Protein AF-A0A7C1HHM2-F1 (afdb_monomer_lite)

pLDDT: mean 85.11, std 15.05, range [37.03, 98.38]

Secondary structure (DSSP, 8-state):
-HHHHHHHHHHHHHHHHHTT--S-PPPEEEEEE-STT-EEEETTEEEEE--TTSEEEEEE-SEEEEEEEE-TTEE-EEEEEEE-STT-EEE---EEPPPPHHHHHHHHHHHHHHHHHHHHHHHHHHHTEETTEEEEEEEEE-SSEEEEEEE-TT-SS-EEEEEE-GGGTT-HHHHHHHHHHHHHHHHHHHHSTTSSBPPEEEEEE-SSSS--EEEEEE---EEEHHHHHHHHSSPPHHHHHHHHHHHHHHHHHHHHTT-------GGGEEEETTT--EEE---GGGT---SSS--TTSPPSS-GGG--HHHHHTPPP-HHHHHHHHHHHHHHHHHSS-S---SSHHHHHHHHHHSPPPPPS-TT-HHHHHHHHHHS-SSGGGSPPHHHHHHHHHTT-

Structure (mmCIF, N/CA/C/O backbone):
data_AF-A0A7C1HHM2-F1
#
_entry.id   AF-A0A7C1HHM2-F1
#
loop_
_atom_site.group_PDB
_atom_site.id
_atom_site.type_symbol
_atom_site.label_atom_id
_atom_site.label_alt_id
_atom_site.label_comp_id
_atom_site.label_asym_id
_atom_site.label_entity_id
_atom_site.label_seq_id
_atom_site.pdbx_PDB_ins_code
_atom_site.Cartn_x
_atom_site.Cartn_y
_atom_site.Cartn_z
_atom_site.occupancy
_atom_site.B_iso_or_equiv
_atom_site.auth_seq_id
_atom_site.auth_comp_id
_atom_site.auth_asym_id
_atom_site.auth_atom_id
_atom_site.pdbx_PDB_model_num
ATOM 1 N N . MET A 1 1 ? 53.211 -7.076 -100.968 1.00 48.31 1 MET A N 1
ATOM 2 C CA . MET A 1 1 ? 53.982 -8.281 -100.575 1.00 48.31 1 MET A CA 1
ATOM 3 C C . MET A 1 1 ? 55.497 -8.197 -100.820 1.00 48.31 1 MET A C 1
ATOM 5 O O . MET A 1 1 ? 56.204 -8.989 -100.220 1.00 48.31 1 MET A O 1
ATOM 9 N N . ARG A 1 2 ? 56.043 -7.242 -101.601 1.00 40.47 2 ARG A N 1
ATOM 10 C CA . ARG A 1 2 ? 57.511 -7.070 -101.739 1.00 40.47 2 ARG A CA 1
ATOM 11 C C . ARG A 1 2 ? 58.194 -6.275 -100.604 1.00 40.47 2 ARG A C 1
ATOM 13 O O . ARG A 1 2 ? 59.351 -6.545 -100.319 1.00 40.47 2 ARG A O 1
ATOM 20 N N . ASN A 1 3 ? 57.483 -5.396 -99.884 1.00 42.31 3 ASN A N 1
ATOM 21 C CA . ASN A 1 3 ? 58.088 -4.592 -98.800 1.00 42.31 3 ASN A CA 1
ATOM 22 C C . ASN A 1 3 ? 58.232 -5.334 -97.456 1.00 42.31 3 ASN A C 1
ATOM 24 O O . ASN A 1 3 ? 59.127 -5.020 -96.680 1.00 42.31 3 ASN A O 1
ATOM 28 N N . SER A 1 4 ? 57.408 -6.350 -97.188 1.00 47.81 4 SER A N 1
ATOM 29 C CA . SER A 1 4 ? 57.460 -7.125 -95.934 1.00 47.81 4 SER A CA 1
ATOM 30 C C . SER A 1 4 ? 58.600 -8.154 -95.921 1.00 47.81 4 SER A C 1
ATOM 32 O O . SER A 1 4 ? 59.140 -8.467 -94.866 1.00 47.81 4 SER A O 1
ATOM 34 N N . VAL A 1 5 ? 59.000 -8.640 -97.102 1.00 47.25 5 VAL A N 1
ATOM 35 C CA . VAL A 1 5 ? 60.110 -9.593 -97.267 1.00 47.25 5 VAL A CA 1
ATOM 36 C C . VAL A 1 5 ? 61.463 -8.875 -97.169 1.00 47.25 5 VAL A C 1
ATOM 38 O O . VAL A 1 5 ? 62.370 -9.383 -96.519 1.00 47.25 5 VAL A O 1
ATOM 41 N N . CYS A 1 6 ? 61.586 -7.649 -97.700 1.00 41.84 6 CYS A N 1
ATOM 42 C CA . CYS A 1 6 ? 62.792 -6.830 -97.520 1.00 41.84 6 CYS A CA 1
ATOM 43 C C . CYS A 1 6 ? 63.020 -6.411 -96.059 1.00 41.84 6 CYS A C 1
ATOM 45 O O . CYS A 1 6 ? 64.162 -6.430 -95.613 1.00 41.84 6 CYS A O 1
ATOM 47 N N . MET A 1 7 ? 61.964 -6.100 -95.293 1.00 46.59 7 MET A N 1
ATOM 48 C CA . MET A 1 7 ? 62.103 -5.770 -93.865 1.00 46.59 7 MET A CA 1
ATOM 49 C C . MET A 1 7 ? 62.577 -6.976 -93.044 1.00 46.59 7 MET A C 1
ATOM 51 O O . MET A 1 7 ? 63.505 -6.831 -92.258 1.00 46.59 7 MET A O 1
ATOM 55 N N . GLY A 1 8 ? 62.024 -8.173 -93.286 1.00 45.94 8 GLY A N 1
ATOM 56 C CA . GLY A 1 8 ? 62.446 -9.401 -92.599 1.00 45.94 8 GLY A CA 1
ATOM 57 C C . GLY A 1 8 ? 63.877 -9.842 -92.934 1.00 45.94 8 GLY A C 1
ATOM 58 O O . GLY A 1 8 ? 64.606 -10.283 -92.048 1.00 45.94 8 GLY A O 1
ATOM 59 N N . ILE A 1 9 ? 64.319 -9.662 -94.186 1.00 49.50 9 ILE A N 1
ATOM 60 C CA . ILE A 1 9 ? 65.694 -9.977 -94.614 1.00 49.50 9 ILE A CA 1
ATOM 61 C C . ILE A 1 9 ? 66.696 -8.951 -94.059 1.00 49.50 9 ILE A C 1
ATOM 63 O O . ILE A 1 9 ? 67.781 -9.335 -93.630 1.00 49.50 9 ILE A O 1
ATOM 67 N N . MET A 1 10 ? 66.331 -7.666 -93.974 1.00 46.50 10 MET A N 1
ATOM 68 C CA . MET A 1 10 ? 67.178 -6.632 -93.360 1.00 46.50 10 MET A CA 1
ATOM 69 C C . MET A 1 10 ? 67.300 -6.818 -91.835 1.00 46.50 10 MET A C 1
ATOM 71 O O . MET A 1 10 ? 68.361 -6.578 -91.265 1.00 46.50 10 MET A O 1
ATOM 75 N N . GLN A 1 11 ? 66.251 -7.333 -91.183 1.00 48.59 11 GLN A N 1
ATOM 76 C CA . GLN A 1 11 ? 66.249 -7.685 -89.757 1.00 48.59 11 GLN A CA 1
ATOM 77 C C . GLN A 1 11 ? 67.081 -8.949 -89.467 1.00 48.59 11 GLN A C 1
ATOM 79 O O . GLN A 1 11 ? 67.821 -8.986 -88.486 1.00 48.59 11 GLN A O 1
ATOM 84 N N . ALA A 1 12 ? 67.038 -9.953 -90.352 1.00 47.03 12 ALA A N 1
ATOM 85 C CA . ALA A 1 12 ? 67.881 -11.151 -90.270 1.00 47.03 12 ALA A CA 1
ATOM 86 C C . ALA A 1 12 ? 69.371 -10.862 -90.562 1.00 47.03 12 ALA A C 1
ATOM 88 O O . ALA A 1 12 ? 70.253 -11.465 -89.943 1.00 47.03 12 ALA A O 1
ATOM 89 N N . LEU A 1 13 ? 69.662 -9.906 -91.455 1.00 46.94 13 LEU A N 1
ATOM 90 C CA . LEU A 1 13 ? 71.024 -9.434 -91.742 1.00 46.94 13 LEU A CA 1
ATOM 91 C C . LEU A 1 13 ? 71.601 -8.577 -90.602 1.00 46.94 13 LEU A C 1
ATOM 93 O O . LEU A 1 13 ? 72.779 -8.717 -90.279 1.00 46.94 13 LEU A O 1
ATOM 97 N N . LEU A 1 14 ? 70.782 -7.774 -89.908 1.00 46.81 14 LEU A N 1
ATOM 98 C CA . LEU A 1 14 ? 71.211 -7.137 -88.655 1.00 46.81 14 LEU A CA 1
ATOM 99 C C . LEU A 1 14 ? 71.476 -8.177 -87.552 1.00 46.81 14 LEU A C 1
ATOM 101 O O . LEU A 1 14 ? 72.470 -8.068 -86.840 1.00 46.81 14 LEU A O 1
ATOM 105 N N . CYS A 1 15 ? 70.648 -9.223 -87.442 1.00 43.34 15 CYS A N 1
ATOM 106 C CA . CYS A 1 15 ? 70.863 -10.309 -86.476 1.00 43.34 15 CYS A CA 1
ATOM 107 C C . CYS A 1 15 ? 72.176 -11.077 -86.699 1.00 43.34 15 CYS A C 1
ATOM 109 O O . CYS A 1 15 ? 72.790 -11.515 -85.729 1.00 43.34 15 CYS A O 1
ATOM 111 N N . SER A 1 16 ? 72.628 -11.225 -87.947 1.00 43.34 16 SER A N 1
ATOM 112 C CA . SER A 1 16 ? 73.895 -11.901 -88.267 1.00 43.34 16 SER A CA 1
ATOM 113 C C . SER A 1 16 ? 75.118 -10.984 -88.132 1.00 43.34 16 SER A C 1
ATOM 115 O O . SER A 1 16 ? 76.191 -11.470 -87.786 1.00 43.34 16 SER A O 1
ATOM 117 N N . ALA A 1 17 ? 74.964 -9.665 -88.290 1.00 43.94 17 ALA A N 1
ATOM 118 C CA . ALA A 1 17 ? 76.035 -8.696 -88.032 1.00 43.94 17 ALA A CA 1
ATOM 119 C C . ALA A 1 17 ? 76.284 -8.436 -86.529 1.00 43.94 17 ALA A C 1
ATOM 121 O O . ALA A 1 17 ? 77.405 -8.123 -86.133 1.00 43.94 17 ALA A O 1
ATOM 122 N N . ILE A 1 18 ? 75.265 -8.601 -85.676 1.00 49.03 18 ILE A N 1
ATOM 123 C CA . ILE A 1 18 ? 75.364 -8.370 -84.221 1.00 49.03 18 ILE A CA 1
ATOM 124 C C . ILE A 1 18 ? 76.031 -9.550 -83.483 1.00 49.03 18 ILE A C 1
ATOM 126 O O . ILE A 1 18 ? 76.619 -9.358 -82.423 1.00 49.03 18 ILE A O 1
ATOM 130 N N . LEU A 1 19 ? 76.023 -10.759 -84.057 1.00 45.00 19 LEU A N 1
ATOM 131 C CA . LEU A 1 19 ? 76.630 -11.956 -83.451 1.00 45.00 19 LEU A CA 1
ATOM 132 C C . LEU A 1 19 ? 78.164 -12.056 -83.614 1.00 45.00 19 LEU A C 1
ATOM 134 O O . LEU A 1 19 ? 78.766 -12.954 -83.031 1.00 45.00 19 LEU A O 1
ATOM 138 N N . VAL A 1 20 ? 78.805 -11.158 -84.377 1.00 48.69 20 VAL A N 1
ATOM 139 C CA . VAL A 1 20 ? 80.238 -11.262 -84.744 1.00 48.69 20 VAL A CA 1
ATOM 140 C C . VAL A 1 20 ? 81.163 -10.329 -83.938 1.00 48.69 20 VAL A C 1
ATOM 142 O O . VAL A 1 20 ? 82.375 -10.523 -83.954 1.00 48.69 20 VAL A O 1
ATOM 145 N N . PHE A 1 21 ? 80.644 -9.377 -83.153 1.00 43.44 21 PHE A N 1
ATOM 146 C CA . PHE A 1 21 ? 81.481 -8.483 -82.335 1.00 43.44 21 PHE A CA 1
ATOM 147 C C . PHE A 1 21 ? 81.347 -8.762 -80.836 1.00 43.44 21 PHE A C 1
ATOM 149 O O . PHE A 1 21 ? 80.367 -8.390 -80.192 1.00 43.44 21 PHE A O 1
ATOM 156 N N . GLY A 1 22 ? 82.377 -9.399 -80.280 1.00 41.22 22 GLY A N 1
ATOM 157 C CA . GLY A 1 22 ? 82.593 -9.485 -78.842 1.00 41.22 22 GLY A CA 1
ATOM 158 C C . GLY A 1 22 ? 83.015 -8.139 -78.239 1.00 41.22 22 GLY A C 1
ATOM 159 O O . GLY A 1 22 ? 83.850 -7.439 -78.801 1.00 41.22 22 GLY A O 1
ATOM 160 N N . ALA A 1 23 ? 82.439 -7.854 -77.066 1.00 49.84 23 ALA A N 1
ATOM 161 C CA . ALA A 1 23 ? 82.921 -6.956 -76.009 1.00 49.84 23 ALA A CA 1
ATOM 162 C C . ALA A 1 23 ? 83.091 -5.452 -76.330 1.00 49.84 23 ALA A C 1
ATOM 164 O O . ALA A 1 23 ? 84.193 -4.931 -76.248 1.00 49.84 23 ALA A O 1
ATOM 165 N N . ASP A 1 24 ? 81.989 -4.768 -76.665 1.00 55.41 24 ASP A N 1
ATOM 166 C CA . ASP A 1 24 ? 81.539 -3.485 -76.061 1.00 55.41 24 ASP A CA 1
ATOM 167 C C . ASP A 1 24 ? 80.396 -2.895 -76.907 1.00 55.41 24 ASP A C 1
ATOM 169 O O . ASP A 1 24 ? 80.540 -1.935 -77.664 1.00 55.41 24 ASP A O 1
ATOM 173 N N . GLN A 1 25 ? 79.215 -3.514 -76.817 1.00 59.69 25 GLN A N 1
ATOM 174 C CA . GLN A 1 25 ? 78.002 -2.952 -77.414 1.00 59.69 25 GLN A CA 1
ATOM 175 C C . GLN A 1 25 ? 77.508 -1.799 -76.522 1.00 59.69 25 GLN A C 1
ATOM 177 O O . GLN A 1 25 ? 77.302 -2.022 -75.323 1.00 59.69 25 GLN A O 1
ATOM 182 N N . PRO A 1 26 ? 77.291 -0.582 -77.058 1.00 71.44 26 PRO A N 1
ATOM 183 C CA . PRO A 1 26 ? 76.821 0.540 -76.258 1.00 71.44 26 PRO A CA 1
ATOM 184 C C . PRO A 1 26 ? 75.452 0.207 -75.659 1.00 71.44 26 PRO A C 1
ATOM 186 O O . PRO A 1 26 ? 74.514 -0.144 -76.378 1.00 71.44 26 PRO A O 1
ATOM 189 N N . GLN A 1 27 ? 75.332 0.301 -74.332 1.00 80.94 27 GLN A N 1
ATOM 190 C CA . GLN A 1 27 ? 74.049 0.070 -73.678 1.00 80.94 27 GLN A CA 1
ATOM 191 C C . GLN A 1 27 ? 73.045 1.155 -74.085 1.00 80.94 27 GLN A C 1
ATOM 193 O O . GLN A 1 27 ? 73.326 2.352 -73.981 1.00 80.94 27 GLN A O 1
ATOM 198 N N . VAL A 1 28 ? 71.856 0.729 -74.500 1.00 85.50 28 VAL A N 1
ATOM 199 C CA . VAL A 1 28 ? 70.754 1.592 -74.934 1.00 85.50 28 VAL A CA 1
ATOM 200 C C . VAL A 1 28 ? 69.721 1.757 -73.814 1.00 85.50 28 VAL A C 1
ATOM 202 O O . VAL A 1 28 ? 69.523 0.829 -73.022 1.00 85.50 28 VAL A O 1
ATOM 205 N N . PRO A 1 29 ? 69.085 2.936 -73.685 1.00 87.69 29 PRO A N 1
ATOM 206 C CA . PRO A 1 29 ? 68.097 3.183 -72.645 1.00 87.69 29 PRO A CA 1
ATOM 207 C C . PRO A 1 29 ? 66.814 2.376 -72.886 1.00 87.69 29 PRO A C 1
ATOM 209 O O . PRO A 1 29 ? 66.293 2.324 -73.997 1.00 87.69 29 PRO A O 1
ATOM 212 N N . LEU A 1 30 ? 66.275 1.803 -71.815 1.00 89.00 30 LEU A N 1
ATOM 213 C CA . LEU A 1 30 ? 64.972 1.152 -71.761 1.00 89.00 30 LEU A CA 1
ATOM 214 C C . LEU A 1 30 ? 64.132 1.840 -70.683 1.00 89.00 30 LEU A C 1
ATOM 216 O O . LEU A 1 30 ? 64.487 1.818 -69.501 1.00 89.00 30 LEU A O 1
ATOM 220 N N . LEU A 1 31 ? 63.013 2.440 -71.097 1.00 91.38 31 LEU A N 1
ATOM 221 C CA . LEU A 1 31 ? 62.049 3.058 -70.188 1.00 91.38 31 LEU A CA 1
ATOM 222 C C . LEU A 1 31 ? 60.900 2.091 -69.893 1.00 91.38 31 LEU A C 1
ATOM 224 O O . LEU A 1 31 ? 60.175 1.667 -70.795 1.00 91.38 31 LEU A O 1
ATOM 228 N N . ILE A 1 32 ? 60.708 1.775 -68.619 1.00 93.44 32 ILE A N 1
ATOM 229 C CA . ILE A 1 32 ? 59.648 0.895 -68.131 1.00 93.44 32 ILE A CA 1
ATOM 230 C C . ILE A 1 32 ? 58.606 1.752 -67.422 1.00 93.44 32 ILE A C 1
ATOM 232 O O . ILE A 1 32 ? 58.928 2.503 -66.509 1.00 93.44 32 ILE A O 1
ATOM 236 N N . GLU A 1 33 ? 57.356 1.637 -67.851 1.00 94.69 33 GLU A N 1
ATOM 237 C CA . GLU A 1 33 ? 56.207 2.310 -67.251 1.00 94.69 33 GLU A CA 1
ATOM 238 C C . GLU A 1 33 ? 55.291 1.280 -66.588 1.00 94.69 33 GLU A C 1
ATOM 240 O O . GLU A 1 33 ? 54.802 0.348 -67.238 1.00 94.69 33 GLU A O 1
ATOM 245 N N . SER A 1 34 ? 55.034 1.459 -65.297 1.00 93.75 34 SER A N 1
ATOM 246 C CA . SER A 1 34 ? 54.125 0.626 -64.517 1.00 93.75 34 SER A CA 1
ATOM 247 C C . SER A 1 34 ? 53.509 1.408 -63.349 1.00 93.75 34 SER A C 1
ATOM 249 O O . SER A 1 34 ? 53.514 2.634 -63.333 1.00 93.75 34 SER A O 1
ATOM 251 N N . SER A 1 35 ? 52.909 0.708 -62.384 1.00 90.94 35 SER A N 1
ATOM 252 C CA . SER A 1 35 ? 52.391 1.331 -61.160 1.00 90.94 35 SER A CA 1
ATOM 253 C C . SER A 1 35 ? 53.535 1.914 -60.320 1.00 90.94 35 SER A C 1
ATOM 255 O O . SER A 1 35 ? 54.554 1.240 -60.224 1.00 90.94 35 SER A O 1
ATOM 257 N N . PRO A 1 36 ? 53.362 3.069 -59.644 1.00 91.25 36 PRO A N 1
ATOM 258 C CA . PRO A 1 36 ? 54.379 3.638 -58.753 1.00 91.25 36 PRO A CA 1
ATOM 259 C C . PRO A 1 36 ? 54.875 2.646 -57.695 1.00 91.25 36 PRO A C 1
ATOM 261 O O . PRO A 1 36 ? 54.093 1.802 -57.238 1.00 91.25 36 PRO A O 1
ATOM 264 N N . ASP A 1 37 ? 56.142 2.758 -57.290 1.00 92.31 37 ASP A N 1
ATOM 265 C CA . ASP A 1 37 ? 56.805 1.883 -56.306 1.00 92.31 37 ASP A CA 1
ATOM 266 C C . ASP A 1 37 ? 56.760 0.370 -56.617 1.00 92.31 37 ASP A C 1
ATOM 268 O O . ASP A 1 37 ? 56.821 -0.462 -55.706 1.00 92.31 37 ASP A O 1
ATOM 272 N N . ALA A 1 38 ? 56.630 -0.022 -57.887 1.00 92.81 38 ALA A N 1
ATOM 273 C CA . ALA A 1 38 ? 56.679 -1.420 -58.297 1.00 92.81 38 ALA A CA 1
ATOM 274 C C . ALA A 1 38 ? 58.125 -1.900 -58.504 1.00 92.81 38 ALA A C 1
ATOM 276 O O . ALA A 1 38 ? 58.934 -1.206 -59.119 1.00 92.81 38 ALA A O 1
ATOM 277 N N . ASP A 1 39 ? 58.433 -3.108 -58.030 1.00 95.38 39 ASP A N 1
ATOM 278 C CA . ASP A 1 39 ? 59.715 -3.781 -58.239 1.00 95.38 39 ASP A CA 1
ATOM 279 C C . ASP A 1 39 ? 59.860 -4.198 -59.705 1.00 95.38 39 ASP A C 1
ATOM 281 O O . ASP A 1 39 ? 59.015 -4.916 -60.246 1.00 95.38 39 ASP A O 1
ATOM 285 N N . VAL A 1 40 ? 60.954 -3.780 -60.338 1.00 93.62 40 VAL A N 1
ATOM 286 C CA . VAL A 1 40 ? 61.311 -4.111 -61.718 1.00 93.62 40 VAL A CA 1
ATOM 287 C C . VAL A 1 40 ? 62.435 -5.141 -61.718 1.00 93.62 40 VAL A C 1
ATOM 289 O O . VAL A 1 40 ? 63.518 -4.916 -61.177 1.00 93.62 40 VAL A O 1
ATOM 292 N N . ILE A 1 41 ? 62.181 -6.277 -62.355 1.00 94.19 41 ILE A N 1
ATOM 293 C CA . ILE A 1 41 ? 63.076 -7.426 -62.454 1.00 94.19 41 ILE A CA 1
ATOM 294 C C . ILE A 1 41 ? 63.420 -7.625 -63.932 1.00 94.19 41 ILE A C 1
ATOM 296 O O . ILE A 1 41 ? 62.539 -7.920 -64.741 1.00 94.19 41 ILE A O 1
ATOM 300 N N . LEU A 1 42 ? 64.696 -7.479 -64.283 1.00 90.06 42 LEU A N 1
ATOM 301 C CA . LEU A 1 42 ? 65.212 -7.714 -65.633 1.00 90.06 42 LEU A CA 1
ATOM 302 C C . LEU A 1 42 ? 66.006 -9.011 -65.649 1.00 90.06 42 LEU A C 1
ATOM 304 O O . LEU A 1 42 ? 66.875 -9.210 -64.803 1.00 90.06 42 LEU A O 1
ATOM 308 N N . GLU A 1 43 ? 65.682 -9.906 -66.581 1.00 87.62 43 GLU A N 1
ATOM 309 C CA . GLU A 1 43 ? 66.336 -11.219 -66.717 1.00 87.62 43 GLU A CA 1
ATOM 310 C C . GLU A 1 43 ? 66.473 -11.982 -65.385 1.00 87.62 43 GLU A C 1
ATOM 312 O O . GLU A 1 43 ? 67.488 -12.605 -65.076 1.00 87.62 43 GLU A O 1
ATOM 317 N N . GLY A 1 44 ? 65.429 -11.906 -64.556 1.00 84.94 44 GLY A N 1
ATOM 318 C CA . GLY A 1 44 ? 65.374 -12.584 -63.261 1.00 84.94 44 GLY A CA 1
ATOM 319 C C . GLY A 1 44 ? 66.138 -11.897 -62.122 1.00 84.94 44 GLY A C 1
ATOM 320 O O . GLY A 1 44 ? 66.150 -12.434 -61.016 1.00 84.94 44 GLY A O 1
ATOM 321 N N . ARG A 1 45 ? 66.733 -10.714 -62.334 1.00 88.94 45 ARG A N 1
ATOM 322 C CA . ARG A 1 45 ? 67.417 -9.929 -61.290 1.00 88.94 45 ARG A CA 1
ATOM 323 C C . ARG A 1 45 ? 66.672 -8.637 -60.966 1.00 88.94 45 ARG A C 1
ATOM 325 O O . ARG A 1 45 ? 66.307 -7.878 -61.864 1.00 88.94 45 ARG A O 1
ATOM 332 N N . LEU A 1 46 ? 66.475 -8.370 -59.672 1.00 90.06 46 LEU A N 1
ATOM 333 C CA . LEU A 1 46 ? 65.904 -7.106 -59.207 1.00 90.06 46 LEU A CA 1
ATOM 334 C C . LEU A 1 46 ? 66.804 -5.955 -59.663 1.00 90.06 46 LEU A C 1
ATOM 336 O O . LEU A 1 46 ? 67.967 -5.878 -59.276 1.00 90.06 46 LEU A O 1
ATOM 340 N N . SER A 1 47 ? 66.256 -5.097 -60.515 1.00 90.56 47 SER A N 1
ATOM 341 C CA . SER A 1 47 ? 66.976 -3.990 -61.145 1.00 90.56 47 SER A CA 1
ATOM 342 C C . SER A 1 47 ? 66.678 -2.652 -60.473 1.00 90.56 47 SER A C 1
ATOM 344 O O . SER A 1 47 ? 67.517 -1.759 -60.498 1.00 90.56 47 SER A O 1
ATOM 346 N N . GLY A 1 48 ? 65.505 -2.513 -59.850 1.00 92.31 48 GLY A N 1
ATOM 347 C CA . GLY A 1 48 ? 65.117 -1.313 -59.113 1.00 92.31 48 GLY A CA 1
ATOM 348 C C . GLY A 1 48 ? 63.609 -1.222 -58.914 1.00 92.31 48 GLY A C 1
ATOM 349 O O . GLY A 1 48 ? 62.902 -2.218 -59.065 1.00 92.31 48 GLY A O 1
ATOM 350 N N . LYS A 1 49 ? 63.122 -0.025 -58.581 1.00 95.00 49 LYS A N 1
ATOM 351 C CA . LYS A 1 49 ? 61.695 0.285 -58.447 1.00 95.00 49 LYS A CA 1
ATOM 352 C C . LYS A 1 49 ? 61.308 1.437 -59.358 1.00 95.00 49 LYS A C 1
ATOM 354 O O . LYS A 1 49 ? 62.119 2.332 -59.582 1.00 95.00 49 LYS A O 1
ATOM 359 N N . THR A 1 50 ? 60.074 1.433 -59.847 1.00 94.25 50 THR A N 1
ATOM 360 C CA . THR A 1 50 ? 59.497 2.614 -60.501 1.00 94.25 50 THR A CA 1
ATOM 361 C C . THR A 1 50 ? 59.366 3.771 -59.515 1.00 94.25 50 THR A C 1
ATOM 363 O O . THR A 1 50 ? 59.004 3.546 -58.360 1.00 94.25 50 THR A O 1
ATOM 366 N N . ASP A 1 51 ? 59.595 4.992 -59.983 1.00 93.50 51 ASP A N 1
ATOM 367 C CA . ASP A 1 51 ? 59.417 6.221 -59.212 1.00 93.50 51 ASP A CA 1
ATOM 368 C C . ASP A 1 51 ? 57.940 6.518 -58.873 1.00 93.50 51 ASP A C 1
ATOM 370 O O . ASP A 1 51 ? 57.021 5.753 -59.193 1.00 93.50 51 ASP A O 1
ATOM 374 N N . SER A 1 52 ? 57.700 7.659 -58.221 1.00 90.75 52 SER A N 1
ATOM 375 C CA . SER A 1 52 ? 56.361 8.125 -57.842 1.00 90.75 52 SER A CA 1
ATOM 376 C C . SER A 1 52 ? 55.443 8.411 -59.037 1.00 90.75 52 SER A C 1
ATOM 378 O O . SER A 1 52 ? 54.223 8.418 -58.877 1.00 90.75 52 SER A O 1
ATOM 380 N N . ALA A 1 53 ? 56.007 8.615 -60.229 1.00 89.62 53 ALA A N 1
ATOM 381 C CA . ALA A 1 53 ? 55.276 8.798 -61.476 1.00 89.62 53 ALA A CA 1
ATOM 382 C C . ALA A 1 53 ? 55.065 7.475 -62.244 1.00 89.62 53 ALA A C 1
ATOM 384 O O . ALA A 1 53 ? 54.368 7.469 -63.259 1.00 89.62 53 ALA A O 1
ATOM 385 N N . GLY A 1 54 ? 55.599 6.351 -61.748 1.00 92.06 54 GLY A N 1
ATOM 386 C CA . GLY A 1 54 ? 55.442 5.025 -62.346 1.00 92.06 54 GLY A CA 1
ATOM 387 C C . GLY A 1 54 ? 56.499 4.675 -63.394 1.00 92.06 54 GLY A C 1
ATOM 388 O O . GLY A 1 54 ? 56.295 3.743 -64.173 1.00 92.06 54 GLY A O 1
ATOM 389 N N . PHE A 1 55 ? 57.629 5.382 -63.429 1.00 94.19 55 PHE A N 1
ATOM 390 C CA . PHE A 1 55 ? 58.683 5.180 -64.423 1.00 94.19 55 PHE A CA 1
ATOM 391 C C . PHE A 1 55 ? 59.950 4.571 -63.826 1.00 94.19 55 PHE A C 1
ATOM 393 O O . PHE A 1 55 ? 60.361 4.888 -62.715 1.00 94.19 55 PHE A O 1
ATOM 400 N N . PHE A 1 56 ? 60.605 3.700 -64.589 1.00 94.50 56 PHE A N 1
ATOM 401 C CA . PHE A 1 56 ? 61.932 3.177 -64.287 1.00 94.50 56 PHE A CA 1
ATOM 402 C C . PHE A 1 56 ? 62.793 3.199 -65.550 1.00 94.50 56 PHE A C 1
ATOM 404 O O . PHE A 1 56 ? 62.445 2.577 -66.555 1.00 94.50 56 PHE A O 1
ATOM 411 N N . LEU A 1 57 ? 63.910 3.927 -65.508 1.00 91.56 57 LEU A N 1
ATOM 412 C CA . LEU A 1 57 ? 64.856 4.037 -66.616 1.00 91.56 57 LEU A CA 1
ATOM 413 C C . LEU A 1 57 ? 66.109 3.214 -66.312 1.00 91.56 57 LEU A C 1
ATOM 415 O O . LEU A 1 57 ? 66.757 3.415 -65.289 1.00 91.56 57 LEU A O 1
ATOM 419 N N . THR A 1 58 ? 66.477 2.323 -67.227 1.00 90.81 58 THR A N 1
ATOM 420 C CA . THR A 1 58 ? 67.708 1.523 -67.146 1.00 90.81 58 THR A CA 1
ATOM 421 C C . THR A 1 58 ? 68.400 1.464 -68.506 1.00 90.81 58 THR A C 1
ATOM 423 O O . THR A 1 58 ? 67.843 1.924 -69.502 1.00 90.81 58 THR A O 1
ATOM 426 N N . ARG A 1 59 ? 69.619 0.928 -68.570 1.00 88.06 59 ARG A N 1
ATOM 427 C CA . ARG A 1 59 ? 70.347 0.709 -69.823 1.00 88.06 59 ARG A CA 1
ATOM 428 C C . ARG A 1 59 ? 70.638 -0.776 -70.007 1.00 88.06 59 ARG A C 1
ATOM 430 O O . ARG A 1 59 ? 71.079 -1.441 -69.074 1.00 88.06 59 ARG A O 1
ATOM 437 N N . VAL A 1 60 ? 70.373 -1.294 -71.202 1.00 87.00 60 VAL A N 1
ATOM 438 C CA . VAL A 1 60 ? 70.528 -2.716 -71.542 1.00 87.00 60 VAL A CA 1
ATOM 439 C C . VAL A 1 60 ? 71.237 -2.874 -72.886 1.00 87.00 60 VAL A C 1
ATOM 441 O O . VAL A 1 60 ? 71.268 -1.945 -73.691 1.00 87.00 60 VAL A O 1
ATOM 444 N N . SER A 1 61 ? 71.842 -4.034 -73.142 1.00 85.38 61 SER A N 1
ATOM 445 C CA . SER A 1 61 ? 72.409 -4.335 -74.462 1.00 85.38 61 SER A CA 1
ATOM 446 C C . SER A 1 61 ? 71.300 -4.440 -75.517 1.00 85.38 61 SER A C 1
ATOM 448 O O . SER A 1 61 ? 70.199 -4.880 -75.181 1.00 85.38 61 SER A O 1
ATOM 450 N N . PRO A 1 62 ? 71.550 -4.104 -76.792 1.00 84.38 62 PRO A N 1
ATOM 451 C CA . PRO A 1 62 ? 70.586 -4.379 -77.851 1.00 84.38 62 PRO A CA 1
ATOM 452 C C . PRO A 1 62 ? 70.209 -5.869 -77.890 1.00 84.38 62 PRO A C 1
ATOM 454 O O . PRO A 1 62 ? 71.076 -6.735 -77.758 1.00 84.38 62 PRO A O 1
ATOM 457 N N . GLY A 1 63 ? 68.921 -6.181 -78.031 1.00 84.19 63 GLY A N 1
ATOM 458 C CA . GLY A 1 63 ? 68.411 -7.554 -78.022 1.00 84.19 63 GLY A CA 1
ATOM 459 C C . GLY A 1 63 ? 67.097 -7.729 -77.259 1.00 84.19 63 GLY A C 1
ATOM 460 O O . GLY A 1 63 ? 66.437 -6.764 -76.880 1.00 84.19 63 GLY A O 1
ATOM 461 N N . SER A 1 64 ? 66.694 -8.986 -77.060 1.00 87.19 64 SER A N 1
ATOM 462 C CA . SER A 1 64 ? 65.474 -9.336 -76.324 1.00 87.19 64 SER A CA 1
ATOM 463 C C . SER A 1 64 ? 65.734 -9.370 -74.820 1.00 87.19 64 SER A C 1
ATOM 465 O O . SER A 1 64 ? 66.612 -10.104 -74.380 1.00 87.19 64 SER A O 1
ATOM 467 N N . HIS A 1 65 ? 64.918 -8.647 -74.051 1.00 89.19 65 HIS A N 1
ATOM 468 C CA . HIS A 1 65 ? 64.949 -8.612 -72.587 1.00 89.19 65 HIS A CA 1
ATOM 469 C C . HIS A 1 65 ? 63.583 -8.944 -71.994 1.00 89.19 65 HIS A C 1
ATOM 471 O O . HIS A 1 65 ? 62.558 -8.412 -72.424 1.00 89.19 65 HIS A O 1
ATOM 477 N N . ARG A 1 66 ? 63.554 -9.785 -70.966 1.00 91.50 66 ARG A N 1
ATOM 478 C CA . ARG A 1 66 ? 62.382 -10.074 -70.142 1.00 91.50 66 ARG A CA 1
ATOM 479 C C . ARG A 1 66 ? 62.304 -9.091 -68.992 1.00 91.50 66 ARG A C 1
ATOM 481 O O . ARG A 1 66 ? 63.169 -9.060 -68.116 1.00 91.50 66 ARG A O 1
ATOM 488 N N . VAL A 1 67 ? 61.219 -8.329 -68.991 1.00 93.69 67 VAL A N 1
ATOM 489 C CA . VAL A 1 67 ? 60.879 -7.364 -67.954 1.00 93.69 67 VAL A CA 1
ATOM 490 C C . VAL A 1 67 ? 59.715 -7.913 -67.147 1.00 93.69 67 VAL A C 1
ATOM 492 O O . VAL A 1 67 ? 58.602 -8.033 -67.659 1.00 93.69 67 VAL A O 1
ATOM 495 N N . ARG A 1 68 ? 59.955 -8.221 -65.876 1.00 94.56 68 ARG A N 1
ATOM 496 C CA . ARG A 1 68 ? 58.920 -8.606 -64.918 1.00 94.56 68 ARG A CA 1
ATOM 497 C C . ARG A 1 68 ? 58.725 -7.494 -63.901 1.00 94.56 68 ARG A C 1
ATOM 499 O O . ARG A 1 68 ? 59.690 -7.007 -63.327 1.00 94.56 68 ARG A O 1
ATOM 506 N N . VAL A 1 69 ? 57.477 -7.113 -63.662 1.00 94.69 69 VAL A N 1
ATOM 507 C CA . VAL A 1 69 ? 57.114 -6.103 -62.668 1.00 94.69 69 VAL A CA 1
ATOM 508 C C . VAL A 1 69 ? 56.238 -6.733 -61.592 1.00 94.69 69 VAL A C 1
ATOM 510 O O . VAL A 1 69 ? 55.314 -7.497 -61.889 1.00 94.69 69 VAL A O 1
ATOM 513 N N . GLN A 1 70 ? 56.538 -6.430 -60.332 1.00 92.81 70 GLN A N 1
ATOM 514 C CA . GLN A 1 70 ? 55.832 -6.959 -59.171 1.00 92.81 70 GLN A CA 1
ATOM 515 C C . GLN A 1 70 ? 55.553 -5.853 -58.147 1.00 92.81 70 GLN A C 1
ATOM 517 O O . GLN A 1 70 ? 56.397 -5.014 -57.870 1.00 92.81 70 GLN A O 1
ATOM 522 N N . LYS A 1 71 ? 54.357 -5.870 -57.553 1.00 91.12 71 LYS A N 1
ATOM 523 C CA . LYS A 1 71 ? 53.965 -4.967 -56.463 1.00 91.12 71 LYS A CA 1
ATOM 524 C C . LYS A 1 71 ? 53.096 -5.715 -55.453 1.00 91.12 71 LYS A C 1
ATOM 526 O O . LYS A 1 71 ? 52.302 -6.578 -55.834 1.00 91.12 71 LYS A O 1
ATOM 531 N N . SER A 1 72 ? 53.244 -5.406 -54.163 1.00 84.88 72 SER A N 1
ATOM 532 C CA . SER A 1 72 ? 52.402 -5.990 -53.108 1.00 84.88 72 SER A CA 1
ATOM 533 C C . SER A 1 72 ? 50.924 -5.666 -53.348 1.00 84.88 72 SER A C 1
ATOM 535 O O . SER A 1 72 ? 50.595 -4.534 -53.686 1.00 84.88 72 SER A O 1
ATOM 537 N N . GLY A 1 73 ? 50.040 -6.658 -53.203 1.00 80.19 73 GLY A N 1
ATOM 538 C CA . GLY A 1 73 ? 48.609 -6.519 -53.510 1.00 80.19 73 GLY A CA 1
ATOM 539 C C . GLY A 1 73 ? 48.231 -6.715 -54.985 1.00 80.19 73 GLY A C 1
ATOM 540 O O . GLY A 1 73 ? 47.045 -6.755 -55.286 1.00 80.19 73 GLY A O 1
ATOM 541 N N . PHE A 1 74 ? 49.193 -6.923 -55.893 1.00 88.31 74 PHE A N 1
ATOM 542 C CA . PHE A 1 74 ? 48.947 -7.131 -57.327 1.00 88.31 74 PHE A CA 1
ATOM 543 C C . PHE A 1 74 ? 49.490 -8.488 -57.817 1.00 88.31 74 PHE A C 1
ATOM 545 O O . PHE A 1 74 ? 50.355 -9.110 -57.184 1.00 88.31 74 PHE A O 1
ATOM 552 N N . TYR A 1 75 ? 48.971 -8.987 -58.940 1.00 86.38 75 TYR A N 1
ATOM 553 C CA . TYR A 1 75 ? 49.587 -10.079 -59.700 1.00 86.38 75 TYR A CA 1
ATOM 554 C C . TYR A 1 75 ? 50.833 -9.562 -60.429 1.00 86.38 75 TYR A C 1
ATOM 556 O O . TYR A 1 75 ? 50.805 -8.474 -60.998 1.00 86.38 75 TYR A O 1
ATOM 564 N N . ALA A 1 76 ? 51.928 -10.330 -60.405 1.00 89.31 76 ALA A N 1
ATOM 565 C CA . ALA A 1 76 ? 53.126 -9.984 -61.168 1.00 89.31 76 ALA A CA 1
ATOM 566 C C . ALA A 1 76 ? 52.847 -10.121 -62.671 1.00 89.31 76 ALA A C 1
ATOM 568 O O . ALA A 1 76 ? 52.165 -11.060 -63.084 1.00 89.31 76 ALA A O 1
ATOM 569 N N . ALA A 1 77 ? 53.397 -9.215 -63.473 1.00 90.56 77 ALA A N 1
ATOM 570 C CA . ALA A 1 77 ? 53.257 -9.226 -64.924 1.00 90.56 77 ALA A CA 1
ATOM 571 C C . ALA A 1 77 ? 54.639 -9.245 -65.577 1.00 90.56 77 ALA A C 1
ATOM 573 O O . ALA A 1 77 ? 55.557 -8.573 -65.112 1.00 90.56 77 ALA A O 1
ATOM 574 N N . GLU A 1 78 ? 54.793 -10.018 -66.648 1.00 91.38 78 GLU A N 1
ATOM 575 C CA . GLU A 1 78 ? 56.054 -10.166 -67.373 1.00 91.38 78 GLU A CA 1
ATOM 576 C C . GLU A 1 78 ? 55.843 -9.910 -68.862 1.00 91.38 78 GLU A C 1
ATOM 578 O O . GLU A 1 78 ? 54.828 -10.307 -69.438 1.00 91.38 78 GLU A O 1
ATOM 583 N N . ARG A 1 79 ? 56.802 -9.228 -69.489 1.00 91.19 79 ARG A N 1
ATOM 584 C CA . ARG A 1 79 ? 56.783 -8.921 -70.914 1.00 91.19 79 ARG A CA 1
ATOM 585 C C . ARG A 1 79 ? 58.191 -8.992 -71.490 1.00 91.19 79 ARG A C 1
ATOM 587 O O . ARG A 1 79 ? 59.123 -8.420 -70.933 1.00 91.19 79 ARG A O 1
ATOM 594 N N . SER A 1 80 ? 58.330 -9.668 -72.627 1.00 88.75 80 SER A N 1
ATOM 595 C CA . SER A 1 80 ? 59.562 -9.627 -73.421 1.00 88.75 80 SER A CA 1
ATOM 596 C C . SER A 1 80 ? 59.556 -8.389 -74.315 1.00 88.75 80 SER A C 1
ATOM 598 O O . SER A 1 80 ? 58.543 -8.083 -74.948 1.00 88.75 80 SER A O 1
ATOM 600 N N . VAL A 1 81 ? 60.672 -7.668 -74.347 1.00 87.75 81 VAL A N 1
ATOM 601 C CA . VAL A 1 81 ? 60.853 -6.414 -75.080 1.00 87.75 81 VAL A CA 1
ATOM 602 C C . VAL A 1 81 ? 62.123 -6.524 -75.903 1.00 87.75 81 VAL A C 1
ATOM 604 O O . VAL A 1 81 ? 63.173 -6.871 -75.373 1.00 87.75 81 VAL A O 1
ATOM 607 N N . PHE A 1 82 ? 62.034 -6.224 -77.194 1.00 85.19 82 PHE A N 1
ATOM 608 C CA . PHE A 1 82 ? 63.199 -6.164 -78.067 1.00 85.19 82 PHE A CA 1
ATOM 609 C C . PHE A 1 82 ? 63.706 -4.721 -78.123 1.00 85.19 82 PHE A C 1
ATOM 611 O O . PHE A 1 82 ? 62.971 -3.832 -78.548 1.00 85.19 82 PHE A O 1
ATOM 618 N N . VAL A 1 83 ? 64.932 -4.488 -77.658 1.00 84.50 83 VAL A N 1
ATOM 619 C CA . VAL A 1 83 ? 65.542 -3.160 -77.527 1.00 84.50 83 VAL A CA 1
ATOM 620 C C . VAL A 1 83 ? 66.588 -2.988 -78.624 1.00 84.50 83 VAL A C 1
ATOM 622 O O . VAL A 1 83 ? 67.526 -3.778 -78.705 1.00 84.50 83 VAL A O 1
ATOM 625 N N . TYR A 1 84 ? 66.424 -1.987 -79.487 1.00 78.75 84 TYR A N 1
ATOM 626 C CA . TYR A 1 84 ? 67.317 -1.757 -80.635 1.00 78.75 84 TYR A CA 1
ATOM 627 C C . TYR A 1 84 ? 67.561 -0.273 -80.953 1.00 78.75 84 TYR A C 1
ATOM 629 O O . TYR A 1 84 ? 68.387 0.030 -81.811 1.00 78.75 84 TYR A O 1
ATOM 637 N N . ASP A 1 85 ? 66.873 0.652 -80.274 1.00 74.69 85 ASP A N 1
ATOM 638 C CA . ASP A 1 85 ? 66.999 2.095 -80.484 1.00 74.69 85 ASP A CA 1
ATOM 639 C C . ASP A 1 85 ? 66.965 2.891 -79.166 1.00 74.69 85 ASP A C 1
ATOM 641 O O . ASP A 1 85 ? 66.750 2.345 -78.083 1.00 74.69 85 ASP A O 1
ATOM 645 N N . LEU A 1 86 ? 67.184 4.207 -79.263 1.00 70.19 86 LEU A N 1
ATOM 646 C CA . LEU A 1 86 ? 67.213 5.140 -78.128 1.00 70.19 86 LEU A CA 1
ATOM 647 C C . LEU A 1 86 ? 65.819 5.483 -77.559 1.00 70.19 86 LEU A C 1
ATOM 649 O O . LEU A 1 86 ? 65.726 6.306 -76.650 1.00 70.19 86 LEU A O 1
ATOM 653 N N . SER A 1 87 ? 64.739 4.900 -78.087 1.00 72.88 87 SER A N 1
ATOM 654 C CA . SER A 1 87 ? 63.351 5.276 -77.779 1.00 72.88 87 SER A CA 1
ATOM 655 C C . SER A 1 87 ? 62.492 4.132 -77.237 1.00 72.88 87 SER A C 1
ATOM 657 O O . SER A 1 87 ? 61.279 4.287 -77.072 1.00 72.88 87 SER A O 1
ATOM 659 N N . THR A 1 88 ? 63.094 2.981 -76.932 1.00 82.56 88 THR A N 1
ATOM 660 C CA . THR A 1 88 ? 62.335 1.795 -76.534 1.00 82.56 88 THR A CA 1
ATOM 661 C C . THR A 1 88 ? 61.659 1.997 -75.172 1.00 82.56 88 THR A C 1
ATOM 663 O O . THR A 1 88 ? 62.306 2.130 -74.128 1.00 82.56 88 THR A O 1
ATOM 666 N N . ARG A 1 89 ? 60.321 1.981 -75.181 1.00 86.25 89 ARG A N 1
ATOM 667 C CA . ARG A 1 89 ? 59.468 2.074 -73.990 1.00 86.25 89 ARG A CA 1
ATOM 668 C C . ARG A 1 89 ? 58.572 0.850 -73.884 1.00 86.25 89 ARG A C 1
ATOM 670 O O . ARG A 1 89 ? 57.918 0.462 -74.851 1.00 86.25 89 ARG A O 1
ATOM 677 N N . VAL A 1 90 ? 58.477 0.285 -72.685 1.00 89.06 90 VAL A N 1
ATOM 678 C CA . VAL A 1 90 ? 57.535 -0.791 -72.373 1.00 89.06 90 VAL A CA 1
ATOM 679 C C . VAL A 1 90 ? 56.588 -0.361 -71.265 1.00 89.06 90 VAL A C 1
ATOM 681 O O . VAL A 1 90 ? 57.007 0.108 -70.213 1.00 89.06 90 VAL A O 1
ATOM 684 N N . ARG A 1 91 ? 55.290 -0.559 -71.496 1.00 92.25 91 ARG A N 1
ATOM 685 C CA . ARG A 1 91 ? 54.247 -0.371 -70.486 1.00 92.25 91 ARG A CA 1
ATOM 686 C C . ARG A 1 91 ? 53.752 -1.723 -69.985 1.00 92.25 91 ARG A C 1
ATOM 688 O O . ARG A 1 91 ? 53.424 -2.592 -70.802 1.00 92.25 91 ARG A O 1
ATOM 695 N N . ILE A 1 92 ? 53.706 -1.889 -68.664 1.00 90.50 92 ILE A N 1
ATOM 696 C CA . ILE A 1 92 ? 53.262 -3.105 -67.971 1.00 90.50 92 ILE A CA 1
ATOM 697 C C . ILE A 1 92 ? 52.217 -2.713 -66.923 1.00 90.50 92 ILE A C 1
ATOM 699 O O . ILE A 1 92 ? 52.519 -2.009 -65.963 1.00 90.50 92 ILE A O 1
ATOM 703 N N . ILE A 1 93 ? 50.980 -3.172 -67.109 1.00 89.75 93 ILE A N 1
ATOM 704 C CA . ILE A 1 93 ? 49.853 -2.882 -66.214 1.00 89.75 93 ILE A CA 1
ATOM 705 C C . ILE A 1 93 ? 49.696 -4.044 -65.232 1.00 89.75 93 ILE A C 1
ATOM 707 O O . ILE A 1 93 ? 49.595 -5.199 -65.644 1.00 89.75 93 ILE A O 1
ATOM 711 N N . LEU A 1 94 ? 49.671 -3.733 -63.937 1.00 88.06 94 LEU A N 1
ATOM 712 C CA . LEU A 1 94 ? 49.438 -4.710 -62.879 1.00 88.06 94 LEU A CA 1
ATOM 713 C C . LEU A 1 94 ? 47.939 -4.821 -62.576 1.00 88.06 94 LEU A C 1
ATOM 715 O O . LEU A 1 94 ? 47.220 -3.827 -62.602 1.00 88.06 94 LEU A O 1
ATOM 719 N N . THR A 1 95 ? 47.473 -6.032 -62.265 1.00 84.94 95 THR A N 1
ATOM 720 C CA . THR A 1 95 ? 46.082 -6.295 -61.851 1.00 84.94 95 THR A CA 1
ATOM 721 C C . THR A 1 95 ? 46.028 -6.537 -60.345 1.00 84.94 95 THR A C 1
ATOM 723 O O . THR A 1 95 ? 46.844 -7.301 -59.824 1.00 84.94 95 THR A O 1
ATOM 726 N N . GLU A 1 96 ? 45.094 -5.897 -59.642 1.00 81.44 96 GLU A N 1
ATOM 727 C CA . GLU A 1 96 ? 44.909 -6.067 -58.194 1.00 81.44 96 GLU A CA 1
ATOM 728 C C . GLU A 1 96 ? 44.482 -7.498 -57.837 1.00 81.44 96 GLU A C 1
ATOM 730 O O . GLU A 1 96 ? 43.705 -8.140 -58.548 1.00 81.44 96 GLU A O 1
ATOM 735 N N . LYS A 1 97 ? 44.991 -8.014 -56.716 1.00 80.69 97 LYS A N 1
ATOM 736 C CA . LYS A 1 97 ? 44.535 -9.278 -56.133 1.00 80.69 97 LYS A CA 1
ATOM 737 C C . LYS A 1 97 ? 43.261 -9.026 -55.321 1.00 80.69 97 LYS A C 1
ATOM 739 O O . LYS A 1 97 ? 43.224 -8.063 -54.557 1.00 80.69 97 LYS A O 1
ATOM 744 N N . PRO A 1 98 ? 42.242 -9.900 -55.405 1.00 71.44 98 PRO A N 1
ATOM 745 C CA . PRO A 1 98 ? 41.060 -9.776 -54.560 1.00 71.44 98 PRO A CA 1
ATOM 746 C C . PRO A 1 98 ? 41.446 -9.897 -53.078 1.00 71.44 98 PRO A C 1
ATOM 748 O O . PRO A 1 98 ? 42.277 -10.734 -52.712 1.00 71.44 98 PRO A O 1
ATOM 751 N N . LEU A 1 99 ? 40.817 -9.084 -52.220 1.00 64.31 99 LEU A N 1
ATOM 752 C CA . LEU A 1 99 ? 40.907 -9.229 -50.764 1.00 64.31 99 LEU A CA 1
ATOM 753 C C . LEU A 1 99 ? 40.584 -10.677 -50.368 1.00 64.31 99 LEU A C 1
ATOM 755 O O . LEU A 1 99 ? 39.637 -11.281 -50.879 1.00 64.31 99 LEU A O 1
ATOM 759 N N . SER A 1 100 ? 41.384 -11.261 -49.472 1.00 69.94 100 SER A N 1
ATOM 760 C CA . SER A 1 100 ? 41.221 -12.667 -49.105 1.00 69.94 100 SER A CA 1
ATOM 761 C C . SER A 1 100 ? 39.844 -12.912 -48.482 1.00 69.94 100 SER A C 1
ATOM 763 O O . SER A 1 100 ? 39.355 -12.112 -47.685 1.00 69.94 100 SER A O 1
ATOM 765 N N . LYS A 1 101 ? 39.227 -14.062 -48.795 1.00 69.62 101 LYS A N 1
ATOM 766 C CA . LYS A 1 101 ? 37.922 -14.478 -48.237 1.00 69.62 101 LYS A CA 1
ATOM 767 C C . LYS A 1 101 ? 37.869 -14.377 -46.704 1.00 69.62 101 LYS A C 1
ATOM 769 O O . LYS A 1 101 ? 36.810 -14.123 -46.143 1.00 69.62 101 LYS A O 1
ATOM 774 N N . THR A 1 102 ? 39.013 -14.521 -46.034 1.00 72.81 102 THR A N 1
ATOM 775 C CA . THR A 1 102 ? 39.162 -14.345 -44.584 1.00 72.81 102 THR A CA 1
ATOM 776 C C . THR A 1 102 ? 38.771 -12.949 -44.103 1.00 72.81 102 THR A C 1
ATOM 778 O O . THR A 1 102 ? 38.054 -12.850 -43.115 1.00 72.81 102 THR A O 1
ATOM 781 N N . TRP A 1 103 ? 39.152 -11.878 -44.808 1.00 73.88 103 TRP A N 1
ATOM 782 C CA . TRP A 1 103 ? 38.780 -10.508 -44.431 1.00 73.88 103 TRP A CA 1
ATOM 783 C C . TRP A 1 103 ? 37.272 -10.271 -44.542 1.00 73.88 103 TRP A C 1
ATOM 785 O O . TRP A 1 103 ? 36.691 -9.642 -43.661 1.00 73.88 103 TRP A O 1
ATOM 795 N N . ALA A 1 104 ? 36.619 -10.835 -45.562 1.00 74.56 104 ALA A N 1
ATOM 796 C CA . ALA A 1 104 ? 35.165 -10.754 -45.707 1.00 74.56 104 ALA A CA 1
ATOM 797 C C . ALA A 1 104 ? 34.426 -11.509 -44.586 1.00 74.56 104 ALA A C 1
ATOM 799 O O . ALA A 1 104 ? 33.464 -10.991 -44.020 1.00 74.56 104 ALA A O 1
ATOM 800 N N . ILE A 1 105 ? 34.902 -12.705 -44.218 1.00 79.25 105 ILE A N 1
ATOM 801 C CA . ILE A 1 105 ? 34.332 -13.499 -43.115 1.00 79.25 105 ILE A CA 1
ATOM 802 C C . ILE A 1 105 ? 34.518 -12.776 -41.773 1.00 79.25 105 ILE A C 1
ATOM 804 O O . ILE A 1 105 ? 33.578 -12.700 -40.980 1.00 79.25 105 ILE A O 1
ATOM 808 N N . LEU A 1 106 ? 35.702 -12.207 -41.526 1.00 83.50 106 LEU A N 1
ATOM 809 C CA . LEU A 1 106 ? 35.997 -11.451 -40.306 1.00 83.50 106 LEU A CA 1
ATOM 810 C C . LEU A 1 106 ? 35.132 -10.191 -40.200 1.00 83.50 106 LEU A C 1
ATOM 812 O O . LEU A 1 106 ? 34.553 -9.940 -39.145 1.00 83.50 106 LEU A O 1
ATOM 816 N N . ALA A 1 107 ? 34.975 -9.443 -41.297 1.00 80.31 107 ALA A N 1
ATOM 817 C CA . ALA A 1 107 ? 34.105 -8.270 -41.343 1.00 80.31 107 ALA A CA 1
ATOM 818 C C . ALA A 1 107 ? 32.631 -8.633 -41.084 1.00 80.31 107 ALA A C 1
ATOM 820 O O . ALA A 1 107 ? 31.965 -7.973 -40.286 1.00 80.31 107 ALA A O 1
ATOM 821 N N . GLY A 1 108 ? 32.133 -9.716 -41.692 1.00 85.31 108 GLY A N 1
ATOM 822 C CA . GLY A 1 108 ? 30.776 -10.215 -41.446 1.00 85.31 108 GLY A CA 1
ATOM 823 C C . GLY A 1 108 ? 30.559 -10.670 -39.999 1.00 85.31 108 GLY A C 1
ATOM 824 O O . GLY A 1 108 ? 29.534 -10.356 -39.394 1.00 85.31 108 GLY A O 1
ATOM 825 N N . SER A 1 109 ? 31.549 -11.349 -39.414 1.00 90.19 109 SER A N 1
ATOM 826 C CA . SER A 1 109 ? 31.512 -11.804 -38.018 1.00 90.19 109 SER A CA 1
ATOM 827 C C . SER A 1 109 ? 31.503 -10.629 -37.037 1.00 90.19 109 SER A C 1
ATOM 829 O O . SER A 1 109 ? 30.728 -10.626 -36.083 1.00 90.19 109 SER A O 1
ATOM 831 N N . LEU A 1 110 ? 32.311 -9.596 -37.296 1.00 92.44 110 LEU A N 1
ATOM 832 C CA . LEU A 1 110 ? 32.335 -8.375 -36.491 1.00 92.44 110 LEU A CA 1
ATOM 833 C C . LEU A 1 110 ? 30.992 -7.633 -36.551 1.00 92.44 110 LEU A C 1
ATOM 835 O O . LEU A 1 110 ? 30.476 -7.220 -35.514 1.00 92.44 110 LEU A O 1
ATOM 839 N N . LEU A 1 111 ? 30.395 -7.512 -37.740 1.00 93.88 111 LEU A N 1
ATOM 840 C CA . LEU A 1 111 ? 29.076 -6.899 -37.903 1.00 93.88 111 LEU A CA 1
ATOM 841 C C . LEU A 1 111 ? 28.000 -7.662 -37.116 1.00 93.88 111 LEU A C 1
ATOM 843 O O . LEU A 1 111 ? 27.194 -7.045 -36.422 1.00 93.88 111 LEU A O 1
ATOM 847 N N . LEU A 1 112 ? 28.016 -8.998 -37.170 1.00 93.31 112 LEU A N 1
ATOM 848 C CA . LEU A 1 112 ? 27.086 -9.836 -36.412 1.00 93.31 112 LEU A CA 1
ATOM 849 C C . LEU A 1 112 ? 27.236 -9.630 -34.897 1.00 93.31 112 LEU A C 1
ATOM 851 O O . LEU A 1 112 ? 26.233 -9.479 -34.201 1.00 93.31 112 LEU A O 1
ATOM 855 N N . LEU A 1 113 ? 28.471 -9.570 -34.388 1.00 94.62 113 LEU A N 1
ATOM 856 C CA . LEU A 1 113 ? 28.736 -9.297 -32.972 1.00 94.62 113 LEU A CA 1
ATOM 857 C C . LEU A 1 113 ? 28.215 -7.921 -32.547 1.00 94.62 113 LEU A C 1
ATOM 859 O O . LEU A 1 113 ? 27.601 -7.812 -31.487 1.00 94.62 113 LEU A O 1
ATOM 863 N N . ILE A 1 114 ? 28.395 -6.889 -33.378 1.00 94.25 114 ILE A N 1
ATOM 864 C CA . ILE A 1 114 ? 27.858 -5.545 -33.120 1.00 94.25 114 ILE A CA 1
ATOM 865 C C . ILE A 1 114 ? 26.326 -5.577 -33.060 1.00 94.25 114 ILE A C 1
ATOM 867 O O . ILE A 1 114 ? 25.739 -4.995 -32.150 1.00 94.25 114 ILE A O 1
ATOM 871 N N . VAL A 1 115 ? 25.667 -6.285 -33.982 1.00 94.19 115 VAL A N 1
ATOM 872 C CA . VAL A 1 115 ? 24.202 -6.426 -33.989 1.00 94.19 115 VAL A CA 1
ATOM 873 C C . VAL A 1 115 ? 23.709 -7.162 -32.741 1.00 94.19 115 VAL A C 1
ATOM 875 O O . VAL A 1 115 ? 22.764 -6.706 -32.099 1.00 94.19 115 VAL A O 1
ATOM 878 N N . ILE A 1 116 ? 24.358 -8.261 -32.349 1.00 92.88 116 ILE A N 1
ATOM 879 C CA . ILE A 1 116 ? 24.018 -8.998 -31.123 1.00 92.88 116 ILE A CA 1
ATOM 880 C C . ILE A 1 116 ? 24.208 -8.105 -29.892 1.00 92.88 116 ILE A C 1
ATOM 882 O O . ILE A 1 116 ? 23.303 -8.012 -29.061 1.00 92.88 116 ILE A O 1
ATOM 886 N N . ALA A 1 117 ? 25.338 -7.401 -29.794 1.00 89.00 117 ALA A N 1
ATOM 887 C CA . ALA A 1 117 ? 25.609 -6.467 -28.706 1.00 89.00 117 ALA A CA 1
ATOM 888 C C . ALA A 1 117 ? 24.559 -5.348 -28.647 1.00 89.00 117 ALA A C 1
ATOM 890 O O . ALA A 1 117 ? 24.069 -5.026 -27.565 1.00 89.00 117 ALA A O 1
ATOM 891 N N . LEU A 1 118 ? 24.142 -4.811 -29.798 1.00 90.50 118 LEU A N 1
ATOM 892 C CA . LEU A 1 118 ? 23.091 -3.800 -29.891 1.00 90.50 118 LEU A CA 1
ATOM 893 C C . LEU A 1 118 ? 21.734 -4.344 -29.423 1.00 90.50 118 LEU A C 1
ATOM 895 O O . LEU A 1 118 ? 21.035 -3.674 -28.665 1.00 90.50 118 LEU A O 1
ATOM 899 N N . ILE A 1 119 ? 21.365 -5.568 -29.813 1.00 86.50 119 ILE A N 1
ATOM 900 C CA . ILE A 1 119 ? 20.134 -6.226 -29.350 1.00 86.50 119 ILE A CA 1
ATOM 901 C C . ILE A 1 119 ? 20.171 -6.421 -27.831 1.00 86.50 119 ILE A C 1
ATOM 903 O O . ILE A 1 119 ? 19.198 -6.089 -27.151 1.00 86.50 119 ILE A O 1
ATOM 907 N N . ILE A 1 120 ? 21.280 -6.930 -27.287 1.00 81.31 120 ILE A N 1
ATOM 908 C CA . ILE A 1 120 ? 21.460 -7.124 -25.841 1.00 81.31 120 ILE A CA 1
ATOM 909 C C . ILE A 1 120 ? 21.359 -5.781 -25.112 1.00 81.31 120 ILE A C 1
ATOM 911 O O . ILE A 1 120 ? 20.626 -5.671 -24.130 1.00 81.31 120 ILE A O 1
ATOM 915 N N . TRP A 1 121 ? 22.020 -4.742 -25.622 1.00 79.00 121 TRP A N 1
ATOM 916 C CA . TRP A 1 121 ? 21.986 -3.398 -25.052 1.00 79.00 121 TRP A CA 1
ATOM 917 C C . TRP A 1 121 ? 20.574 -2.794 -25.062 1.00 79.00 121 TRP A C 1
ATOM 919 O O . TRP A 1 121 ? 20.104 -2.307 -24.034 1.00 79.00 121 TRP A O 1
ATOM 929 N N . ILE A 1 122 ? 19.834 -2.909 -26.172 1.00 76.81 122 ILE A N 1
ATOM 930 C CA . ILE A 1 122 ? 18.431 -2.467 -26.267 1.00 76.81 122 ILE A CA 1
ATOM 931 C C . ILE A 1 122 ? 17.540 -3.242 -25.284 1.00 76.81 122 ILE A C 1
ATOM 933 O O . ILE A 1 122 ? 16.668 -2.649 -24.640 1.00 76.81 122 ILE A O 1
ATOM 937 N N . ARG A 1 123 ? 17.745 -4.558 -25.138 1.00 71.12 123 ARG A N 1
ATOM 938 C CA . ARG A 1 123 ? 17.009 -5.379 -24.161 1.00 71.12 123 ARG A CA 1
ATOM 939 C C . ARG A 1 123 ? 17.315 -4.945 -22.733 1.00 71.12 123 ARG A C 1
ATOM 941 O O . ARG A 1 123 ? 16.382 -4.794 -21.954 1.00 71.12 123 ARG A O 1
ATOM 948 N N . HIS A 1 124 ? 18.578 -4.679 -22.410 1.00 66.75 124 HIS A N 1
ATOM 949 C CA . HIS A 1 124 ? 18.983 -4.206 -21.089 1.00 66.75 124 HIS A CA 1
ATOM 950 C C . HIS A 1 124 ? 18.411 -2.814 -20.778 1.00 66.75 124 HIS A C 1
ATOM 952 O O . HIS A 1 124 ? 17.969 -2.560 -19.657 1.00 66.75 124 HIS A O 1
ATOM 958 N N . LEU A 1 125 ? 18.354 -1.912 -21.762 1.00 64.31 125 LEU A N 1
ATOM 959 C CA . LEU A 1 125 ? 17.710 -0.607 -21.600 1.00 64.31 125 LEU A CA 1
ATOM 960 C C . LEU A 1 125 ? 16.210 -0.737 -21.322 1.00 64.31 125 LEU A C 1
ATOM 962 O O . LEU A 1 125 ? 15.684 -0.011 -20.481 1.00 64.31 125 LEU A O 1
ATOM 966 N N . ARG A 1 126 ? 15.526 -1.669 -21.997 1.00 65.31 126 ARG A N 1
ATOM 967 C CA . ARG A 1 126 ? 14.096 -1.951 -21.786 1.00 65.31 126 ARG A CA 1
ATOM 968 C C . ARG A 1 126 ? 13.805 -2.760 -20.525 1.00 65.31 126 ARG A C 1
ATOM 970 O O . ARG A 1 126 ? 12.696 -2.654 -20.017 1.00 65.31 126 ARG A O 1
ATOM 977 N N . ALA A 1 127 ? 14.764 -3.526 -20.006 1.00 65.50 127 ALA A N 1
ATOM 978 C CA . ALA A 1 127 ? 14.584 -4.336 -18.799 1.00 65.50 127 ALA A CA 1
ATOM 979 C C . ALA A 1 127 ? 14.206 -3.488 -17.572 1.00 65.50 127 ALA A C 1
ATOM 981 O O . ALA A 1 127 ? 13.481 -3.955 -16.702 1.00 65.50 127 ALA A O 1
ATOM 982 N N . ASN A 1 128 ? 14.615 -2.217 -17.552 1.00 82.50 128 ASN A N 1
ATOM 983 C CA . ASN A 1 128 ? 14.285 -1.279 -16.479 1.00 82.50 128 ASN A CA 1
ATOM 984 C C . ASN A 1 128 ? 12.971 -0.517 -16.714 1.00 82.50 128 ASN A C 1
ATOM 986 O O . ASN A 1 128 ? 12.716 0.467 -16.022 1.00 82.50 128 ASN A O 1
ATOM 990 N N . TYR A 1 129 ? 12.152 -0.908 -17.695 1.00 87.94 129 TYR A N 1
ATOM 991 C CA . TYR A 1 129 ? 10.877 -0.256 -17.981 1.00 87.94 129 TYR A CA 1
ATOM 992 C C . TYR A 1 129 ? 9.700 -1.215 -17.862 1.00 87.94 129 TYR A C 1
ATOM 994 O O . TYR A 1 129 ? 9.695 -2.315 -18.414 1.00 87.94 129 TYR A O 1
ATOM 1002 N N . ILE A 1 130 ? 8.649 -0.737 -17.206 1.00 88.94 130 ILE A N 1
ATOM 1003 C CA . ILE A 1 130 ? 7.327 -1.356 -17.223 1.00 88.94 130 ILE A CA 1
ATOM 1004 C C . ILE A 1 130 ? 6.412 -0.361 -17.927 1.00 88.94 130 ILE A C 1
ATOM 1006 O O . ILE A 1 130 ? 6.078 0.689 -17.385 1.00 88.94 130 ILE A O 1
ATOM 1010 N N . GLY A 1 131 ? 6.082 -0.638 -19.190 1.00 86.88 131 GLY A N 1
ATOM 1011 C CA . GLY A 1 131 ? 5.382 0.323 -20.044 1.00 86.88 131 GLY A CA 1
ATOM 1012 C C . GLY A 1 131 ? 6.176 1.625 -20.181 1.00 86.88 131 GLY A C 1
ATOM 1013 O O . GLY A 1 131 ? 7.314 1.620 -20.643 1.00 86.88 131 GLY A O 1
ATOM 1014 N N . GLN A 1 132 ? 5.576 2.742 -19.767 1.00 88.38 132 GLN A N 1
ATOM 1015 C CA . GLN A 1 132 ? 6.201 4.070 -19.820 1.00 88.38 132 GLN A CA 1
ATOM 1016 C C . GLN A 1 132 ? 7.016 4.438 -18.570 1.00 88.38 132 GLN A C 1
ATOM 1018 O O . GLN A 1 132 ? 7.614 5.516 -18.524 1.00 88.38 132 GLN A O 1
ATOM 1023 N N . PHE A 1 133 ? 7.037 3.572 -17.556 1.00 93.25 133 PHE A N 1
ATOM 1024 C CA . PHE A 1 133 ? 7.657 3.855 -16.267 1.00 93.25 133 PHE A CA 1
ATOM 1025 C C . PHE A 1 133 ? 9.060 3.271 -16.201 1.00 93.25 133 PHE A C 1
ATOM 1027 O O . PHE A 1 133 ? 9.240 2.069 -16.388 1.00 93.25 133 PHE A O 1
ATOM 1034 N N . LYS A 1 134 ? 10.049 4.114 -15.892 1.00 93.31 134 LYS A N 1
ATOM 1035 C CA . LYS A 1 134 ? 11.410 3.670 -15.583 1.00 93.31 134 LYS A CA 1
ATOM 1036 C C . LYS A 1 134 ? 11.450 3.189 -14.136 1.00 93.31 134 LYS A C 1
ATOM 1038 O O . LYS A 1 134 ? 11.351 4.013 -13.226 1.00 93.31 134 LYS A O 1
ATOM 1043 N N . VAL A 1 135 ? 11.603 1.890 -13.929 1.00 94.19 135 VAL A N 1
ATOM 1044 C CA . VAL A 1 135 ? 11.776 1.272 -12.613 1.00 94.19 135 VAL A CA 1
ATOM 1045 C C . VAL A 1 135 ? 13.127 1.695 -12.035 1.00 94.19 135 VAL A C 1
ATOM 1047 O O . VAL A 1 135 ? 14.151 1.637 -12.716 1.00 94.19 135 VAL A O 1
ATOM 1050 N N . ILE A 1 136 ? 13.117 2.164 -10.787 1.00 94.25 136 ILE A N 1
ATOM 1051 C CA . ILE A 1 136 ? 14.321 2.523 -10.027 1.00 94.25 136 ILE A CA 1
ATOM 1052 C C . ILE A 1 136 ? 14.713 1.361 -9.119 1.00 94.25 136 ILE A C 1
ATOM 1054 O O . ILE A 1 136 ? 15.847 0.897 -9.172 1.00 94.25 136 ILE A O 1
ATOM 1058 N N . ARG A 1 137 ? 13.778 0.910 -8.277 1.00 94.12 137 ARG A N 1
ATOM 1059 C CA . ARG A 1 137 ? 13.970 -0.192 -7.326 1.00 94.12 137 ARG A CA 1
ATOM 1060 C C . ARG A 1 137 ? 12.628 -0.764 -6.887 1.00 94.12 137 ARG A C 1
ATOM 1062 O O . ARG A 1 137 ? 11.614 -0.068 -6.939 1.00 94.12 137 ARG A O 1
ATOM 1069 N N . GLU A 1 138 ? 12.631 -2.002 -6.416 1.00 94.50 138 GLU A N 1
ATOM 1070 C CA . GLU A 1 138 ? 11.497 -2.579 -5.691 1.00 94.50 138 GLU A CA 1
ATOM 1071 C C . GLU A 1 138 ? 11.406 -1.950 -4.291 1.00 94.50 138 GLU A C 1
ATOM 1073 O O . GLU A 1 138 ? 12.430 -1.707 -3.647 1.00 94.50 138 GLU A O 1
ATOM 1078 N N . ILE A 1 139 ? 10.190 -1.626 -3.851 1.00 91.38 139 ILE A N 1
ATOM 1079 C CA . ILE A 1 139 ? 9.911 -1.055 -2.522 1.00 91.38 139 ILE A CA 1
ATOM 1080 C C . ILE A 1 139 ? 8.984 -1.935 -1.681 1.00 91.38 139 ILE A C 1
ATOM 1082 O O . ILE A 1 139 ? 8.907 -1.747 -0.474 1.00 91.38 139 ILE A O 1
ATOM 1086 N N . GLY A 1 140 ? 8.319 -2.914 -2.292 1.00 85.75 140 GLY A N 1
ATOM 1087 C CA . GLY A 1 140 ? 7.520 -3.900 -1.578 1.00 85.75 140 GLY A CA 1
ATOM 1088 C C . GLY A 1 140 ? 7.088 -5.041 -2.488 1.00 85.75 140 GLY A C 1
ATOM 1089 O O . GLY A 1 140 ? 6.976 -4.873 -3.702 1.00 85.75 140 GLY A O 1
ATOM 1090 N N . ARG A 1 141 ? 6.813 -6.202 -1.896 1.00 84.94 141 ARG A N 1
ATOM 1091 C CA . ARG A 1 141 ? 6.341 -7.389 -2.612 1.00 84.94 141 ARG A CA 1
ATOM 1092 C C . ARG A 1 141 ? 5.215 -8.051 -1.838 1.00 84.94 141 ARG A C 1
ATOM 1094 O O . ARG A 1 141 ? 5.416 -8.488 -0.711 1.00 84.94 141 ARG A O 1
ATOM 1101 N N . GLY A 1 142 ? 4.036 -8.102 -2.445 1.00 78.62 142 GLY A N 1
ATOM 1102 C CA . GLY A 1 142 ? 2.886 -8.849 -1.944 1.00 78.62 142 GLY A CA 1
ATOM 1103 C C . GLY A 1 142 ? 2.679 -10.151 -2.716 1.00 78.62 142 GLY A C 1
ATOM 1104 O O . GLY A 1 142 ? 3.442 -10.469 -3.624 1.00 78.62 142 GLY A O 1
ATOM 1105 N N . GLY A 1 143 ? 1.618 -10.888 -2.380 1.00 75.75 143 GLY A N 1
ATOM 1106 C CA . GLY A 1 143 ? 1.281 -12.150 -3.056 1.00 75.75 143 GLY A CA 1
ATOM 1107 C C . GLY A 1 143 ? 0.734 -11.990 -4.480 1.00 75.75 143 GLY A C 1
ATOM 1108 O O . GLY A 1 143 ? 0.884 -12.897 -5.285 1.00 75.75 143 GLY A O 1
ATOM 1109 N N . VAL A 1 144 ? 0.117 -10.844 -4.797 1.00 81.06 144 VAL A N 1
ATOM 1110 C CA . VAL A 1 144 ? -0.506 -10.588 -6.115 1.00 81.06 144 VAL A CA 1
ATOM 1111 C C . VAL A 1 144 ? 0.315 -9.625 -6.975 1.00 81.06 144 VAL A C 1
ATOM 1113 O O . VAL A 1 144 ? 0.253 -9.655 -8.204 1.00 81.06 144 VAL A O 1
ATOM 1116 N N . ALA A 1 145 ? 1.066 -8.731 -6.334 1.00 87.44 145 ALA A N 1
ATOM 1117 C CA . ALA A 1 145 ? 1.747 -7.636 -7.002 1.00 87.44 145 ALA A CA 1
ATOM 1118 C C . ALA A 1 145 ? 3.035 -7.247 -6.277 1.00 87.44 145 ALA A C 1
ATOM 1120 O O . ALA A 1 145 ? 3.152 -7.388 -5.058 1.00 87.44 145 ALA A O 1
ATOM 1121 N N . SER A 1 146 ? 3.976 -6.697 -7.036 1.00 90.56 146 SER A N 1
ATOM 1122 C CA . SER A 1 146 ? 5.153 -6.001 -6.518 1.00 90.56 146 SER A CA 1
ATOM 1123 C C . SER A 1 146 ? 4.971 -4.497 -6.678 1.00 90.56 146 SER A C 1
ATOM 1125 O O . SER A 1 146 ? 4.361 -4.036 -7.640 1.00 90.56 146 SER A O 1
ATOM 1127 N N . VAL A 1 147 ? 5.496 -3.721 -5.739 1.00 93.00 147 VAL A N 1
ATOM 1128 C CA . VAL A 1 147 ? 5.475 -2.260 -5.767 1.00 93.00 147 VAL A CA 1
ATOM 1129 C C . VAL A 1 147 ? 6.890 -1.766 -6.023 1.00 93.00 147 VAL A C 1
ATOM 1131 O O . VAL A 1 147 ? 7.830 -2.127 -5.314 1.00 93.00 147 VAL A O 1
ATOM 1134 N N . TYR A 1 148 ? 7.038 -0.919 -7.033 1.00 94.94 148 TYR A N 1
ATOM 1135 C CA . TYR A 1 148 ? 8.309 -0.341 -7.448 1.00 94.94 148 TYR A CA 1
ATOM 1136 C C . TYR A 1 148 ? 8.302 1.168 -7.255 1.00 94.94 148 TYR A C 1
ATOM 1138 O O . TYR A 1 148 ? 7.321 1.833 -7.568 1.00 94.94 148 TYR A O 1
ATOM 1146 N N . MET A 1 149 ? 9.426 1.737 -6.834 1.00 95.88 149 MET A N 1
ATOM 1147 C CA . MET A 1 149 ? 9.671 3.156 -7.059 1.00 95.88 149 MET A CA 1
ATOM 1148 C C . MET A 1 149 ? 10.029 3.336 -8.533 1.00 95.88 149 MET A C 1
ATOM 1150 O O . MET A 1 149 ? 10.949 2.685 -9.039 1.00 95.88 149 MET A O 1
ATOM 1154 N N . ALA A 1 150 ? 9.319 4.217 -9.228 1.00 95.88 150 ALA A N 1
ATOM 1155 C CA . ALA A 1 150 ? 9.508 4.446 -10.652 1.00 95.88 150 ALA A CA 1
ATOM 1156 C C . ALA A 1 150 ? 9.440 5.934 -11.015 1.00 95.88 150 ALA A C 1
ATOM 1158 O O . ALA A 1 150 ? 8.950 6.762 -10.252 1.00 95.88 150 ALA A O 1
ATOM 1159 N N . LYS A 1 151 ? 9.936 6.281 -12.204 1.00 94.62 151 LYS A N 1
ATOM 1160 C CA . LYS A 1 151 ? 9.791 7.613 -12.811 1.00 94.62 151 LYS A CA 1
ATOM 1161 C C . LYS A 1 151 ? 8.915 7.533 -14.054 1.00 94.62 151 LYS A C 1
ATOM 1163 O O . LYS A 1 151 ? 9.109 6.655 -14.895 1.00 94.62 151 LYS A O 1
ATOM 1168 N N . SER A 1 152 ? 7.989 8.478 -14.186 1.00 92.38 152 SER A N 1
ATOM 1169 C CA . SER A 1 152 ? 7.196 8.697 -15.400 1.00 92.38 152 SER A CA 1
ATOM 1170 C C . SER A 1 152 ? 7.714 9.926 -16.142 1.00 92.38 152 SER A C 1
ATOM 1172 O O . SER A 1 152 ? 8.247 10.841 -15.528 1.00 92.38 152 SER A O 1
ATOM 1174 N N . ARG A 1 153 ? 7.519 9.994 -17.462 1.00 86.38 153 ARG A N 1
ATOM 1175 C CA . ARG A 1 153 ? 7.767 11.238 -18.216 1.00 86.38 153 ARG A CA 1
ATOM 1176 C C . ARG A 1 153 ? 6.757 12.341 -17.881 1.00 86.38 153 ARG A C 1
ATOM 1178 O O . ARG A 1 153 ? 7.045 13.505 -18.117 1.00 86.38 153 ARG A O 1
ATOM 1185 N N . LYS A 1 154 ? 5.582 11.972 -17.356 1.00 88.38 154 LYS A N 1
ATOM 1186 C CA . LYS A 1 154 ? 4.495 12.903 -17.008 1.00 88.38 154 LYS A CA 1
ATOM 1187 C C . LYS A 1 154 ? 4.664 13.543 -15.623 1.00 88.38 154 LYS A C 1
ATOM 1189 O O . LYS A 1 154 ? 4.002 14.534 -15.340 1.00 88.38 154 LYS A O 1
ATOM 1194 N N . HIS A 1 155 ? 5.505 12.969 -14.760 1.00 86.06 155 HIS A N 1
ATOM 1195 C CA . HIS A 1 155 ? 5.642 13.374 -13.361 1.00 86.06 155 HIS A CA 1
ATOM 1196 C C . HIS A 1 155 ? 7.113 13.600 -13.014 1.00 86.06 155 HIS A C 1
ATOM 1198 O O . HIS A 1 155 ? 7.944 12.721 -13.232 1.00 86.06 155 HIS A O 1
ATOM 1204 N N . THR A 1 156 ? 7.428 14.772 -12.461 1.00 85.69 156 THR A N 1
ATOM 1205 C CA . THR A 1 156 ? 8.798 15.136 -12.066 1.00 85.69 156 THR A CA 1
ATOM 1206 C C . THR A 1 156 ? 9.280 14.315 -10.871 1.00 85.69 156 THR A C 1
ATOM 1208 O O . THR A 1 156 ? 10.436 13.887 -10.830 1.00 85.69 156 THR A O 1
ATOM 1211 N N . LEU A 1 157 ? 8.386 14.080 -9.908 1.00 91.62 157 LEU A N 1
ATOM 1212 C CA . LEU A 1 157 ? 8.678 13.297 -8.713 1.00 91.62 157 LEU A CA 1
ATOM 1213 C C . LEU A 1 157 ? 8.556 11.789 -8.992 1.00 91.62 157 LEU A C 1
ATOM 1215 O O . LEU A 1 157 ? 7.755 11.383 -9.844 1.00 91.62 157 LEU A O 1
ATOM 1219 N N . PRO A 1 158 ? 9.340 10.946 -8.291 1.00 94.44 158 PRO A N 1
ATOM 1220 C CA . PRO A 1 158 ? 9.129 9.505 -8.293 1.00 94.44 158 PRO A CA 1
ATOM 1221 C C . PRO A 1 158 ? 7.706 9.139 -7.857 1.00 94.44 158 PRO A C 1
ATOM 1223 O O . PRO A 1 158 ? 7.075 9.846 -7.077 1.00 94.44 158 PRO A O 1
ATOM 1226 N N . LEU A 1 159 ? 7.223 8.006 -8.354 1.00 96.19 159 LEU A N 1
ATOM 1227 C CA . LEU A 1 159 ? 5.915 7.444 -8.036 1.00 96.19 159 LEU A CA 1
ATOM 1228 C C . LEU A 1 159 ? 6.053 5.994 -7.567 1.00 96.19 159 LEU A C 1
ATOM 1230 O O . LEU A 1 159 ? 7.072 5.345 -7.829 1.00 96.19 159 LEU A O 1
ATOM 1234 N N . ALA A 1 160 ? 5.025 5.486 -6.895 1.00 95.75 160 ALA A N 1
ATOM 1235 C CA . ALA A 1 160 ? 4.887 4.075 -6.577 1.00 95.75 160 ALA A CA 1
ATOM 1236 C C . ALA A 1 160 ? 4.121 3.374 -7.710 1.00 95.75 160 ALA A C 1
ATOM 1238 O O . ALA A 1 160 ? 3.029 3.780 -8.103 1.00 95.75 160 ALA A O 1
ATOM 1239 N N . LEU A 1 161 ? 4.707 2.321 -8.268 1.00 95.19 161 LEU A N 1
ATOM 1240 C CA . LEU A 1 161 ? 4.150 1.535 -9.359 1.00 95.19 161 LEU A CA 1
ATOM 1241 C C . LEU A 1 161 ? 3.863 0.124 -8.852 1.00 95.19 161 LEU A C 1
ATOM 1243 O O . LEU A 1 161 ? 4.774 -0.695 -8.742 1.00 95.19 161 LEU A O 1
ATOM 1247 N N . LYS A 1 162 ? 2.597 -0.159 -8.550 1.00 93.69 162 LYS A N 1
ATOM 1248 C CA . LYS A 1 162 ? 2.127 -1.501 -8.194 1.00 93.69 162 LYS A CA 1
ATOM 1249 C C . LYS A 1 162 ? 1.885 -2.284 -9.481 1.00 93.69 162 LYS A C 1
ATOM 1251 O O . LYS A 1 162 ? 1.128 -1.830 -10.333 1.00 93.69 162 LYS A O 1
ATOM 1256 N N . VAL A 1 163 ? 2.536 -3.431 -9.640 1.00 92.75 163 VAL A N 1
ATOM 1257 C CA . VAL A 1 163 ? 2.520 -4.260 -10.854 1.00 92.75 163 VAL A CA 1
ATOM 1258 C C . VAL A 1 163 ? 2.162 -5.688 -10.479 1.00 92.75 163 VAL A C 1
ATOM 1260 O O . VAL A 1 163 ? 2.815 -6.285 -9.624 1.00 92.75 163 VAL A O 1
ATOM 1263 N N . MET A 1 164 ? 1.128 -6.229 -11.119 1.00 90.75 164 MET A N 1
ATOM 1264 C CA . MET A 1 164 ? 0.706 -7.617 -10.937 1.00 90.75 164 MET A CA 1
ATOM 1265 C C . MET A 1 164 ? 1.816 -8.589 -11.356 1.00 90.75 164 MET A C 1
ATOM 1267 O O . MET A 1 164 ? 2.536 -8.333 -12.320 1.00 90.75 164 MET A O 1
ATOM 1271 N N . HIS A 1 165 ? 1.959 -9.702 -10.635 1.00 88.56 165 HIS A N 1
ATOM 1272 C CA . HIS A 1 165 ? 2.930 -10.740 -10.986 1.00 88.56 165 HIS A CA 1
ATOM 1273 C C . HIS A 1 165 ? 2.573 -11.409 -12.316 1.00 88.56 165 HIS A C 1
ATOM 1275 O O . HIS A 1 165 ? 1.422 -11.784 -12.533 1.00 88.56 165 HIS A O 1
ATOM 1281 N N . ASP A 1 166 ? 3.577 -11.615 -13.176 1.00 86.00 166 ASP A N 1
ATOM 1282 C CA . ASP A 1 166 ? 3.404 -12.224 -14.505 1.00 86.00 166 ASP A CA 1
ATOM 1283 C C . ASP A 1 166 ? 2.742 -13.623 -14.415 1.00 86.00 166 ASP A C 1
ATOM 1285 O O . ASP A 1 166 ? 1.986 -13.999 -15.304 1.00 86.00 166 ASP A O 1
ATOM 1289 N N . SER A 1 167 ? 2.948 -14.365 -13.316 1.00 83.44 167 SER A N 1
ATOM 1290 C CA . SER A 1 167 ? 2.346 -15.690 -13.070 1.00 83.44 167 SER A CA 1
ATOM 1291 C C . SER A 1 167 ? 0.835 -15.679 -12.821 1.00 83.44 167 SER A C 1
ATOM 1293 O O . SER A 1 167 ? 0.215 -16.736 -12.847 1.00 83.44 167 SER A O 1
ATOM 1295 N N . LEU A 1 168 ? 0.249 -14.514 -12.534 1.00 82.56 168 LEU A N 1
ATOM 1296 C CA . LEU A 1 168 ? -1.182 -14.352 -12.249 1.00 82.56 168 LEU A CA 1
ATOM 1297 C C . LEU A 1 168 ? -1.928 -13.671 -13.406 1.00 82.56 168 LEU A C 1
ATOM 1299 O O . LEU A 1 168 ? -3.125 -13.423 -13.302 1.00 82.56 168 LEU A O 1
ATOM 1303 N N . ALA A 1 169 ? -1.237 -13.362 -14.509 1.00 80.62 169 ALA A N 1
ATOM 1304 C CA . ALA A 1 169 ? -1.804 -12.620 -15.634 1.00 80.62 169 ALA A CA 1
ATOM 1305 C C . ALA A 1 169 ? -2.890 -13.395 -16.407 1.00 80.62 169 ALA A C 1
ATOM 1307 O O . ALA A 1 169 ? -3.727 -12.772 -17.062 1.00 80.62 169 ALA A O 1
ATOM 1308 N N . ASP A 1 170 ? -2.892 -14.729 -16.318 1.00 82.62 170 ASP A N 1
ATOM 1309 C CA . ASP A 1 170 ? -3.887 -15.595 -16.967 1.00 82.62 170 ASP A CA 1
ATOM 1310 C C . ASP A 1 170 ? -5.145 -15.818 -16.105 1.00 82.62 170 ASP A C 1
ATOM 1312 O O . ASP A 1 170 ? -6.176 -16.273 -16.609 1.00 82.62 170 ASP A O 1
ATOM 1316 N N . ASP A 1 171 ? -5.098 -15.455 -14.818 1.00 84.69 171 ASP A N 1
ATOM 1317 C CA . ASP A 1 171 ? -6.245 -15.517 -13.913 1.00 84.69 171 ASP A CA 1
ATOM 1318 C C . ASP A 1 171 ? -7.135 -14.282 -14.114 1.00 84.69 171 ASP A C 1
ATOM 1320 O O . ASP A 1 171 ? -6.873 -13.182 -13.613 1.00 84.69 171 ASP A O 1
ATOM 1324 N N . LYS A 1 172 ? -8.213 -14.465 -14.883 1.00 85.56 172 LYS A N 1
ATOM 1325 C CA . LYS A 1 172 ? -9.144 -13.386 -15.238 1.00 85.56 172 LYS A CA 1
ATOM 1326 C C . LYS A 1 172 ? -9.781 -12.725 -14.015 1.00 85.56 172 LYS A C 1
ATOM 1328 O O . LYS A 1 172 ? -9.981 -11.509 -14.045 1.00 85.56 172 LYS A O 1
ATOM 1333 N N . ASP A 1 173 ? -10.053 -13.479 -12.952 1.00 83.06 173 ASP A N 1
ATOM 1334 C CA . ASP A 1 173 ? -10.704 -12.953 -11.752 1.00 83.06 173 ASP A CA 1
ATOM 1335 C C . ASP A 1 173 ? -9.749 -12.039 -10.980 1.00 83.06 173 ASP A C 1
ATOM 1337 O O . ASP A 1 173 ? -10.135 -10.952 -10.537 1.00 83.06 173 ASP A O 1
ATOM 1341 N N . LEU A 1 174 ? -8.480 -12.439 -10.850 1.00 81.94 174 LEU A N 1
ATOM 1342 C CA . LEU A 1 174 ? -7.446 -11.605 -10.233 1.00 81.94 174 LEU A CA 1
ATOM 1343 C C . LEU A 1 174 ? -7.160 -10.350 -11.056 1.00 81.94 174 LEU A C 1
ATOM 1345 O O . LEU A 1 174 ? -7.071 -9.253 -10.496 1.00 81.94 174 LEU A O 1
ATOM 1349 N N . VAL A 1 175 ? -7.070 -10.487 -12.380 1.00 86.75 175 VAL A N 1
ATOM 1350 C CA . VAL A 1 175 ? -6.879 -9.363 -13.306 1.00 86.75 175 VAL A CA 1
ATOM 1351 C C . VAL A 1 175 ? -8.023 -8.352 -13.206 1.00 86.75 175 VAL A C 1
ATOM 1353 O O . VAL A 1 175 ? -7.775 -7.138 -13.152 1.00 86.75 175 VAL A O 1
ATOM 1356 N N . GLU A 1 176 ? -9.272 -8.820 -13.158 1.00 85.88 176 GLU A N 1
ATOM 1357 C CA . GLU A 1 176 ? -10.433 -7.944 -13.021 1.00 85.88 176 GLU A CA 1
ATOM 1358 C C . GLU A 1 176 ? -10.427 -7.229 -11.667 1.00 85.88 176 GLU A C 1
ATOM 1360 O O . GLU A 1 176 ? -10.599 -6.008 -11.622 1.00 85.88 176 GLU A O 1
ATOM 1365 N N . LYS A 1 177 ? -10.158 -7.946 -10.568 1.00 82.94 177 LYS A N 1
ATOM 1366 C CA . LYS A 1 177 ? -10.081 -7.365 -9.216 1.00 82.94 177 LYS A CA 1
ATOM 1367 C C . LYS A 1 177 ? -8.986 -6.304 -9.112 1.00 82.94 177 LYS A C 1
ATOM 1369 O O . LYS A 1 177 ? -9.243 -5.218 -8.598 1.00 82.94 177 LYS A O 1
ATOM 1374 N N . PHE A 1 178 ? -7.799 -6.569 -9.652 1.00 86.94 178 PHE A N 1
ATOM 1375 C CA . PHE A 1 178 ? -6.696 -5.606 -9.665 1.00 86.94 178 PHE A CA 1
ATOM 1376 C C . PHE A 1 178 ? -7.025 -4.363 -10.499 1.00 86.94 178 PHE A C 1
ATOM 1378 O O . PHE A 1 178 ? -6.797 -3.232 -10.076 1.00 86.94 178 PHE A O 1
ATOM 1385 N N . SER A 1 179 ? -7.625 -4.551 -11.676 1.00 85.69 179 SER A N 1
ATOM 1386 C CA . SER A 1 179 ? -8.053 -3.428 -12.520 1.00 85.69 179 SER A CA 1
ATOM 1387 C C . SER A 1 179 ? -9.168 -2.614 -11.847 1.00 85.69 179 SER A C 1
ATOM 1389 O O . SER A 1 179 ? -9.207 -1.385 -11.952 1.00 85.69 179 SER A O 1
ATOM 1391 N N . ARG A 1 180 ? -10.060 -3.289 -11.112 1.00 84.94 180 ARG A N 1
ATOM 1392 C CA . ARG A 1 180 ? -11.128 -2.670 -10.322 1.00 84.94 180 ARG A CA 1
ATOM 1393 C C . ARG A 1 180 ? -10.571 -1.869 -9.149 1.00 84.94 180 ARG A C 1
ATOM 1395 O O . ARG A 1 180 ? -11.100 -0.795 -8.887 1.00 84.94 180 ARG A O 1
ATOM 1402 N N . GLU A 1 181 ? -9.503 -2.326 -8.499 1.00 85.88 181 GLU A N 1
ATOM 1403 C CA . GLU A 1 181 ? -8.828 -1.600 -7.416 1.00 85.88 181 GLU A CA 1
ATOM 1404 C C . GLU A 1 181 ? -8.396 -0.196 -7.865 1.00 85.88 181 GLU A C 1
ATOM 1406 O O . GLU A 1 181 ? -8.832 0.797 -7.282 1.00 85.88 181 GLU A O 1
ATOM 1411 N N . GLY A 1 182 ? -7.645 -0.093 -8.968 1.00 85.94 182 GLY A N 1
ATOM 1412 C CA . GLY A 1 182 ? -7.209 1.201 -9.509 1.00 85.94 182 GLY A CA 1
ATOM 1413 C C . GLY A 1 182 ? -8.378 2.121 -9.885 1.00 85.94 182 GLY A C 1
ATOM 1414 O O . GLY A 1 182 ? -8.351 3.321 -9.599 1.00 85.94 182 GLY A O 1
ATOM 1415 N N . LYS A 1 183 ? -9.444 1.557 -10.472 1.00 86.81 183 LYS A N 1
ATOM 1416 C CA . LYS A 1 183 ? -10.664 2.301 -10.823 1.00 86.81 183 LYS A CA 1
ATOM 1417 C C . LYS A 1 183 ? -11.378 2.846 -9.589 1.00 86.81 183 LYS A C 1
ATOM 1419 O O . LYS A 1 183 ? -11.724 4.025 -9.560 1.00 86.81 183 LYS A O 1
ATOM 1424 N N . VAL A 1 184 ? -11.614 1.994 -8.597 1.00 84.31 184 VAL A N 1
ATOM 1425 C CA . VAL A 1 184 ? -12.339 2.338 -7.371 1.00 84.31 184 VAL A CA 1
ATOM 1426 C C . VAL A 1 184 ? -11.568 3.387 -6.576 1.00 84.31 184 VAL A C 1
ATOM 1428 O O . VAL A 1 184 ? -12.148 4.401 -6.202 1.00 84.31 184 VAL A O 1
ATOM 1431 N N . LEU A 1 185 ? -10.255 3.216 -6.411 1.00 83.81 185 LEU A N 1
ATOM 1432 C CA . LEU A 1 185 ? -9.416 4.188 -5.710 1.00 83.81 185 LEU A CA 1
ATOM 1433 C C . LEU A 1 185 ? -9.411 5.556 -6.394 1.00 83.81 185 LEU A C 1
ATOM 1435 O O . LEU A 1 185 ? -9.564 6.581 -5.733 1.00 83.81 185 LEU A O 1
ATOM 1439 N N . SER A 1 186 ? -9.319 5.580 -7.727 1.00 87.19 186 SER A N 1
ATOM 1440 C CA . SER A 1 186 ? -9.398 6.827 -8.492 1.00 87.19 186 SER A CA 1
ATOM 1441 C C . SER A 1 186 ? -10.750 7.537 -8.325 1.00 87.19 186 SER A C 1
ATOM 1443 O O . SER A 1 186 ? -10.799 8.766 -8.305 1.00 87.19 186 SER A O 1
ATOM 1445 N N . LEU A 1 187 ? -11.850 6.788 -8.184 1.00 83.88 187 LEU A N 1
ATOM 1446 C CA . LEU A 1 187 ? -13.179 7.351 -7.924 1.00 83.88 187 LEU A CA 1
ATOM 1447 C C . LEU A 1 187 ? -13.296 7.905 -6.501 1.00 83.88 187 LEU A C 1
ATOM 1449 O O . LEU A 1 187 ? -13.738 9.040 -6.335 1.00 83.88 187 LEU A O 1
ATOM 1453 N N . VAL A 1 188 ? -12.854 7.153 -5.489 1.00 84.19 188 VAL A N 1
ATOM 1454 C CA . VAL A 1 188 ? -12.872 7.616 -4.091 1.00 84.19 188 VAL A CA 1
ATOM 1455 C C . VAL A 1 188 ? -12.051 8.887 -3.943 1.00 84.19 188 VAL A C 1
ATOM 1457 O O . VAL A 1 188 ? -12.531 9.856 -3.370 1.00 84.19 188 VAL A O 1
ATOM 1460 N N . GLN A 1 189 ? -10.856 8.936 -4.529 1.00 85.19 189 GLN A N 1
ATOM 1461 C CA . GLN A 1 189 ? -10.005 10.122 -4.486 1.00 85.19 189 GLN A CA 1
ATOM 1462 C C . GLN A 1 189 ? -10.692 11.369 -5.075 1.00 85.19 189 GLN A C 1
ATOM 1464 O O . GLN A 1 189 ? -10.492 12.474 -4.575 1.00 85.19 189 GLN A O 1
ATOM 1469 N N . LYS A 1 190 ? -11.510 11.215 -6.127 1.00 85.69 190 LYS A N 1
ATOM 1470 C CA . LYS A 1 190 ? -12.290 12.326 -6.703 1.00 85.69 190 LYS A CA 1
ATOM 1471 C C . LYS A 1 190 ? -13.414 12.785 -5.776 1.00 85.69 190 LYS A C 1
ATOM 1473 O O . LYS A 1 190 ? -13.655 13.983 -5.680 1.00 85.69 190 LYS A O 1
ATOM 1478 N N . ASN A 1 191 ? -14.079 11.847 -5.106 1.00 84.12 191 ASN A N 1
ATOM 1479 C CA . ASN A 1 191 ? -15.180 12.137 -4.183 1.00 84.12 191 ASN A CA 1
ATOM 1480 C C . ASN A 1 191 ? -14.692 12.652 -2.819 1.00 84.12 191 ASN A C 1
ATOM 1482 O O . ASN A 1 191 ? -15.441 13.306 -2.099 1.00 84.12 191 ASN A O 1
ATOM 1486 N N . CYS A 1 192 ? -13.442 12.353 -2.474 1.00 81.50 192 CYS A N 1
ATOM 1487 C CA . CYS A 1 192 ? -12.821 12.627 -1.185 1.00 81.50 192 CYS A CA 1
ATOM 1488 C C . CYS A 1 192 ? -11.477 13.358 -1.372 1.00 81.50 192 CYS A C 1
ATOM 1490 O O . CYS A 1 192 ? -10.430 12.820 -0.994 1.00 81.50 192 CYS A O 1
ATOM 1492 N N . PRO A 1 193 ? -11.451 14.557 -1.984 1.00 76.56 193 PRO A N 1
ATOM 1493 C CA . PRO A 1 193 ? -10.207 15.297 -2.173 1.00 76.56 193 PRO A CA 1
ATOM 1494 C C . PRO A 1 193 ? -9.589 15.665 -0.818 1.00 76.56 193 PRO A C 1
ATOM 1496 O O . PRO A 1 193 ? -10.297 16.038 0.113 1.00 76.56 193 PRO A O 1
ATOM 1499 N N . GLY A 1 194 ? -8.265 15.544 -0.698 1.00 74.88 194 GLY A N 1
ATOM 1500 C CA . GLY A 1 194 ? -7.556 15.806 0.562 1.00 74.88 194 GLY A CA 1
ATOM 1501 C C . GLY A 1 194 ? -7.770 14.744 1.647 1.00 74.88 194 GLY A C 1
ATOM 1502 O O . GLY A 1 194 ? -7.324 14.935 2.774 1.00 74.88 194 GLY A O 1
ATOM 1503 N N . SER A 1 195 ? -8.439 13.630 1.327 1.00 77.00 195 SER A N 1
ATOM 1504 C CA . SER A 1 195 ? -8.454 12.451 2.197 1.00 77.00 195 SER A CA 1
ATOM 1505 C C . SER A 1 195 ? -7.052 11.848 2.316 1.00 77.00 195 SER A C 1
ATOM 1507 O O . SER A 1 195 ? -6.231 12.009 1.413 1.00 77.00 195 SER A O 1
ATOM 1509 N N . GLY A 1 196 ? -6.773 11.153 3.424 1.00 89.50 196 GLY A N 1
ATOM 1510 C CA . GLY A 1 196 ? -5.496 10.479 3.678 1.00 89.50 196 GLY A CA 1
ATOM 1511 C C . GLY A 1 196 ? -5.308 9.232 2.810 1.00 89.50 196 GLY A C 1
ATOM 1512 O O . GLY A 1 196 ? -5.061 8.150 3.330 1.00 89.50 196 GLY A O 1
ATOM 1513 N N . LEU A 1 197 ? -5.488 9.356 1.495 1.00 90.69 197 LEU A N 1
ATOM 1514 C CA . LEU A 1 197 ? -5.333 8.307 0.493 1.00 90.69 197 LEU A CA 1
ATOM 1515 C C . LEU A 1 197 ? -4.193 8.672 -0.451 1.00 90.69 197 LEU A C 1
ATOM 1517 O O . LEU A 1 197 ? -4.110 9.812 -0.909 1.00 90.69 197 LEU A O 1
ATOM 1521 N N . ALA A 1 198 ? -3.362 7.692 -0.803 1.00 89.94 198 ALA A N 1
ATOM 1522 C CA . ALA A 1 198 ? -2.346 7.892 -1.828 1.00 89.94 198 ALA A CA 1
ATOM 1523 C C . ALA A 1 198 ? -2.998 8.243 -3.173 1.00 89.94 198 ALA A C 1
ATOM 1525 O O . ALA A 1 198 ? -3.913 7.559 -3.647 1.00 89.94 198 ALA A O 1
ATOM 1526 N N . LYS A 1 199 ? -2.511 9.306 -3.817 1.00 89.75 199 LYS A N 1
ATOM 1527 C CA . LYS A 1 199 ? -3.065 9.770 -5.089 1.00 89.75 199 LYS A CA 1
ATOM 1528 C C . LYS A 1 199 ? -2.854 8.740 -6.200 1.00 89.75 199 LYS A C 1
ATOM 1530 O O . LYS A 1 199 ? -1.724 8.388 -6.513 1.00 89.75 199 LYS A O 1
ATOM 1535 N N . ILE A 1 200 ? -3.914 8.314 -6.879 1.00 91.38 200 ILE A N 1
ATOM 1536 C CA . ILE A 1 200 ? -3.830 7.501 -8.095 1.00 91.38 200 ILE A CA 1
ATOM 1537 C C . ILE A 1 200 ? -3.602 8.416 -9.298 1.00 91.38 200 ILE A C 1
ATOM 1539 O O . ILE A 1 200 ? -4.396 9.319 -9.576 1.00 91.38 200 ILE A O 1
ATOM 1543 N N . PHE A 1 201 ? -2.522 8.170 -10.038 1.00 91.75 201 PHE A N 1
ATOM 1544 C CA . PHE A 1 201 ? -2.213 8.901 -11.266 1.00 91.75 201 PHE A CA 1
ATOM 1545 C C . PHE A 1 201 ? -2.840 8.234 -12.486 1.00 91.75 201 PHE A C 1
ATOM 1547 O O . PHE A 1 201 ? -3.528 8.886 -13.268 1.00 91.75 201 PHE A O 1
ATOM 1554 N N . GLU A 1 202 ? -2.615 6.933 -12.649 1.00 91.75 202 GLU A N 1
ATOM 1555 C CA . GLU A 1 202 ? -3.163 6.143 -13.750 1.00 91.75 202 GLU A CA 1
ATOM 1556 C C . GLU A 1 202 ? -3.109 4.648 -13.416 1.00 91.75 202 GLU A C 1
ATOM 1558 O O . GLU A 1 202 ? -2.288 4.198 -12.622 1.00 91.75 202 GLU A O 1
ATOM 1563 N N . TYR A 1 203 ? -3.970 3.860 -14.046 1.00 92.06 203 TYR A N 1
ATOM 1564 C CA . TYR A 1 203 ? -3.947 2.402 -13.984 1.00 92.06 203 TYR A CA 1
ATOM 1565 C C . TYR A 1 203 ? -4.206 1.849 -15.383 1.00 92.06 203 TYR A C 1
ATOM 1567 O O . TYR A 1 203 ? -4.804 2.522 -16.226 1.00 92.06 203 TYR A O 1
ATOM 1575 N N . GLY A 1 204 ? -3.740 0.637 -15.651 1.00 91.69 204 GLY A N 1
ATOM 1576 C CA . GLY A 1 204 ? -3.901 0.031 -16.963 1.00 91.69 204 GLY A CA 1
ATOM 1577 C C . GLY A 1 204 ? -3.023 -1.190 -17.141 1.00 91.69 204 GLY A C 1
ATOM 1578 O O . GLY A 1 204 ? -2.695 -1.886 -16.182 1.00 91.69 204 GLY A O 1
ATOM 1579 N N . HIS A 1 205 ? -2.645 -1.449 -18.386 1.00 91.50 205 HIS A N 1
ATOM 1580 C CA . HIS A 1 205 ? -1.727 -2.523 -18.719 1.00 91.50 205 HIS A CA 1
ATOM 1581 C C . HIS A 1 205 ? -0.709 -2.077 -19.765 1.00 91.50 205 HIS A C 1
ATOM 1583 O O . HIS A 1 205 ? -0.949 -1.154 -20.544 1.00 91.50 205 HIS A O 1
ATOM 1589 N N . THR A 1 206 ? 0.442 -2.739 -19.797 1.00 88.69 206 THR A N 1
ATOM 1590 C CA . THR A 1 206 ? 1.463 -2.478 -20.812 1.00 88.69 206 THR A CA 1
ATOM 1591 C C . THR A 1 206 ? 0.997 -2.926 -22.196 1.00 88.69 206 THR A C 1
ATOM 1593 O O . THR A 1 206 ? 0.315 -3.942 -22.339 1.00 88.69 206 THR A O 1
ATOM 1596 N N . ASN A 1 207 ? 1.408 -2.183 -23.223 1.00 74.06 207 ASN A N 1
ATOM 1597 C CA . ASN A 1 207 ? 1.271 -2.594 -24.617 1.00 74.06 207 ASN A CA 1
ATOM 1598 C C . ASN A 1 207 ? 2.526 -3.393 -25.002 1.00 74.06 207 ASN A C 1
ATOM 1600 O O . ASN A 1 207 ? 3.638 -2.876 -24.895 1.00 74.06 207 ASN A O 1
ATOM 1604 N N . GLY A 1 208 ? 2.373 -4.656 -25.399 1.00 69.31 208 GLY A N 1
ATOM 1605 C CA . GLY A 1 208 ? 3.490 -5.533 -25.757 1.00 69.31 208 GLY A CA 1
ATOM 1606 C C . GLY A 1 208 ? 3.112 -7.012 -25.724 1.00 69.31 208 GLY A C 1
ATOM 1607 O O . GLY A 1 208 ? 1.962 -7.352 -25.465 1.00 69.31 208 GLY A O 1
ATOM 1608 N N . SER A 1 209 ? 4.090 -7.888 -25.973 1.00 67.19 209 SER A N 1
ATOM 1609 C CA . SER A 1 209 ? 3.890 -9.347 -25.990 1.00 67.19 209 SER A CA 1
ATOM 1610 C C . SER A 1 209 ? 3.483 -9.924 -24.630 1.00 67.19 209 SER A C 1
ATOM 1612 O O . SER A 1 209 ? 2.822 -10.952 -24.588 1.00 67.19 209 SER A O 1
ATOM 1614 N N . VAL A 1 210 ? 3.863 -9.263 -23.530 1.00 73.56 210 VAL A N 1
ATOM 1615 C CA . VAL A 1 210 ? 3.440 -9.606 -22.164 1.00 73.56 210 VAL A CA 1
ATOM 1616 C C . VAL A 1 210 ? 2.591 -8.460 -21.625 1.00 73.56 210 VAL A C 1
ATOM 1618 O O . VAL A 1 210 ? 3.048 -7.312 -21.553 1.00 73.56 210 VAL A O 1
ATOM 1621 N N . LYS A 1 211 ? 1.344 -8.766 -21.266 1.00 83.19 211 LYS A N 1
ATOM 1622 C CA . LYS A 1 211 ? 0.378 -7.802 -20.740 1.00 83.19 211 LYS A CA 1
ATOM 1623 C C . LYS A 1 211 ? 0.537 -7.700 -19.223 1.00 83.19 211 LYS A C 1
ATOM 1625 O O . LYS A 1 211 ? 0.010 -8.521 -18.486 1.00 83.19 211 LYS A O 1
ATOM 1630 N N . ARG A 1 212 ? 1.260 -6.682 -18.751 1.00 88.38 212 ARG A N 1
ATOM 1631 C CA . ARG A 1 212 ? 1.436 -6.428 -17.313 1.00 88.38 212 ARG A CA 1
ATOM 1632 C C . ARG A 1 212 ? 0.450 -5.389 -16.830 1.00 88.38 212 ARG A C 1
ATOM 1634 O O . ARG A 1 212 ? 0.478 -4.261 -17.321 1.00 88.38 212 ARG A O 1
ATOM 1641 N N . HIS A 1 213 ? -0.385 -5.757 -15.867 1.00 91.81 213 HIS A N 1
ATOM 1642 C CA . HIS A 1 213 ? -1.323 -4.845 -15.222 1.00 91.81 213 HIS A CA 1
ATOM 1643 C C . HIS A 1 213 ? -0.609 -4.008 -14.157 1.00 91.81 213 HIS A C 1
ATOM 1645 O O . HIS A 1 213 ? 0.190 -4.536 -13.382 1.00 91.81 213 HIS A O 1
ATOM 1651 N N . TYR A 1 214 ? -0.885 -2.703 -14.125 1.00 93.38 214 TYR A N 1
ATOM 1652 C CA . TYR A 1 214 ? -0.256 -1.772 -13.193 1.00 93.38 214 TYR A CA 1
ATOM 1653 C C . TYR A 1 214 ? -1.224 -0.716 -12.642 1.00 93.38 214 TYR A C 1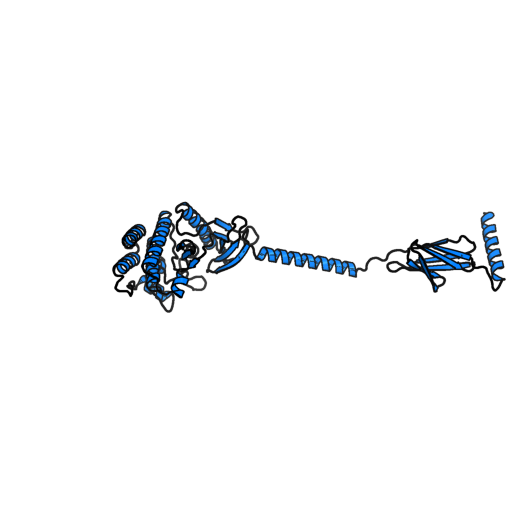
ATOM 1655 O O . TYR A 1 214 ? -2.208 -0.345 -13.287 1.00 93.38 214 TYR A O 1
ATOM 1663 N N . ILE A 1 215 ? -0.882 -0.185 -11.468 1.00 93.62 215 ILE A N 1
ATOM 1664 C CA . ILE A 1 215 ? -1.465 1.010 -10.854 1.00 93.62 215 ILE A CA 1
ATOM 1665 C C . ILE A 1 215 ? -0.298 1.930 -10.479 1.00 93.62 215 ILE A C 1
ATOM 1667 O O . ILE A 1 215 ? 0.561 1.561 -9.677 1.00 93.62 215 ILE A O 1
ATOM 1671 N N . ALA A 1 216 ? -0.246 3.110 -11.089 1.00 94.31 216 ALA A N 1
ATOM 1672 C CA . ALA A 1 216 ? 0.708 4.162 -10.774 1.00 94.31 216 ALA A CA 1
ATOM 1673 C C . ALA A 1 216 ? 0.065 5.147 -9.793 1.00 94.31 216 ALA A C 1
ATOM 1675 O O . ALA A 1 216 ? -0.966 5.758 -10.090 1.00 94.31 216 ALA A O 1
ATOM 1676 N N . MET A 1 217 ? 0.687 5.298 -8.631 1.00 93.56 217 MET A N 1
ATOM 1677 C CA . MET A 1 217 ? 0.186 6.086 -7.513 1.00 93.56 217 MET A CA 1
ATOM 1678 C C . MET A 1 217 ? 1.298 6.921 -6.877 1.00 93.56 217 MET A C 1
ATOM 1680 O O . MET A 1 217 ? 2.481 6.749 -7.171 1.00 93.56 217 MET A O 1
ATOM 1684 N N . GLU A 1 218 ? 0.913 7.847 -6.016 1.00 92.81 218 GLU A N 1
ATOM 1685 C CA . GLU A 1 218 ? 1.811 8.670 -5.227 1.00 92.81 218 GLU A CA 1
ATOM 1686 C C . GLU A 1 218 ? 2.813 7.817 -4.457 1.00 92.81 218 GLU A C 1
ATOM 1688 O O . GLU A 1 218 ? 2.460 6.845 -3.790 1.00 92.81 218 GLU A O 1
ATOM 1693 N N . TYR A 1 219 ? 4.084 8.197 -4.559 1.00 94.38 219 TYR A N 1
ATOM 1694 C CA . TYR A 1 219 ? 5.082 7.714 -3.626 1.00 94.38 219 TYR A CA 1
ATOM 1695 C C . TYR A 1 219 ? 5.008 8.577 -2.368 1.00 94.38 219 TYR A C 1
ATOM 1697 O O . TYR A 1 219 ? 5.395 9.744 -2.398 1.00 94.38 219 TYR A O 1
ATOM 1705 N N . VAL A 1 220 ? 4.495 8.006 -1.281 1.00 93.81 220 VAL A N 1
ATOM 1706 C CA . VAL A 1 220 ? 4.403 8.698 0.006 1.00 93.81 220 VAL A CA 1
ATOM 1707 C C . VAL A 1 220 ? 5.738 8.561 0.725 1.00 93.81 220 VAL A C 1
ATOM 1709 O O . VAL A 1 220 ? 6.130 7.466 1.127 1.00 93.81 220 VAL A O 1
ATOM 1712 N N . GLU A 1 221 ? 6.448 9.672 0.885 1.00 93.88 221 GLU A N 1
ATOM 1713 C CA . GLU A 1 221 ? 7.645 9.715 1.716 1.00 93.88 221 GLU A CA 1
ATOM 1714 C C . GLU A 1 221 ? 7.247 9.775 3.193 1.00 93.88 221 GLU A C 1
ATOM 1716 O O . GLU A 1 221 ? 6.564 10.703 3.631 1.00 93.88 221 GLU A O 1
ATOM 1721 N N . GLY A 1 222 ? 7.649 8.762 3.956 1.00 95.12 222 GLY A N 1
ATOM 1722 C CA . GLY A 1 222 ? 7.253 8.616 5.347 1.00 95.12 222 GLY A CA 1
ATOM 1723 C C . GLY A 1 222 ? 7.678 7.286 5.950 1.00 95.12 222 GLY A C 1
ATOM 1724 O O . GLY A 1 222 ? 8.337 6.473 5.304 1.00 95.12 222 GLY A O 1
ATOM 1725 N N . GLU A 1 223 ? 7.271 7.078 7.196 1.00 95.38 223 GLU A N 1
ATOM 1726 C CA . GLU A 1 223 ? 7.475 5.839 7.952 1.00 95.38 223 GLU A CA 1
ATOM 1727 C C . GLU A 1 223 ? 6.116 5.156 8.146 1.00 95.38 223 GLU A C 1
ATOM 1729 O O . GLU A 1 223 ? 5.126 5.815 8.483 1.00 95.38 223 GLU A O 1
ATOM 1734 N N . THR A 1 224 ? 6.044 3.841 7.946 1.00 96.50 224 THR A N 1
ATOM 1735 C CA . THR A 1 224 ? 4.821 3.080 8.230 1.00 96.50 224 THR A CA 1
ATOM 1736 C C . THR A 1 224 ? 4.524 3.062 9.729 1.00 96.50 224 THR A C 1
ATOM 1738 O O . THR A 1 224 ? 5.432 3.092 10.566 1.00 96.50 224 THR A O 1
ATOM 1741 N N . LEU A 1 225 ? 3.250 2.936 10.112 1.00 96.88 225 LEU A N 1
ATOM 1742 C CA . LEU A 1 225 ? 2.909 2.728 11.525 1.00 96.88 225 LEU A CA 1
ATOM 1743 C C . LEU A 1 225 ? 3.532 1.436 12.076 1.00 96.88 225 LEU A C 1
ATOM 1745 O O . LEU A 1 225 ? 3.878 1.385 13.255 1.00 96.88 225 LEU A O 1
ATOM 1749 N N . LEU A 1 226 ? 3.729 0.410 11.238 1.00 95.69 226 LEU A N 1
ATOM 1750 C CA . LEU A 1 226 ? 4.432 -0.809 11.646 1.00 95.69 226 LEU A CA 1
ATOM 1751 C C . LEU A 1 226 ? 5.894 -0.535 12.028 1.00 95.69 226 LEU A C 1
ATOM 1753 O O . LEU A 1 226 ? 6.370 -1.058 13.034 1.00 95.69 226 LEU A O 1
ATOM 1757 N N . GLU A 1 227 ? 6.614 0.254 11.233 1.00 96.38 227 GLU A N 1
ATOM 1758 C CA . GLU A 1 227 ? 7.998 0.642 11.531 1.00 96.38 227 GLU A CA 1
ATOM 1759 C C . GLU A 1 227 ? 8.074 1.470 12.816 1.00 96.38 227 GLU A C 1
ATOM 1761 O O . GLU A 1 227 ? 8.905 1.178 13.680 1.00 96.38 227 GLU A O 1
ATOM 1766 N N . GLN A 1 228 ? 7.138 2.406 13.011 1.00 97.38 228 GLN A N 1
ATOM 1767 C CA . GLN A 1 228 ? 7.046 3.161 14.260 1.00 97.38 228 GLN A CA 1
ATOM 1768 C C . GLN A 1 228 ? 6.821 2.256 15.472 1.00 97.38 228 GLN A C 1
ATOM 1770 O O . GLN A 1 228 ? 7.512 2.420 16.477 1.00 97.38 228 GLN A O 1
ATOM 1775 N N . LEU A 1 229 ? 5.908 1.283 15.376 1.00 96.31 229 LEU A N 1
ATOM 1776 C CA . LEU A 1 229 ? 5.646 0.316 16.446 1.00 96.31 229 LEU A CA 1
ATOM 1777 C C . LEU A 1 229 ? 6.870 -0.546 16.752 1.00 96.31 229 LEU A C 1
ATOM 1779 O O . LEU A 1 229 ? 7.223 -0.722 17.913 1.00 96.31 229 LEU A O 1
ATOM 1783 N N . LYS A 1 230 ? 7.568 -1.043 15.725 1.00 96.06 230 LYS A N 1
ATOM 1784 C CA . LYS A 1 230 ? 8.798 -1.830 15.913 1.00 96.06 230 LYS A CA 1
ATOM 1785 C C . LYS A 1 230 ? 9.898 -1.030 16.606 1.00 96.06 230 LYS A C 1
ATOM 1787 O O . LYS A 1 230 ? 10.666 -1.591 17.381 1.00 96.06 230 LYS A O 1
ATOM 1792 N N . ARG A 1 231 ? 9.993 0.265 16.305 1.00 96.88 231 ARG A N 1
ATOM 1793 C CA . ARG A 1 231 ? 11.046 1.148 16.812 1.00 96.88 231 ARG A CA 1
ATOM 1794 C C . ARG A 1 231 ? 10.749 1.714 18.198 1.00 96.88 231 ARG A C 1
ATOM 1796 O O . ARG A 1 231 ? 11.676 1.887 18.982 1.00 96.88 231 ARG A O 1
ATOM 1803 N N . LYS A 1 232 ? 9.490 2.057 18.481 1.00 96.50 232 LYS A N 1
ATOM 1804 C CA . LYS A 1 232 ? 9.076 2.776 19.699 1.00 96.50 232 LYS A CA 1
ATOM 1805 C C . LYS A 1 232 ? 8.262 1.923 20.676 1.00 96.50 232 LYS A C 1
ATOM 1807 O O . LYS A 1 232 ? 8.130 2.315 21.829 1.00 96.50 232 LYS A O 1
ATOM 1812 N N . GLY A 1 233 ? 7.712 0.791 20.240 1.00 96.12 233 GLY A N 1
ATOM 1813 C CA . GLY A 1 233 ? 6.664 0.088 20.976 1.00 96.12 233 GLY A CA 1
ATOM 1814 C C . GLY A 1 233 ? 5.359 0.885 20.962 1.00 96.12 233 GLY A C 1
ATOM 1815 O O . GLY A 1 233 ? 4.995 1.467 19.941 1.00 96.12 233 GLY A O 1
ATOM 1816 N N . ALA A 1 234 ? 4.662 0.917 22.099 1.00 96.62 234 ALA A N 1
ATOM 1817 C CA . ALA A 1 234 ? 3.460 1.725 22.285 1.00 96.62 234 ALA A CA 1
ATOM 1818 C C . ALA A 1 234 ? 3.707 3.216 21.985 1.00 96.62 234 ALA A C 1
ATOM 1820 O O . ALA A 1 234 ? 4.740 3.786 22.343 1.00 96.62 234 ALA A O 1
ATOM 1821 N N . LEU A 1 235 ? 2.736 3.858 21.339 1.00 97.19 235 LEU A N 1
ATOM 1822 C CA . LEU A 1 235 ? 2.792 5.261 20.947 1.00 97.19 235 LEU A CA 1
ATOM 1823 C C . LEU A 1 235 ? 2.018 6.149 21.927 1.00 97.19 235 LEU A C 1
ATOM 1825 O O . LEU A 1 235 ? 1.132 5.712 22.662 1.00 97.19 235 LEU A O 1
ATOM 1829 N N . GLU A 1 236 ? 2.367 7.433 21.932 1.00 96.44 236 GLU A N 1
ATOM 1830 C CA . GLU A 1 236 ? 1.783 8.420 22.838 1.00 96.44 236 GLU A CA 1
ATOM 1831 C C . GLU A 1 236 ? 0.299 8.670 22.517 1.00 96.44 236 GLU A C 1
ATOM 1833 O O . GLU A 1 236 ? -0.100 8.768 21.355 1.00 96.44 236 GLU A O 1
ATOM 1838 N N . ARG A 1 237 ? -0.535 8.769 23.558 1.00 95.62 237 ARG A N 1
ATOM 1839 C CA . ARG A 1 237 ? -1.999 8.836 23.438 1.00 95.62 237 ARG A CA 1
ATOM 1840 C C . ARG A 1 237 ? -2.475 9.946 22.499 1.00 95.62 237 ARG A C 1
ATOM 1842 O O . ARG A 1 237 ? -3.356 9.693 21.679 1.00 95.62 237 ARG A O 1
ATOM 1849 N N . SER A 1 238 ? -1.955 11.165 22.639 1.00 95.25 238 SER A N 1
ATOM 1850 C CA . SER A 1 238 ? -2.386 12.306 21.827 1.00 95.25 238 SER A CA 1
ATOM 1851 C C . SER A 1 238 ? -2.049 12.099 20.348 1.00 95.25 238 SER A C 1
ATOM 1853 O O . SER A 1 238 ? -2.866 12.408 19.478 1.00 95.25 238 SER A O 1
ATOM 1855 N N . TYR A 1 239 ? -0.894 11.494 20.057 1.00 96.50 239 TYR A N 1
ATOM 1856 C CA . TYR A 1 239 ? -0.514 11.091 18.708 1.00 96.50 239 TYR A CA 1
ATOM 1857 C C . TYR A 1 239 ? -1.465 10.030 18.141 1.00 96.50 239 TYR A C 1
ATOM 1859 O O . TYR A 1 239 ? -1.978 10.194 17.033 1.00 96.50 239 TYR A O 1
ATOM 1867 N N . VAL A 1 240 ? -1.766 8.981 18.914 1.00 97.38 240 VAL A N 1
ATOM 1868 C CA . VAL A 1 240 ? -2.683 7.916 18.479 1.00 97.38 240 VAL A CA 1
ATOM 1869 C C . VAL A 1 240 ? -4.074 8.465 18.169 1.00 97.38 240 VAL A C 1
ATOM 1871 O O . VAL A 1 240 ? -4.634 8.133 17.128 1.00 97.38 240 VAL A O 1
ATOM 1874 N N . LEU A 1 241 ? -4.622 9.343 19.015 1.00 97.06 241 LEU A N 1
ATOM 1875 C CA . LEU A 1 241 ? -5.940 9.942 18.780 1.00 97.06 241 LEU A CA 1
ATOM 1876 C C . LEU A 1 241 ? -5.992 10.730 17.464 1.00 97.06 241 LEU A C 1
ATOM 1878 O O . LEU A 1 241 ? -6.952 10.579 16.711 1.00 97.06 241 LEU A O 1
ATOM 1882 N N . LYS A 1 242 ? -4.946 11.503 17.142 1.00 95.88 242 LYS A N 1
ATOM 1883 C CA . LYS A 1 242 ? -4.849 12.235 15.865 1.00 95.88 242 LYS A CA 1
ATOM 1884 C C . LYS A 1 242 ? -4.820 11.289 14.663 1.00 95.88 242 LYS A C 1
ATOM 1886 O O . LYS A 1 242 ? -5.519 11.526 13.677 1.00 95.88 242 LYS A O 1
ATOM 1891 N N . VAL A 1 243 ? -4.045 10.207 14.755 1.00 96.94 243 VAL A N 1
ATOM 1892 C CA . VAL A 1 243 ? -3.952 9.191 13.697 1.00 96.94 243 VAL A CA 1
ATOM 1893 C C . VAL A 1 243 ? -5.300 8.498 13.491 1.00 96.94 243 VAL A C 1
ATOM 1895 O O . VAL A 1 243 ? -5.793 8.454 12.366 1.00 96.94 243 VAL A O 1
ATOM 1898 N N . ILE A 1 244 ? -5.933 8.009 14.562 1.00 97.56 244 ILE A N 1
ATOM 1899 C CA . ILE A 1 244 ? -7.221 7.306 14.473 1.00 97.56 244 ILE A CA 1
ATOM 1900 C C . ILE A 1 244 ? -8.328 8.237 13.975 1.00 97.56 244 ILE A C 1
ATOM 1902 O O . ILE A 1 244 ? -9.116 7.818 13.132 1.00 97.56 244 ILE A O 1
ATOM 1906 N N . TYR A 1 245 ? -8.358 9.500 14.410 1.00 96.62 245 TYR A N 1
ATOM 1907 C CA . TYR A 1 245 ? -9.301 10.494 13.895 1.00 96.62 245 TYR A CA 1
ATOM 1908 C C . TYR A 1 245 ? -9.172 10.670 12.374 1.00 96.62 245 TYR A C 1
ATOM 1910 O O . TYR A 1 245 ? -10.158 10.584 11.643 1.00 96.62 245 TYR A O 1
ATOM 1918 N N . SER A 1 246 ? -7.945 10.876 11.884 1.00 95.38 246 SER A N 1
ATOM 1919 C CA . SER A 1 246 ? -7.678 11.090 10.457 1.00 95.38 246 SER A CA 1
ATOM 1920 C C . SER A 1 246 ? -8.001 9.850 9.609 1.00 95.38 246 SER A C 1
ATOM 1922 O O . SER A 1 246 ? -8.604 9.960 8.535 1.00 95.38 246 SER A O 1
ATOM 1924 N N . LEU A 1 247 ? -7.685 8.654 10.117 1.00 96.31 247 LEU A N 1
ATOM 1925 C CA . LEU A 1 247 ? -8.038 7.391 9.469 1.00 96.31 247 LEU A CA 1
ATOM 1926 C C . LEU A 1 247 ? -9.552 7.157 9.456 1.00 96.31 247 LEU A C 1
ATOM 1928 O O . LEU A 1 247 ? -10.090 6.792 8.413 1.00 96.31 247 LEU A O 1
ATOM 1932 N N . ALA A 1 248 ? -10.252 7.415 10.563 1.00 96.25 248 ALA A N 1
ATOM 1933 C CA . ALA A 1 248 ? -11.708 7.295 10.637 1.00 96.25 248 ALA A CA 1
ATOM 1934 C C . ALA A 1 248 ? -12.397 8.242 9.644 1.00 96.25 248 ALA A C 1
ATOM 1936 O O . ALA A 1 248 ? -13.298 7.823 8.918 1.00 96.25 248 ALA A O 1
ATOM 1937 N N . ALA A 1 249 ? -11.930 9.491 9.538 1.00 94.50 249 ALA A N 1
ATOM 1938 C CA . ALA A 1 249 ? -12.430 10.453 8.556 1.00 94.50 249 ALA A CA 1
ATOM 1939 C C . ALA A 1 249 ? -12.209 9.975 7.110 1.00 94.50 249 ALA A C 1
ATOM 1941 O O . ALA A 1 249 ? -13.113 10.060 6.273 1.00 94.50 249 ALA A O 1
ATOM 1942 N N . THR A 1 250 ? -11.029 9.418 6.828 1.00 93.88 250 THR A N 1
ATOM 1943 C CA . THR A 1 250 ? -10.693 8.866 5.509 1.00 93.88 250 THR A CA 1
ATOM 1944 C C . THR A 1 250 ? -11.569 7.657 5.166 1.00 93.88 250 THR A C 1
ATOM 1946 O O . THR A 1 250 ? -12.156 7.609 4.082 1.00 93.88 250 THR A O 1
ATOM 1949 N N . LEU A 1 251 ? -11.731 6.712 6.097 1.00 94.00 251 LEU A N 1
ATOM 1950 C CA . LEU A 1 251 ? -12.557 5.516 5.917 1.00 94.00 251 LEU A CA 1
ATOM 1951 C C . LEU A 1 251 ? -14.044 5.858 5.784 1.00 94.00 251 LEU A C 1
ATOM 1953 O O . LEU A 1 251 ? -14.684 5.361 4.865 1.00 94.00 251 LEU A O 1
ATOM 1957 N N . SER A 1 252 ? -14.573 6.773 6.602 1.00 94.00 252 SER A N 1
ATOM 1958 C CA . SER A 1 252 ? -15.947 7.289 6.473 1.00 94.00 252 SER A CA 1
ATOM 1959 C C . SER A 1 252 ? -16.209 7.835 5.063 1.00 94.00 252 SER A C 1
ATOM 1961 O O . SER A 1 252 ? -17.251 7.572 4.459 1.00 94.00 252 SER A O 1
ATOM 1963 N N . CYS A 1 253 ? -15.236 8.540 4.476 1.00 91.25 253 CYS A N 1
ATOM 1964 C CA . CYS A 1 253 ? -15.365 9.031 3.107 1.00 91.25 253 CYS A CA 1
ATOM 1965 C C . CYS A 1 253 ? -15.378 7.905 2.058 1.00 91.25 253 CYS A C 1
ATOM 1967 O O . CYS A 1 253 ? -16.191 7.933 1.129 1.00 91.25 253 CYS A O 1
ATOM 1969 N N . CYS A 1 254 ? -14.543 6.879 2.239 1.00 90.12 254 CYS A N 1
ATOM 1970 C CA . CYS A 1 254 ? -14.561 5.677 1.401 1.00 90.12 254 CYS A CA 1
ATOM 1971 C C . CYS A 1 254 ? -15.911 4.949 1.497 1.00 90.12 254 CYS A C 1
ATOM 1973 O O . CYS A 1 254 ? -16.506 4.600 0.473 1.00 90.12 254 CYS A O 1
ATOM 1975 N N . HIS A 1 255 ? -16.432 4.791 2.717 1.00 91.75 255 HIS A N 1
ATOM 1976 C CA . HIS A 1 255 ? -17.688 4.096 3.007 1.00 91.75 255 HIS A CA 1
ATOM 1977 C C . HIS A 1 255 ? -18.884 4.774 2.342 1.00 91.75 255 HIS A C 1
ATOM 1979 O O . HIS A 1 255 ? -19.711 4.085 1.750 1.00 91.75 255 HIS A O 1
ATOM 1985 N N . ARG A 1 256 ? -18.932 6.115 2.322 1.00 89.81 256 ARG A N 1
ATOM 1986 C CA . ARG A 1 256 ? -19.955 6.875 1.574 1.00 89.81 256 ARG A CA 1
ATOM 1987 C C . ARG A 1 256 ? -19.935 6.617 0.065 1.00 89.81 256 ARG A C 1
ATOM 1989 O O . ARG A 1 256 ? -20.952 6.800 -0.593 1.00 89.81 256 ARG A O 1
ATOM 1996 N N . SER A 1 257 ? -18.799 6.185 -0.479 1.00 85.25 257 SER A N 1
ATOM 1997 C CA . SER A 1 257 ? -18.661 5.785 -1.886 1.00 85.25 257 SER A CA 1
ATOM 1998 C C . SER A 1 257 ? -18.865 4.276 -2.106 1.00 85.25 257 SER A C 1
ATOM 2000 O O 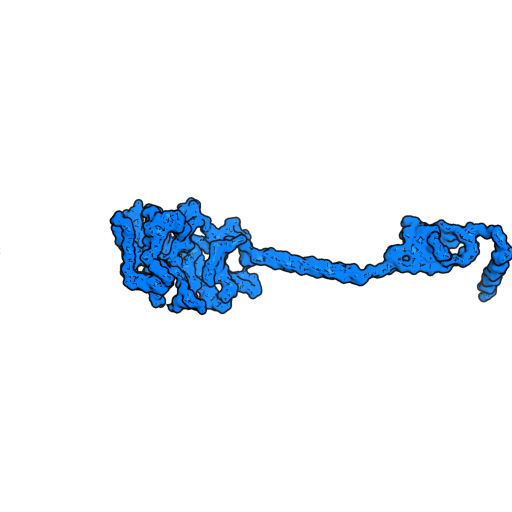. SER A 1 257 ? -18.605 3.787 -3.204 1.00 85.25 257 SER A O 1
ATOM 2002 N N . GLY A 1 258 ? -19.297 3.523 -1.085 1.00 86.62 258 GLY A N 1
ATOM 2003 C CA . GLY A 1 258 ? -19.479 2.068 -1.153 1.00 86.62 258 GLY A CA 1
ATOM 2004 C C . GLY A 1 258 ? -18.167 1.279 -1.203 1.00 86.62 258 GLY A C 1
ATOM 2005 O O . GLY A 1 258 ? -18.145 0.141 -1.671 1.00 86.62 258 GLY A O 1
AT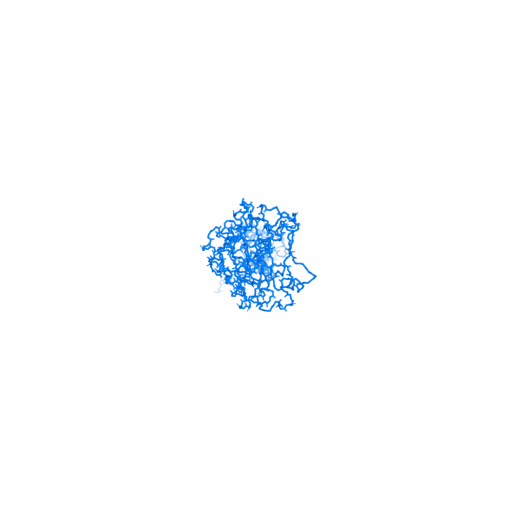OM 2006 N N . VAL A 1 259 ? -17.059 1.884 -0.766 1.00 87.06 259 VAL A N 1
ATOM 2007 C CA . VAL A 1 259 ? -15.723 1.282 -0.817 1.00 87.06 259 VAL A CA 1
ATOM 2008 C C . VAL A 1 259 ? -15.248 0.968 0.587 1.00 87.06 259 VAL A C 1
ATOM 2010 O O . VAL A 1 259 ? -15.150 1.857 1.426 1.00 87.06 259 VAL A O 1
ATOM 2013 N N . PHE A 1 260 ? -14.906 -0.296 0.816 1.00 88.19 260 PHE A N 1
ATOM 2014 C CA . PHE A 1 260 ? -14.362 -0.788 2.082 1.00 88.19 260 PHE A CA 1
ATOM 2015 C C . PHE A 1 260 ? -12.883 -1.137 1.895 1.00 88.19 260 PHE A C 1
ATOM 2017 O O . PHE A 1 260 ? -12.502 -1.646 0.836 1.00 88.19 260 PHE A O 1
ATOM 2024 N N . HIS A 1 261 ? -12.054 -0.877 2.903 1.00 88.00 261 HIS A N 1
ATOM 2025 C CA . HIS A 1 261 ? -10.606 -1.083 2.839 1.00 88.00 261 HIS A CA 1
ATOM 2026 C C . HIS A 1 261 ? -10.231 -2.568 2.920 1.00 88.00 261 HIS A C 1
ATOM 2028 O O . HIS A 1 261 ? -9.408 -3.048 2.136 1.00 88.00 261 HIS A O 1
ATOM 2034 N N . ARG A 1 262 ? -10.867 -3.310 3.840 1.00 86.25 262 ARG A N 1
ATOM 2035 C CA . ARG A 1 262 ? -10.790 -4.778 4.019 1.00 86.25 262 ARG A CA 1
ATOM 2036 C C . ARG A 1 262 ? -9.445 -5.350 4.479 1.00 86.25 262 ARG A C 1
ATOM 2038 O O . ARG A 1 262 ? -9.420 -6.469 4.973 1.00 86.25 262 ARG A O 1
ATOM 2045 N N . ASP A 1 263 ? -8.343 -4.621 4.342 1.00 86.94 263 ASP A N 1
ATOM 2046 C CA . ASP A 1 263 ? -7.010 -5.049 4.803 1.00 86.94 263 ASP A CA 1
ATOM 2047 C C . ASP A 1 263 ? -6.322 -3.942 5.614 1.00 86.94 263 ASP A C 1
ATOM 2049 O O . ASP A 1 263 ? -5.207 -3.524 5.318 1.00 86.94 263 ASP A O 1
ATOM 2053 N N . LEU A 1 264 ? -7.033 -3.350 6.576 1.00 92.31 264 LEU A N 1
ATOM 2054 C CA . LEU A 1 264 ? -6.477 -2.259 7.375 1.00 92.31 264 LEU A CA 1
ATOM 2055 C C . LEU A 1 264 ? -5.462 -2.805 8.390 1.00 92.31 264 LEU A C 1
ATOM 2057 O O . LEU A 1 264 ? -5.799 -3.635 9.230 1.00 92.31 264 LEU A O 1
ATOM 2061 N N . SER A 1 265 ? -4.221 -2.324 8.328 1.00 91.94 265 SER A N 1
ATOM 2062 C CA . SER A 1 265 ? -3.142 -2.742 9.227 1.00 91.94 265 SER A CA 1
ATOM 2063 C C . SER A 1 265 ? -2.016 -1.694 9.271 1.00 91.94 265 SER A C 1
ATOM 2065 O O . SER A 1 265 ? -1.935 -0.853 8.372 1.00 91.94 265 SER A O 1
ATOM 2067 N N . PRO A 1 266 ? -1.117 -1.733 10.276 1.00 94.69 266 PRO A N 1
ATOM 2068 C CA . PRO A 1 266 ? -0.082 -0.710 10.456 1.00 94.69 266 PRO A CA 1
ATOM 2069 C C . PRO A 1 266 ? 0.898 -0.544 9.282 1.00 94.69 266 PRO A C 1
ATOM 2071 O O . PRO A 1 266 ? 1.447 0.533 9.087 1.00 94.69 266 PRO A O 1
ATOM 2074 N N . ASP A 1 267 ? 1.149 -1.588 8.498 1.00 91.50 267 ASP A N 1
ATOM 2075 C CA . ASP A 1 267 ? 2.039 -1.544 7.328 1.00 91.50 267 ASP A CA 1
ATOM 2076 C C . ASP A 1 267 ? 1.378 -0.965 6.069 1.00 91.50 267 ASP A C 1
ATOM 2078 O O . ASP A 1 267 ? 2.080 -0.568 5.146 1.00 91.50 267 ASP A O 1
ATOM 2082 N N . ASN A 1 268 ? 0.047 -0.855 6.051 1.00 92.38 268 ASN A N 1
ATOM 2083 C CA . ASN A 1 268 ? -0.702 -0.222 4.961 1.00 92.38 268 ASN A CA 1
ATOM 2084 C C . ASN A 1 268 ? -0.967 1.276 5.224 1.00 92.38 268 ASN A C 1
ATOM 2086 O O . ASN A 1 268 ? -1.740 1.902 4.495 1.00 92.38 268 ASN A O 1
ATOM 2090 N N . ILE A 1 269 ? -0.348 1.848 6.266 1.00 96.06 269 ILE A N 1
ATOM 2091 C CA . ILE A 1 269 ? -0.500 3.249 6.674 1.00 96.06 269 ILE A CA 1
ATOM 2092 C C . ILE A 1 269 ? 0.881 3.883 6.794 1.00 96.06 269 ILE A C 1
ATOM 2094 O O . ILE A 1 269 ? 1.661 3.506 7.670 1.00 96.06 269 ILE A O 1
ATOM 2098 N N . ILE A 1 270 ? 1.161 4.869 5.945 1.00 96.75 270 ILE A N 1
ATOM 2099 C CA . ILE A 1 270 ? 2.388 5.669 5.984 1.00 96.75 270 ILE A CA 1
ATOM 2100 C C . ILE A 1 270 ? 2.095 7.002 6.657 1.00 96.75 270 ILE A C 1
ATOM 2102 O O . ILE A 1 270 ? 1.168 7.705 6.273 1.00 96.75 270 ILE A O 1
ATOM 2106 N N . ILE A 1 271 ? 2.907 7.380 7.637 1.00 97.50 271 ILE A N 1
ATOM 2107 C CA . ILE A 1 271 ? 2.885 8.721 8.215 1.00 97.50 271 ILE A CA 1
ATOM 2108 C C . ILE A 1 271 ? 3.800 9.597 7.372 1.00 97.50 271 ILE A C 1
ATOM 2110 O O . ILE A 1 271 ? 5.019 9.421 7.398 1.00 97.50 271 ILE A O 1
ATOM 2114 N N . GLN A 1 272 ? 3.207 10.509 6.604 1.00 95.25 272 GLN A N 1
ATOM 2115 C CA . GLN A 1 272 ? 3.940 11.369 5.681 1.00 95.25 272 GLN A CA 1
ATOM 2116 C C . GLN A 1 272 ? 4.899 12.295 6.442 1.00 95.25 272 GLN A C 1
ATOM 2118 O O . GLN A 1 272 ? 4.485 12.973 7.382 1.00 95.25 272 GLN A O 1
ATOM 2123 N N . THR A 1 273 ? 6.164 12.361 6.018 1.00 93.56 273 THR A N 1
ATOM 2124 C CA . THR A 1 273 ? 7.220 13.124 6.711 1.00 93.56 273 THR A CA 1
ATOM 2125 C C . THR A 1 273 ? 6.908 14.617 6.806 1.00 93.56 273 THR A C 1
ATOM 2127 O O . THR A 1 273 ? 7.126 15.225 7.849 1.00 93.56 273 THR A O 1
ATOM 2130 N N . GLU A 1 274 ? 6.399 15.211 5.725 1.00 90.38 274 GLU A N 1
ATOM 2131 C CA . GLU A 1 274 ? 6.190 16.661 5.626 1.00 90.38 274 GLU A CA 1
ATOM 2132 C C . GLU A 1 274 ? 5.006 17.146 6.474 1.00 90.38 274 GLU A C 1
ATOM 2134 O O . GLU A 1 274 ? 5.123 18.128 7.202 1.00 90.38 274 GLU A O 1
ATOM 2139 N N . SER A 1 275 ? 3.867 16.453 6.396 1.00 91.62 275 SER A N 1
ATOM 2140 C CA . SER A 1 275 ? 2.617 16.894 7.028 1.00 91.62 275 SER A CA 1
ATOM 2141 C C . SER A 1 275 ? 2.296 16.177 8.343 1.00 91.62 275 SER A C 1
ATOM 2143 O O . SER A 1 275 ? 1.449 16.639 9.104 1.00 91.62 275 SER A O 1
ATOM 2145 N N . GLY A 1 276 ? 2.915 15.021 8.605 1.00 92.88 276 GLY A N 1
ATOM 2146 C CA . GLY A 1 276 ? 2.528 14.115 9.690 1.00 92.88 276 GLY A CA 1
ATOM 2147 C C . GLY A 1 276 ? 1.191 13.395 9.461 1.00 92.88 276 GLY A C 1
ATOM 2148 O O . GLY A 1 276 ? 0.704 12.715 10.366 1.00 92.88 276 GLY A O 1
ATOM 2149 N N . THR A 1 277 ? 0.587 13.536 8.277 1.00 93.75 277 THR A N 1
ATOM 2150 C CA . THR A 1 277 ? -0.723 12.953 7.953 1.00 93.75 277 THR A CA 1
ATOM 2151 C C . THR A 1 277 ? -0.597 11.448 7.698 1.00 93.75 277 THR A C 1
ATOM 2153 O O . THR A 1 277 ? 0.323 11.032 6.986 1.00 93.75 277 THR A O 1
ATOM 2156 N N . PRO A 1 278 ? -1.505 10.611 8.233 1.00 96.38 278 PRO A N 1
ATOM 2157 C CA . PRO A 1 278 ? -1.570 9.204 7.864 1.00 96.38 278 PRO A CA 1
ATOM 2158 C C . PRO A 1 278 ? -2.161 9.030 6.461 1.00 96.38 278 PRO A C 1
ATOM 2160 O O . PRO A 1 278 ? -3.260 9.501 6.172 1.00 96.38 278 PRO A O 1
ATOM 2163 N N . ILE A 1 279 ? -1.438 8.309 5.608 1.00 94.94 279 ILE A N 1
ATOM 2164 C CA . ILE A 1 279 ? -1.817 7.993 4.233 1.00 94.94 279 ILE A CA 1
ATOM 2165 C C . ILE A 1 279 ? -2.022 6.483 4.088 1.00 94.94 279 ILE A C 1
ATOM 2167 O O . ILE A 1 279 ? -1.110 5.694 4.343 1.00 94.94 279 ILE A O 1
ATOM 2171 N N . LEU A 1 280 ? -3.215 6.080 3.651 1.00 92.31 280 LEU A N 1
ATOM 2172 C CA . LEU A 1 280 ? -3.553 4.707 3.276 1.00 92.31 280 LEU A CA 1
ATOM 2173 C C . LEU A 1 280 ? -3.063 4.413 1.855 1.00 92.31 280 LEU A C 1
ATOM 2175 O O . LEU A 1 280 ? -3.367 5.160 0.919 1.00 92.31 280 LEU A O 1
ATOM 2179 N N . ILE A 1 281 ? -2.323 3.313 1.699 1.00 86.81 281 ILE A N 1
ATOM 2180 C CA . ILE A 1 281 ? -1.600 2.988 0.456 1.00 86.81 281 ILE A CA 1
ATOM 2181 C C . ILE A 1 281 ? -2.064 1.708 -0.260 1.00 86.81 281 ILE A C 1
ATOM 2183 O O . ILE A 1 281 ? -1.647 1.479 -1.393 1.00 86.81 281 ILE A O 1
ATOM 2187 N N . ASP A 1 282 ? -2.904 0.863 0.348 1.00 79.50 282 ASP A N 1
ATOM 2188 C CA . ASP A 1 282 ? -3.289 -0.427 -0.250 1.00 79.50 282 ASP A CA 1
ATOM 2189 C C . ASP A 1 282 ? -4.697 -0.867 0.160 1.00 79.50 282 ASP A C 1
ATOM 2191 O O . ASP A 1 282 ? -4.921 -1.268 1.298 1.00 79.50 282 ASP A O 1
ATOM 2195 N N . PHE A 1 283 ? -5.641 -0.856 -0.783 1.00 73.94 283 PHE A N 1
ATOM 2196 C CA . PHE A 1 283 ? -6.976 -1.400 -0.552 1.00 73.94 283 PHE A CA 1
ATOM 2197 C C . PHE A 1 283 ? -6.936 -2.875 -0.927 1.00 73.94 283 PHE A C 1
ATOM 2199 O O . PHE A 1 283 ? -6.632 -3.216 -2.068 1.00 73.94 283 PHE A O 1
ATOM 2206 N N . GLY A 1 284 ? -7.277 -3.765 0.007 1.00 68.38 284 GLY A N 1
ATOM 2207 C CA . GLY A 1 284 ? -7.179 -5.224 -0.144 1.00 68.38 284 GLY A CA 1
ATOM 2208 C C . GLY A 1 284 ? -8.098 -5.851 -1.207 1.00 68.38 284 GLY A C 1
ATOM 2209 O O . GLY A 1 284 ? -8.385 -7.043 -1.141 1.00 68.38 284 GLY A O 1
ATOM 2210 N N . ILE A 1 285 ? -8.575 -5.080 -2.188 1.00 65.38 285 ILE A N 1
ATOM 2211 C CA . ILE A 1 285 ? -9.512 -5.469 -3.248 1.00 65.38 285 ILE A CA 1
ATOM 2212 C C . ILE A 1 285 ? -8.969 -6.656 -4.058 1.00 65.38 285 ILE A C 1
ATOM 2214 O O . ILE A 1 285 ? -9.725 -7.579 -4.361 1.00 65.38 285 ILE A O 1
ATOM 2218 N N . ALA A 1 286 ? -7.665 -6.684 -4.351 1.00 55.06 286 ALA A N 1
ATOM 2219 C CA . ALA A 1 286 ? -7.033 -7.786 -5.077 1.00 55.06 286 ALA A CA 1
ATOM 2220 C C . ALA A 1 286 ? -6.704 -9.028 -4.216 1.00 55.06 286 ALA A C 1
ATOM 2222 O O . ALA A 1 286 ? -6.361 -10.067 -4.774 1.00 55.06 286 ALA A O 1
ATOM 2223 N N . LYS A 1 287 ? -6.795 -8.961 -2.876 1.00 56.25 287 LYS A N 1
ATOM 2224 C CA . LYS A 1 287 ? -6.344 -10.042 -1.968 1.00 56.25 287 LYS A CA 1
ATOM 2225 C C . LYS A 1 287 ? -7.385 -11.149 -1.749 1.00 56.25 287 LYS A C 1
ATOM 2227 O O . LYS A 1 287 ? -7.022 -12.251 -1.349 1.00 56.25 287 LYS A O 1
ATOM 2232 N N . ASN A 1 288 ? -8.654 -10.913 -2.089 1.00 53.75 288 ASN A N 1
ATOM 2233 C CA . ASN A 1 288 ? -9.738 -11.893 -1.927 1.00 53.75 288 ASN A CA 1
ATOM 2234 C C . ASN A 1 288 ? -9.845 -12.832 -3.139 1.00 53.75 288 ASN A C 1
ATOM 2236 O O . ASN A 1 288 ? -10.896 -12.930 -3.779 1.00 53.75 288 ASN A O 1
ATOM 2240 N N . ALA A 1 289 ? -8.738 -13.491 -3.489 1.00 40.38 289 ALA A N 1
ATOM 2241 C CA . ALA A 1 289 ? -8.705 -14.525 -4.522 1.00 40.38 289 ALA A CA 1
ATOM 2242 C C . ALA A 1 289 ? -9.675 -15.666 -4.194 1.00 40.38 289 ALA A C 1
ATOM 2244 O O . ALA A 1 289 ? -10.362 -16.142 -5.085 1.00 40.38 289 ALA A O 1
ATOM 2245 N N . ASN A 1 290 ? -9.826 -16.014 -2.914 1.00 40.12 290 ASN A N 1
ATOM 2246 C CA . ASN A 1 290 ? -10.590 -17.178 -2.507 1.00 40.12 290 ASN A CA 1
ATOM 2247 C C . ASN A 1 290 ? -11.557 -16.838 -1.365 1.00 40.12 290 ASN A C 1
ATOM 2249 O O . ASN A 1 290 ? -11.153 -16.404 -0.291 1.00 40.12 290 ASN A O 1
ATOM 2253 N N . THR A 1 291 ? -12.841 -17.110 -1.584 1.00 37.03 291 THR A N 1
ATOM 2254 C CA . THR A 1 291 ? -13.863 -17.291 -0.536 1.00 37.03 291 THR A CA 1
ATOM 2255 C C . THR A 1 291 ? -13.534 -18.459 0.407 1.00 37.03 291 THR A C 1
ATOM 2257 O O . THR A 1 291 ? -14.162 -18.622 1.447 1.00 37.03 291 THR A O 1
ATOM 2260 N N . SER A 1 292 ? -12.505 -19.244 0.088 1.00 39.06 292 SER A N 1
ATOM 2261 C CA . SER A 1 292 ? -11.814 -20.158 0.988 1.00 39.06 292 SER A CA 1
ATOM 2262 C C . SER A 1 292 ? -10.470 -19.551 1.399 1.00 39.06 292 SER A C 1
ATOM 2264 O O . SER A 1 292 ? -9.598 -19.386 0.557 1.00 39.06 292 SER A O 1
ATOM 2266 N N . TYR A 1 293 ? -10.248 -19.285 2.686 1.00 46.38 293 TYR A N 1
ATOM 2267 C CA . TYR A 1 293 ? -9.002 -18.754 3.282 1.00 46.38 293 TYR A CA 1
ATOM 2268 C C . TYR A 1 293 ? -7.728 -19.596 3.059 1.00 46.38 293 TYR A C 1
ATOM 2270 O O . TYR A 1 293 ? -6.754 -19.440 3.783 1.00 46.38 293 TYR A O 1
ATOM 2278 N N . ARG A 1 294 ? -7.723 -20.508 2.089 1.00 39.16 294 ARG A N 1
ATOM 2279 C CA . ARG A 1 294 ? -6.561 -21.224 1.585 1.00 39.16 294 ARG A CA 1
ATOM 2280 C C . ARG A 1 294 ? -6.195 -20.635 0.233 1.00 39.16 294 ARG A C 1
ATOM 2282 O O . ARG A 1 294 ? -6.966 -20.744 -0.717 1.00 39.16 294 ARG A O 1
ATOM 2289 N N . THR A 1 295 ? -5.029 -20.020 0.131 1.00 46.81 295 THR A N 1
ATOM 2290 C CA . THR A 1 295 ? -4.323 -19.869 -1.149 1.00 46.81 295 THR A CA 1
ATOM 2291 C C . THR A 1 295 ? -4.043 -21.256 -1.747 1.00 46.81 295 THR A C 1
ATOM 2293 O O . THR A 1 295 ? -4.133 -22.277 -1.062 1.00 46.81 295 THR A O 1
ATOM 2296 N N . LEU A 1 296 ? -3.695 -21.313 -3.036 1.00 40.16 296 LEU A N 1
ATOM 2297 C CA . LEU A 1 296 ? -3.405 -22.568 -3.751 1.00 40.16 296 LEU A CA 1
ATOM 2298 C C . LEU A 1 296 ? -2.270 -23.401 -3.113 1.00 40.16 296 LEU A C 1
ATOM 2300 O O . LEU A 1 296 ? -2.187 -24.599 -3.358 1.00 40.16 296 LEU A O 1
ATOM 2304 N N . ASP A 1 297 ? -1.434 -22.789 -2.270 1.00 44.16 297 ASP A N 1
ATOM 2305 C CA . ASP A 1 297 ? -0.348 -23.426 -1.512 1.00 44.16 297 ASP A CA 1
ATOM 2306 C C . ASP A 1 297 ? -0.707 -23.754 -0.043 1.00 44.16 297 ASP A C 1
ATOM 2308 O O . ASP A 1 297 ? 0.139 -24.227 0.713 1.00 44.16 297 ASP A O 1
ATOM 2312 N N . GLY A 1 298 ? -1.956 -23.519 0.379 1.00 38.75 298 GLY A N 1
ATOM 2313 C CA . GLY A 1 298 ? -2.430 -23.787 1.740 1.00 38.75 298 GLY A CA 1
ATOM 2314 C C . GLY A 1 298 ? -2.135 -22.692 2.774 1.00 38.75 298 GLY A C 1
ATOM 2315 O O . GLY A 1 298 ? -2.464 -22.888 3.946 1.00 38.75 298 GLY A O 1
ATOM 2316 N N . SER A 1 299 ? -1.564 -21.548 2.378 1.00 46.72 299 SER A N 1
ATOM 2317 C CA . SER A 1 299 ? -1.398 -20.380 3.254 1.00 46.72 299 SER A CA 1
ATOM 2318 C C . SER A 1 299 ? -2.698 -19.570 3.433 1.00 46.72 299 SER A C 1
ATOM 2320 O O . SER A 1 299 ? -3.655 -19.685 2.664 1.00 46.72 299 SER A O 1
ATOM 2322 N N . ILE A 1 300 ? -2.785 -18.795 4.522 1.00 54.16 300 ILE A N 1
ATOM 2323 C CA . ILE A 1 300 ? -3.950 -17.939 4.795 1.00 54.16 300 ILE A CA 1
ATOM 2324 C C . ILE A 1 300 ? -3.761 -16.594 4.099 1.00 54.16 300 ILE A C 1
ATOM 2326 O O . ILE A 1 300 ? -2.791 -15.888 4.368 1.00 54.16 300 ILE A O 1
ATOM 2330 N N . ALA A 1 301 ? -4.695 -16.225 3.220 1.00 52.00 301 ALA A N 1
ATOM 2331 C CA . ALA A 1 301 ? -4.694 -14.918 2.571 1.00 52.00 301 ALA A CA 1
ATOM 2332 C C . ALA A 1 301 ? -5.055 -13.809 3.579 1.00 52.00 301 ALA A C 1
ATOM 2334 O O . ALA A 1 301 ? -6.105 -13.875 4.210 1.00 52.00 301 ALA A O 1
ATOM 2335 N N . GLY A 1 302 ? -4.209 -12.780 3.701 1.00 64.81 302 GLY A N 1
ATOM 2336 C CA . GLY A 1 302 ? -4.423 -11.603 4.559 1.00 64.81 302 GLY A CA 1
ATOM 2337 C C . GLY A 1 302 ? -3.609 -11.618 5.860 1.00 64.81 302 GLY A C 1
ATOM 2338 O O . GLY A 1 302 ? -2.670 -12.396 6.011 1.00 64.81 302 GLY A O 1
ATOM 2339 N N . LYS A 1 303 ? -3.942 -10.722 6.799 1.00 81.88 303 LYS A N 1
ATOM 2340 C CA . LYS A 1 303 ? -3.262 -10.592 8.101 1.00 81.88 303 LYS A CA 1
ATOM 2341 C C . LYS A 1 303 ? -4.224 -10.957 9.243 1.00 81.88 303 LYS A C 1
ATOM 2343 O O . LYS A 1 303 ? -4.899 -10.065 9.753 1.00 81.88 303 LYS A O 1
ATOM 2348 N N . PRO A 1 304 ? -4.287 -12.231 9.682 1.00 88.25 304 PRO A N 1
ATOM 2349 C CA . PRO A 1 304 ? -5.248 -12.713 10.686 1.00 88.25 304 PRO A CA 1
ATOM 2350 C C . PRO A 1 304 ? -5.347 -11.866 11.963 1.00 88.25 304 PRO A C 1
ATOM 2352 O O . PRO A 1 304 ? -6.420 -11.708 12.539 1.00 88.25 304 PRO A O 1
ATOM 2355 N N . ALA A 1 305 ? -4.231 -11.268 12.386 1.00 91.69 305 ALA A N 1
ATOM 2356 C CA . ALA A 1 305 ? -4.171 -10.397 13.557 1.00 91.69 305 ALA A CA 1
ATOM 2357 C C . ALA A 1 305 ? -5.027 -9.118 13.441 1.00 91.69 305 ALA A C 1
ATOM 2359 O O . ALA A 1 305 ? -5.318 -8.509 14.464 1.00 91.69 305 ALA A O 1
ATOM 2360 N N . TYR A 1 306 ? -5.447 -8.736 12.230 1.00 93.81 306 TYR A N 1
ATOM 2361 C CA . TYR A 1 306 ? -6.198 -7.509 11.934 1.00 93.81 306 TYR A CA 1
ATOM 2362 C C . TYR A 1 306 ? -7.568 -7.767 11.286 1.00 93.81 306 TYR A C 1
ATOM 2364 O O . TYR A 1 306 ? -8.287 -6.822 10.974 1.00 93.81 306 TYR A O 1
ATOM 2372 N N . MET A 1 307 ? -7.943 -9.033 11.080 1.00 92.75 307 MET A N 1
ATOM 2373 C CA . MET A 1 307 ? -9.225 -9.394 10.473 1.00 92.75 307 MET A CA 1
ATOM 2374 C C . MET A 1 307 ? -10.383 -9.259 11.461 1.00 92.75 307 MET A C 1
ATOM 2376 O O . MET A 1 307 ? -10.262 -9.610 12.637 1.00 92.75 307 MET A O 1
ATOM 2380 N N . SER A 1 308 ? -11.531 -8.816 10.951 1.00 94.94 308 SER A N 1
ATOM 2381 C CA . SER A 1 308 ? -12.800 -8.863 11.681 1.00 94.94 308 SER A CA 1
ATOM 2382 C C . SER A 1 308 ? -13.341 -10.297 11.839 1.00 94.94 308 SER A C 1
ATOM 2384 O O . SER A 1 308 ? -12.941 -11.189 11.089 1.00 94.94 308 SER A O 1
ATOM 2386 N N . PRO A 1 309 ? -14.240 -10.566 12.805 1.00 95.44 309 PRO A N 1
ATOM 2387 C CA . PRO A 1 309 ? -14.846 -11.888 12.988 1.00 95.44 309 PRO A CA 1
ATOM 2388 C C . PRO A 1 309 ? -15.555 -12.404 11.729 1.00 95.44 309 PRO A C 1
ATOM 2390 O O . PRO A 1 309 ? -15.342 -13.542 11.325 1.00 95.44 309 PRO A O 1
ATOM 2393 N N . GLU A 1 310 ? -16.312 -11.551 11.043 1.00 93.69 310 GLU A N 1
ATOM 2394 C CA . GLU A 1 310 ? -16.987 -11.877 9.786 1.00 93.69 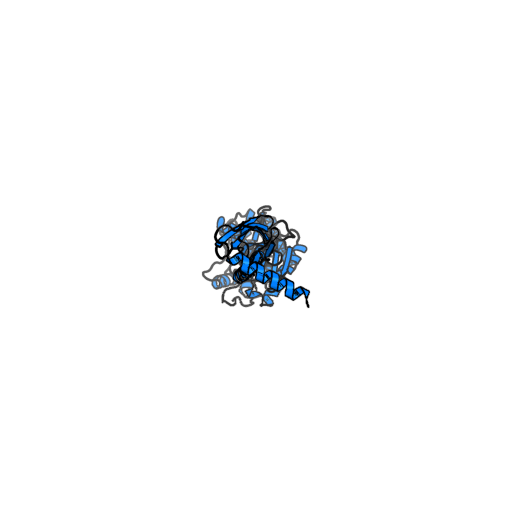310 GLU A CA 1
ATOM 2395 C C . GLU A 1 310 ? -15.993 -12.209 8.661 1.00 93.69 310 GLU A C 1
ATOM 2397 O O . GLU A 1 310 ? -16.192 -13.175 7.922 1.00 93.69 310 GLU A O 1
ATOM 2402 N N . GLN A 1 311 ? -14.859 -11.499 8.605 1.00 90.38 311 GLN A N 1
ATOM 2403 C CA . GLN A 1 311 ? -13.732 -11.824 7.725 1.00 90.38 311 GLN A CA 1
ATOM 2404 C C . GLN A 1 311 ? -12.958 -13.065 8.158 1.00 90.38 311 GLN A C 1
ATOM 2406 O O . GLN A 1 311 ? -12.198 -13.600 7.375 1.00 90.38 311 GLN A O 1
ATOM 2411 N N . CYS A 1 312 ? -13.072 -13.516 9.398 1.00 89.50 312 CYS A N 1
ATOM 2412 C CA . CYS A 1 312 ? -12.505 -14.789 9.825 1.00 89.50 312 CYS A CA 1
ATOM 2413 C C . CYS A 1 312 ? -13.434 -15.953 9.441 1.00 89.50 312 CYS A C 1
ATOM 2415 O O . CYS A 1 312 ? -12.977 -17.075 9.235 1.00 89.50 312 CYS A O 1
ATOM 2417 N N . GLN A 1 313 ? -14.740 -15.686 9.348 1.00 87.69 313 GLN A N 1
ATOM 2418 C CA . GLN A 1 313 ? -15.787 -16.682 9.117 1.00 87.69 313 GLN A CA 1
ATOM 2419 C C . GLN A 1 313 ? -16.215 -16.805 7.648 1.00 87.69 313 GLN A C 1
ATOM 2421 O O . GLN A 1 313 ? -16.904 -17.761 7.309 1.00 87.69 313 GLN A O 1
ATOM 2426 N N . GLY A 1 314 ? -15.804 -15.889 6.762 1.00 84.12 314 GLY A N 1
ATOM 2427 C CA . GLY A 1 314 ? -16.232 -15.934 5.351 1.00 84.12 314 GLY A CA 1
ATOM 2428 C C . GLY A 1 314 ? -17.568 -15.259 5.084 1.00 84.12 314 GLY A C 1
ATOM 2429 O O . GLY A 1 314 ? -18.146 -15.477 4.023 1.00 84.12 314 GLY A O 1
ATOM 2430 N N . TYR A 1 315 ? -18.055 -14.453 6.023 1.00 87.81 315 TYR A N 1
ATOM 2431 C CA . TYR A 1 315 ? -19.275 -13.681 5.844 1.00 87.81 315 TYR A CA 1
ATOM 2432 C C . TYR A 1 315 ? -19.023 -12.404 5.036 1.00 87.81 315 TYR A C 1
ATOM 2434 O O . TYR A 1 315 ? -17.884 -12.028 4.741 1.00 87.81 315 TYR A O 1
ATOM 2442 N N . GLU A 1 316 ? -20.114 -11.748 4.646 1.00 85.94 316 GLU A N 1
ATOM 2443 C CA . GLU A 1 316 ? -20.056 -10.516 3.871 1.00 85.94 316 GLU A CA 1
ATOM 2444 C C . GLU A 1 316 ? -19.360 -9.394 4.654 1.00 85.94 316 GLU A C 1
ATOM 2446 O O . GLU A 1 316 ? -19.610 -9.173 5.838 1.00 85.94 316 GLU A O 1
ATOM 2451 N N . ILE A 1 317 ? -18.460 -8.690 3.968 1.00 87.94 317 ILE A N 1
ATOM 2452 C CA . ILE A 1 317 ? -17.638 -7.624 4.542 1.00 87.94 317 ILE A CA 1
ATOM 2453 C C . ILE A 1 317 ? -18.323 -6.284 4.286 1.00 87.94 317 ILE A C 1
ATOM 2455 O O . ILE A 1 317 ? -18.668 -5.975 3.143 1.00 87.94 317 ILE A O 1
ATOM 2459 N N . SER A 1 318 ? -18.436 -5.459 5.324 1.00 91.00 318 SER A N 1
ATOM 2460 C CA . SER A 1 318 ? -19.084 -4.145 5.273 1.00 91.00 318 SER A CA 1
ATOM 2461 C C . SER A 1 318 ? -18.201 -3.047 5.880 1.00 91.00 318 SER A C 1
ATOM 2463 O O . SER A 1 318 ? -17.057 -3.288 6.274 1.00 91.00 318 SER A O 1
ATOM 2465 N N . SER A 1 319 ? -18.728 -1.825 5.990 1.00 94.12 319 SER A N 1
ATOM 2466 C CA . SER A 1 319 ? -18.076 -0.733 6.726 1.00 94.12 319 SER A CA 1
ATOM 2467 C C . SER A 1 319 ? -17.776 -1.104 8.184 1.00 94.12 319 SER A C 1
ATOM 2469 O O . SER A 1 319 ? -16.749 -0.687 8.721 1.00 94.12 319 SER A O 1
ATOM 2471 N N . ALA A 1 320 ? -18.614 -1.939 8.809 1.00 96.50 320 ALA A N 1
ATOM 2472 C CA . ALA A 1 320 ? -18.417 -2.415 10.176 1.00 96.50 320 ALA A CA 1
ATOM 2473 C C . ALA A 1 320 ? -17.137 -3.256 10.324 1.00 96.50 320 ALA A C 1
ATOM 2475 O O . ALA A 1 320 ? -16.520 -3.258 11.393 1.00 96.50 320 ALA A O 1
ATOM 2476 N N . SER A 1 321 ? -16.702 -3.941 9.263 1.00 95.62 321 SER A N 1
ATOM 2477 C CA . SER A 1 321 ? -15.452 -4.706 9.253 1.00 95.62 321 SER A CA 1
ATOM 2478 C C . SER A 1 321 ? -14.231 -3.791 9.343 1.00 95.62 321 SER A C 1
ATOM 2480 O O . SER A 1 321 ? -13.312 -4.062 10.115 1.00 95.62 321 SER A O 1
ATOM 2482 N N . ASP A 1 322 ? -14.254 -2.661 8.628 1.00 95.75 322 ASP A N 1
ATOM 2483 C CA . ASP A 1 322 ? -13.201 -1.644 8.723 1.00 95.75 322 ASP A CA 1
ATOM 2484 C C . ASP A 1 322 ? -13.198 -0.961 10.103 1.00 95.75 322 ASP A C 1
ATOM 2486 O O . ASP A 1 322 ? -12.126 -0.644 10.615 1.00 95.75 322 ASP A O 1
ATOM 2490 N N . VAL A 1 323 ? -14.365 -0.771 10.740 1.00 98.12 323 VAL A N 1
ATOM 2491 C CA . VAL A 1 323 ? -14.451 -0.264 12.128 1.00 98.12 323 VAL A CA 1
ATOM 2492 C C . VAL A 1 323 ? -13.735 -1.211 13.092 1.00 98.12 323 VAL A C 1
ATOM 2494 O O . VAL A 1 323 ? -12.929 -0.764 13.907 1.00 98.12 323 VAL A O 1
ATOM 2497 N N . TYR A 1 324 ? -13.976 -2.519 12.978 1.00 98.19 324 TYR A N 1
ATOM 2498 C CA . TYR A 1 324 ? -13.316 -3.510 13.829 1.00 98.19 324 TYR A CA 1
ATOM 2499 C C . TYR A 1 324 ? -11.798 -3.517 13.615 1.00 98.19 324 TYR A C 1
ATOM 2501 O O . TYR A 1 324 ? -11.035 -3.483 14.583 1.00 98.19 324 TYR A O 1
ATOM 2509 N N . ALA A 1 325 ? -11.350 -3.494 12.357 1.00 97.12 325 ALA A N 1
ATOM 2510 C CA . ALA A 1 325 ? -9.928 -3.434 12.029 1.00 97.12 325 ALA A CA 1
ATOM 2511 C C . ALA A 1 325 ? -9.271 -2.134 12.536 1.00 97.12 325 ALA A C 1
ATOM 2513 O O . ALA A 1 325 ? -8.148 -2.165 13.043 1.00 97.12 325 ALA A O 1
ATOM 2514 N N . LEU A 1 326 ? -9.980 -0.999 12.484 1.00 98.25 326 LEU A N 1
ATOM 2515 C CA . LEU A 1 326 ? -9.514 0.262 13.067 1.00 98.25 326 LEU A CA 1
ATOM 2516 C C . LEU A 1 326 ? -9.441 0.177 14.598 1.00 98.25 326 LEU A C 1
ATOM 2518 O O . LEU A 1 326 ? -8.543 0.763 15.194 1.00 98.25 326 LEU A O 1
ATOM 2522 N N . GLY A 1 327 ? -10.332 -0.585 15.237 1.00 98.31 327 GLY A N 1
ATOM 2523 C CA . GLY A 1 327 ? -10.310 -0.840 16.680 1.00 98.31 327 GLY A CA 1
ATOM 2524 C C . GLY A 1 327 ? -9.104 -1.680 17.097 1.00 98.31 327 GLY A C 1
ATOM 2525 O O . GLY A 1 327 ? -8.434 -1.358 18.080 1.00 98.31 327 GLY A O 1
ATOM 2526 N N . ILE A 1 328 ? -8.762 -2.697 16.298 1.00 98.25 328 ILE A N 1
ATOM 2527 C CA . ILE A 1 328 ? -7.502 -3.434 16.448 1.00 98.25 328 ILE A CA 1
ATOM 2528 C C . ILE A 1 328 ? -6.317 -2.488 16.298 1.00 98.25 328 ILE A C 1
ATOM 2530 O O . ILE A 1 328 ? -5.441 -2.488 17.156 1.00 98.25 328 ILE A O 1
ATOM 2534 N N . LEU A 1 329 ? -6.286 -1.670 15.243 1.00 98.06 329 LEU A N 1
ATOM 2535 C CA . LEU A 1 329 ? -5.201 -0.718 15.028 1.00 98.06 329 LEU A CA 1
ATOM 2536 C C . LEU A 1 329 ? -5.064 0.247 16.212 1.00 98.06 329 LEU A C 1
ATOM 2538 O O . LEU A 1 329 ? -3.955 0.473 16.682 1.00 98.06 329 LEU A O 1
ATOM 2542 N N . PHE A 1 330 ? -6.174 0.767 16.734 1.00 98.25 330 PHE A N 1
ATOM 2543 C CA . PHE A 1 330 ? -6.181 1.649 17.897 1.00 98.25 330 PHE A CA 1
ATOM 2544 C C . PHE A 1 330 ? -5.546 0.970 19.118 1.00 98.25 330 PHE A C 1
ATOM 2546 O O . PHE A 1 330 ? -4.652 1.539 19.745 1.00 98.25 330 PHE A O 1
ATOM 2553 N N . TYR A 1 331 ? -5.931 -0.276 19.402 1.00 98.31 331 TYR A N 1
ATOM 2554 C CA . TYR A 1 331 ? -5.295 -1.084 20.442 1.00 98.31 331 TYR A CA 1
ATOM 2555 C C . TYR A 1 331 ? -3.793 -1.273 20.176 1.00 98.31 331 TYR A C 1
ATOM 2557 O O . TYR A 1 331 ? -2.977 -0.992 21.052 1.00 98.31 331 TYR A O 1
ATOM 2565 N N . CYS A 1 332 ? -3.412 -1.665 18.953 1.00 97.56 332 CYS A N 1
ATOM 2566 C CA . CYS A 1 332 ? -2.014 -1.882 18.575 1.00 97.56 332 CYS A CA 1
ATOM 2567 C C . CYS A 1 332 ? -1.145 -0.658 18.829 1.00 97.56 332 CYS A C 1
ATOM 2569 O O . CYS A 1 332 ? -0.028 -0.790 19.319 1.00 97.56 332 CYS A O 1
ATOM 2571 N N . LEU A 1 333 ? -1.648 0.529 18.488 1.00 98.00 333 LEU A N 1
ATOM 2572 C CA . LEU A 1 333 ? -0.897 1.764 18.654 1.00 98.00 333 LEU A CA 1
ATOM 2573 C C . LEU A 1 333 ? -0.679 2.124 20.127 1.00 98.00 333 LEU A C 1
ATOM 2575 O O . LEU A 1 333 ? 0.329 2.748 20.438 1.00 98.00 333 LEU A O 1
ATOM 2579 N N . LEU A 1 334 ? -1.572 1.712 21.029 1.00 97.88 334 LEU A N 1
ATOM 2580 C CA . LEU A 1 334 ? -1.467 1.989 22.466 1.00 97.88 334 LEU A CA 1
ATOM 2581 C C . LEU A 1 334 ? -0.715 0.909 23.255 1.00 97.88 334 LEU A C 1
ATOM 2583 O O . LEU A 1 334 ? -0.137 1.229 24.287 1.00 97.88 334 LEU A O 1
ATOM 2587 N N . GLU A 1 335 ? -0.712 -0.342 22.790 1.00 97.50 335 GLU A N 1
ATOM 2588 C CA . GLU A 1 335 ? -0.075 -1.476 23.486 1.00 97.50 335 GLU A CA 1
ATOM 2589 C C . GLU A 1 335 ? 1.218 -1.955 22.808 1.00 97.50 335 GLU A C 1
ATOM 2591 O O . GLU A 1 335 ? 1.965 -2.752 23.369 1.00 97.50 335 GLU A O 1
ATOM 2596 N N . GLY A 1 336 ? 1.516 -1.473 21.598 1.00 96.00 336 GLY A N 1
ATOM 2597 C CA . GLY A 1 336 ? 2.701 -1.865 20.830 1.00 96.00 336 GLY A CA 1
ATOM 2598 C C . GLY A 1 336 ? 2.535 -3.149 20.006 1.00 96.00 336 GLY A C 1
ATOM 2599 O O . GLY A 1 336 ? 3.473 -3.558 19.324 1.00 96.00 336 GLY A O 1
ATOM 2600 N N . GLY A 1 337 ? 1.362 -3.789 20.031 1.00 94.38 337 GLY A N 1
ATOM 2601 C CA . GLY A 1 337 ? 1.107 -5.036 19.307 1.00 94.38 337 GLY A CA 1
ATOM 2602 C C . GLY A 1 337 ? -0.373 -5.433 19.252 1.00 94.38 337 GLY A C 1
ATOM 2603 O O . GLY A 1 337 ? -1.199 -4.834 19.940 1.00 94.38 337 GLY A O 1
ATOM 2604 N N . PRO A 1 338 ? -0.730 -6.427 18.418 1.00 95.44 338 PRO A N 1
ATOM 2605 C CA . PRO A 1 338 ? -2.115 -6.845 18.238 1.00 95.44 338 PRO A CA 1
ATOM 2606 C C . PRO A 1 338 ? -2.707 -7.510 19.486 1.00 95.44 338 PRO A C 1
ATOM 2608 O O . PRO A 1 338 ? -1.985 -8.158 20.242 1.00 95.44 338 PRO A O 1
ATOM 2611 N N . PRO A 1 339 ? -4.037 -7.413 19.670 1.00 95.75 339 PRO A N 1
ATOM 2612 C CA . PRO A 1 339 ? -4.739 -7.941 20.842 1.00 95.75 339 PRO A CA 1
ATOM 2613 C C . PRO A 1 339 ? -4.696 -9.468 20.927 1.00 95.75 339 PRO A C 1
ATOM 2615 O O . PRO A 1 339 ? -4.771 -10.039 22.013 1.00 95.75 339 PRO A O 1
ATOM 2618 N N . PHE A 1 340 ? -4.595 -10.137 19.778 1.00 95.31 340 PHE A N 1
ATOM 2619 C CA . PHE A 1 340 ? -4.544 -11.586 19.685 1.00 95.31 340 PHE A CA 1
ATOM 2620 C C . PHE A 1 340 ? -3.301 -12.011 18.912 1.00 95.31 340 PHE A C 1
ATOM 2622 O O . PHE A 1 340 ? -3.085 -11.609 17.767 1.00 95.31 340 PHE A O 1
ATOM 2629 N N . THR A 1 341 ? -2.509 -12.864 19.545 1.00 91.12 341 THR A N 1
ATOM 2630 C CA . THR A 1 341 ? -1.346 -13.539 18.971 1.00 91.12 341 THR A CA 1
ATOM 2631 C C . THR A 1 341 ? -1.523 -15.048 19.136 1.00 91.12 341 THR A C 1
ATOM 2633 O O . THR A 1 341 ? -2.351 -15.503 19.927 1.00 91.12 341 THR A O 1
ATOM 2636 N N . GLY A 1 342 ? -0.799 -15.834 18.345 1.00 86.50 342 GLY A N 1
ATOM 2637 C CA . GLY A 1 342 ? -0.887 -17.291 18.371 1.00 86.50 342 GLY A CA 1
ATOM 2638 C C . GLY A 1 342 ? 0.261 -17.927 17.602 1.00 86.50 342 GLY A C 1
ATOM 2639 O O . GLY A 1 342 ? 0.909 -17.268 16.785 1.00 86.50 342 GLY A O 1
ATOM 2640 N N . CYS A 1 343 ? 0.505 -19.210 17.856 1.00 81.56 343 CYS A N 1
ATOM 2641 C CA . CYS A 1 343 ? 1.581 -19.970 17.216 1.00 81.56 343 CYS A CA 1
ATOM 2642 C C . CYS A 1 343 ? 1.286 -20.264 15.739 1.00 81.56 343 CYS A C 1
ATOM 2644 O O . CYS A 1 343 ? 2.193 -20.574 14.969 1.00 81.56 343 CYS A O 1
ATOM 2646 N N . ASN A 1 344 ? 0.017 -20.184 15.335 1.00 83.62 344 ASN A N 1
ATOM 2647 C CA . ASN A 1 344 ? -0.402 -20.333 13.951 1.00 83.62 344 ASN A CA 1
ATOM 2648 C C . ASN A 1 344 ? -1.586 -19.403 13.611 1.00 83.62 344 ASN A C 1
ATOM 2650 O O . ASN A 1 344 ? -2.316 -18.962 14.503 1.00 83.62 344 ASN A O 1
ATOM 2654 N N . PRO A 1 345 ? -1.816 -19.123 12.316 1.00 86.31 345 PRO A N 1
ATOM 2655 C CA . PRO A 1 345 ? -2.920 -18.279 11.859 1.00 86.31 345 PRO A CA 1
ATOM 2656 C C . PRO A 1 345 ? -4.319 -18.712 12.329 1.00 86.31 345 PRO A C 1
ATOM 2658 O O . PRO A 1 345 ? -5.157 -17.858 12.610 1.00 86.31 345 PRO A O 1
ATOM 2661 N N . VAL A 1 346 ? -4.575 -20.020 12.447 1.00 87.88 346 VAL A N 1
ATOM 2662 C CA . VAL A 1 346 ? -5.890 -20.564 12.834 1.00 87.88 346 VAL A CA 1
ATOM 2663 C C 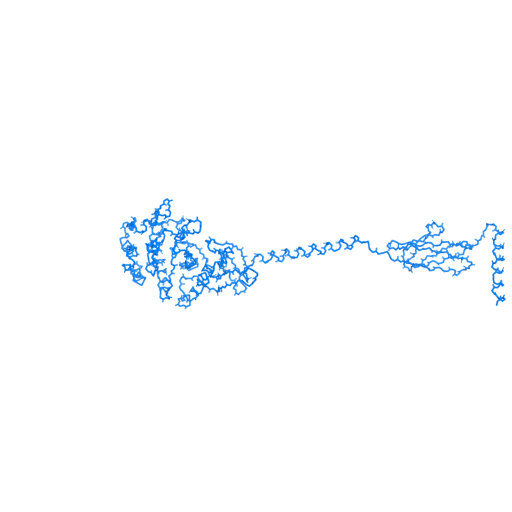. VAL A 1 346 ? -6.227 -20.214 14.284 1.00 87.88 346 VAL A C 1
ATOM 2665 O O . VAL A 1 346 ? -7.364 -19.863 14.585 1.00 87.88 346 VAL A O 1
ATOM 2668 N N . GLU A 1 347 ? -5.241 -20.237 15.179 1.00 91.25 347 GLU A N 1
ATOM 2669 C CA . GLU A 1 347 ? -5.409 -19.834 16.579 1.00 91.25 347 GLU A CA 1
ATOM 2670 C C . GLU A 1 347 ? -5.778 -18.347 16.716 1.00 91.25 347 GLU A C 1
ATOM 2672 O O . GLU A 1 347 ? -6.620 -17.967 17.541 1.00 91.25 347 GLU A O 1
ATOM 2677 N N . VAL A 1 348 ? -5.175 -17.499 15.879 1.00 92.44 348 VAL A N 1
ATOM 2678 C CA . VAL A 1 348 ? -5.473 -16.063 15.845 1.00 92.44 348 VAL A CA 1
ATOM 2679 C C . VAL A 1 348 ? -6.897 -15.840 15.336 1.00 92.44 348 VAL A C 1
ATOM 2681 O O . VAL A 1 348 ? -7.660 -15.135 15.989 1.00 92.44 348 VAL A O 1
ATOM 2684 N N . ILE A 1 349 ? -7.291 -16.506 14.246 1.00 91.25 349 ILE A N 1
ATOM 2685 C CA . ILE A 1 349 ? -8.665 -16.487 13.708 1.00 91.25 349 ILE A CA 1
ATOM 2686 C C . ILE A 1 349 ? -9.671 -16.941 14.772 1.00 91.25 349 ILE A C 1
ATOM 2688 O O . ILE A 1 349 ? -10.664 -16.260 15.023 1.00 91.25 349 ILE A O 1
ATOM 2692 N N . TYR A 1 350 ? -9.398 -18.053 15.460 1.00 93.44 350 TYR A N 1
ATOM 2693 C CA . TYR A 1 350 ? -10.250 -18.533 16.546 1.00 93.44 350 TYR A CA 1
ATOM 2694 C C . TYR A 1 350 ? -10.408 -17.480 17.648 1.00 93.44 350 TYR A C 1
ATOM 2696 O O . TYR A 1 350 ? -11.511 -17.272 18.154 1.00 93.44 350 TYR A O 1
ATOM 2704 N N . SER A 1 351 ? -9.321 -16.794 18.003 1.00 95.38 351 SER A N 1
ATOM 2705 C CA . SER A 1 351 ? -9.336 -15.727 19.004 1.00 95.38 351 SER A CA 1
ATOM 2706 C C . SER A 1 351 ? -10.143 -14.513 18.533 1.00 95.38 351 SER A C 1
ATOM 2708 O O . SER A 1 351 ? -10.942 -13.985 19.307 1.00 95.38 351 SER A O 1
ATOM 2710 N N . GLN A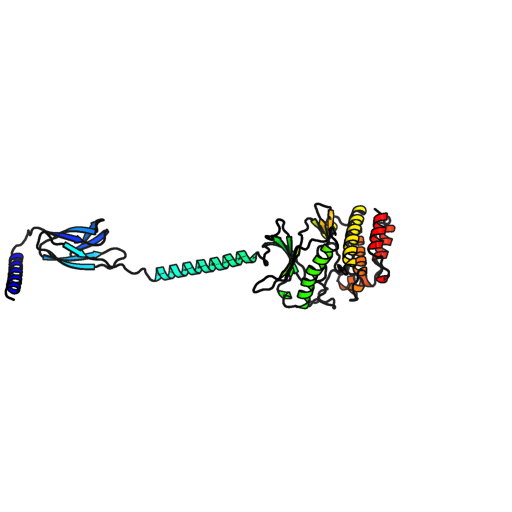 1 352 ? -10.024 -14.127 17.258 1.00 95.50 352 GLN A N 1
ATOM 2711 C CA . GLN A 1 352 ? -10.835 -13.059 16.671 1.00 95.50 352 GLN A CA 1
ATOM 2712 C C . GLN A 1 352 ? -12.330 -13.363 16.753 1.00 95.50 352 GLN A C 1
ATOM 2714 O O . GLN A 1 352 ? -13.109 -12.469 17.066 1.00 95.50 352 GLN A O 1
ATOM 2719 N N . VAL A 1 353 ? -12.740 -14.610 16.531 1.00 96.06 353 VAL A N 1
ATOM 2720 C CA . VAL A 1 353 ? -14.161 -14.985 16.545 1.00 96.06 353 VAL A CA 1
ATOM 2721 C C . VAL A 1 353 ? -14.687 -15.178 17.970 1.00 96.06 353 VAL A C 1
ATOM 2723 O O . VAL A 1 353 ? -15.764 -14.687 18.296 1.00 96.06 353 VAL A O 1
ATOM 2726 N N . ASN A 1 354 ? -13.925 -15.851 18.838 1.00 95.81 354 ASN A N 1
ATOM 2727 C CA . ASN A 1 354 ? -14.471 -16.418 20.076 1.00 95.81 354 ASN A CA 1
ATOM 2728 C C . ASN A 1 354 ? -13.978 -15.753 21.366 1.00 95.81 354 ASN A C 1
ATOM 2730 O O . ASN A 1 354 ? -14.668 -15.824 22.382 1.00 95.81 354 ASN A O 1
ATOM 2734 N N . LYS A 1 355 ? -12.790 -15.134 21.377 1.00 96.25 355 LYS A N 1
ATOM 2735 C CA . LYS A 1 355 ? -12.245 -14.546 22.609 1.00 96.25 355 LYS A CA 1
ATOM 2736 C C . LYS A 1 355 ? -12.756 -13.114 22.811 1.00 96.25 355 LYS A C 1
ATOM 2738 O O . LYS A 1 355 ? -12.883 -12.360 21.837 1.00 96.25 355 LYS A O 1
ATOM 2743 N N . PRO A 1 356 ? -13.023 -12.706 24.067 1.00 94.81 356 PRO A N 1
ATOM 2744 C CA . PRO A 1 356 ? -13.324 -11.314 24.371 1.00 94.81 356 PRO A CA 1
ATOM 2745 C C . PRO A 1 356 ? -12.132 -10.428 23.996 1.00 94.81 356 PRO A C 1
ATOM 2747 O O . PRO A 1 356 ? -10.978 -10.840 24.124 1.00 94.81 356 PRO A O 1
ATOM 2750 N N . PHE A 1 357 ? -12.414 -9.211 23.530 1.00 95.88 357 PHE A N 1
ATOM 2751 C CA . PHE A 1 357 ? -11.364 -8.252 23.206 1.00 95.88 357 PHE A CA 1
ATOM 2752 C C . PHE A 1 357 ? -10.644 -7.806 24.495 1.00 95.88 357 PHE A C 1
ATOM 2754 O O . PHE A 1 357 ? -11.322 -7.472 25.475 1.00 95.88 357 PHE A O 1
ATOM 2761 N N . PRO A 1 358 ? -9.300 -7.834 24.546 1.00 95.62 358 PRO A N 1
ATOM 2762 C CA . PRO A 1 358 ? -8.555 -7.462 25.743 1.00 95.62 358 PRO A CA 1
ATOM 2763 C C . PRO A 1 358 ? -8.683 -5.965 26.045 1.00 95.62 358 PRO A C 1
ATOM 2765 O O . PRO A 1 358 ? -8.815 -5.134 25.149 1.00 95.62 358 PRO A O 1
ATOM 2768 N N . LYS A 1 359 ? -8.609 -5.611 27.330 1.00 95.44 359 LYS A N 1
ATOM 2769 C CA . LYS A 1 359 ? -8.522 -4.210 27.762 1.00 95.44 359 LYS A CA 1
ATOM 2770 C C . LYS A 1 359 ? -7.087 -3.702 27.614 1.00 95.44 359 LYS A C 1
ATOM 2772 O O . LYS A 1 359 ? -6.142 -4.481 27.714 1.00 95.44 359 LYS A O 1
ATOM 2777 N N . LEU A 1 360 ? -6.946 -2.395 27.429 1.00 96.62 360 LEU A N 1
ATOM 2778 C CA . LEU A 1 360 ? -5.675 -1.683 27.513 1.00 96.62 360 LEU A CA 1
ATOM 2779 C C . LEU A 1 360 ? -5.063 -1.857 28.910 1.00 96.62 360 LEU A C 1
ATOM 2781 O O . LEU A 1 360 ? -5.783 -1.808 29.915 1.00 96.62 360 LEU A O 1
ATOM 2785 N N . SER A 1 361 ? -3.746 -2.028 28.966 1.00 94.94 361 SER A N 1
ATOM 2786 C CA . SER A 1 361 ? -2.974 -2.269 30.188 1.00 94.94 361 SER A CA 1
ATOM 2787 C C . SER A 1 361 ? -2.939 -1.044 31.106 1.00 94.94 361 SER A C 1
ATOM 2789 O O . SER A 1 361 ? -2.957 -1.171 32.332 1.00 94.94 361 SER A O 1
ATOM 2791 N N . ASN A 1 362 ? -2.956 0.162 30.532 1.00 92.75 362 ASN A N 1
ATOM 2792 C CA . ASN A 1 362 ? -2.972 1.401 31.300 1.00 92.75 362 ASN A CA 1
ATOM 2793 C C . ASN A 1 362 ? -4.372 1.694 31.875 1.00 92.75 362 ASN A C 1
ATOM 2795 O O . ASN A 1 362 ? -5.306 2.072 31.163 1.00 92.75 362 ASN A O 1
ATOM 2799 N N . ALA A 1 363 ? -4.497 1.609 33.202 1.00 88.19 363 ALA A N 1
ATOM 2800 C CA . ALA A 1 363 ? -5.743 1.843 33.933 1.00 88.19 363 ALA A CA 1
ATOM 2801 C C . ALA A 1 363 ? -6.343 3.255 33.753 1.00 88.19 363 ALA A C 1
ATOM 2803 O O . ALA A 1 363 ? -7.536 3.446 34.000 1.00 88.19 363 ALA A O 1
ATOM 2804 N N . GLN A 1 364 ? -5.557 4.243 33.309 1.00 91.31 364 GLN A N 1
ATOM 2805 C CA . GLN A 1 364 ? -6.040 5.600 33.018 1.00 91.31 364 GLN A CA 1
ATOM 2806 C C . GLN A 1 364 ? -6.837 5.674 31.705 1.00 91.31 364 GLN A C 1
ATOM 2808 O O . GLN A 1 364 ? -7.574 6.631 31.467 1.00 91.31 364 GLN A O 1
ATOM 2813 N N . TYR A 1 365 ? -6.752 4.653 30.851 1.00 94.25 365 TYR A N 1
ATOM 2814 C CA . TYR A 1 365 ? -7.410 4.604 29.545 1.00 94.25 365 TYR A CA 1
ATOM 2815 C C . TYR A 1 365 ? -8.843 4.059 29.608 1.00 94.25 365 TYR A C 1
ATOM 2817 O O . TYR A 1 365 ? -9.298 3.385 28.688 1.00 94.25 365 TYR A O 1
ATOM 2825 N N . LYS A 1 366 ? -9.602 4.360 30.672 1.00 93.81 366 LYS A N 1
ATOM 2826 C CA . LYS A 1 366 ? -10.995 3.889 30.826 1.00 93.81 366 LYS A CA 1
ATOM 2827 C C . LYS A 1 366 ? -11.882 4.289 29.644 1.00 93.81 366 LYS A C 1
ATOM 2829 O O . LYS A 1 366 ? -12.562 3.437 29.085 1.00 93.81 366 LYS A O 1
ATOM 2834 N N . THR A 1 367 ? -11.832 5.552 29.223 1.00 94.44 367 THR A N 1
ATOM 2835 C CA . THR A 1 367 ? -12.640 6.042 28.094 1.00 94.44 367 THR A CA 1
ATOM 2836 C C . THR A 1 367 ? -12.193 5.441 26.760 1.00 94.44 367 THR A C 1
ATOM 2838 O O . THR A 1 367 ? -13.033 5.076 25.946 1.00 94.44 367 THR A O 1
ATOM 2841 N N . LEU A 1 368 ? -10.882 5.257 26.553 1.00 95.88 368 LEU A N 1
ATOM 2842 C CA . LEU A 1 368 ? -10.361 4.611 25.340 1.00 95.88 368 LEU A CA 1
ATOM 2843 C C . LEU A 1 368 ? -10.740 3.127 25.286 1.00 95.88 368 LEU A C 1
ATOM 2845 O O . LEU A 1 368 ? -11.086 2.631 24.224 1.00 95.88 368 LEU A O 1
ATOM 2849 N N . ASN A 1 369 ? -10.750 2.437 26.429 1.00 96.44 369 ASN A N 1
ATOM 2850 C CA . ASN A 1 369 ? -11.242 1.064 26.530 1.00 96.44 369 ASN A CA 1
ATOM 2851 C C . ASN A 1 369 ? -12.711 0.947 26.108 1.00 96.44 369 ASN A C 1
ATOM 2853 O O . ASN A 1 369 ? -13.055 0.015 25.390 1.00 96.44 369 ASN A O 1
ATOM 2857 N N . LEU A 1 370 ? -13.571 1.881 26.533 1.00 96.50 370 LEU A N 1
ATOM 2858 C CA . LEU A 1 370 ? -14.979 1.900 26.121 1.00 96.50 370 LEU A CA 1
ATOM 2859 C C . LEU A 1 370 ? -15.124 2.133 24.612 1.00 96.50 370 LEU A C 1
ATOM 2861 O O . LEU A 1 370 ? -15.933 1.468 23.970 1.00 96.50 370 LEU A O 1
ATOM 2865 N N . LEU A 1 371 ? -14.311 3.029 24.051 1.00 96.81 371 LEU A N 1
ATOM 2866 C CA . LEU A 1 371 ? -14.325 3.330 22.623 1.00 96.81 371 LEU A CA 1
ATOM 2867 C C . LEU A 1 371 ? -13.817 2.153 21.776 1.00 96.81 371 LEU A C 1
ATOM 2869 O O . LEU A 1 371 ? -14.471 1.745 20.826 1.00 96.81 371 LEU A O 1
ATOM 2873 N N . ILE A 1 372 ? -12.696 1.533 22.152 1.00 97.88 372 ILE A N 1
ATOM 2874 C CA . ILE A 1 372 ? -12.197 0.331 21.469 1.00 97.88 372 ILE A CA 1
ATOM 2875 C C . ILE A 1 372 ? -13.208 -0.815 21.601 1.00 97.88 372 ILE A C 1
ATOM 2877 O O . ILE A 1 372 ? -13.451 -1.531 20.630 1.00 97.88 372 ILE A O 1
ATOM 2881 N N . ALA A 1 373 ? -13.846 -0.978 22.764 1.00 97.50 373 ALA A N 1
ATOM 2882 C CA . ALA A 1 373 ? -14.871 -1.998 22.960 1.00 97.50 373 ALA A CA 1
ATOM 2883 C C . ALA A 1 373 ? -16.087 -1.792 22.041 1.00 97.50 373 ALA A C 1
ATOM 2885 O O . ALA A 1 373 ? -16.588 -2.772 21.497 1.00 97.50 373 ALA A O 1
ATOM 2886 N N . SER A 1 374 ? -16.532 -0.549 21.812 1.00 98.00 374 SER A N 1
ATOM 2887 C CA . SER A 1 374 ? -17.646 -0.262 20.891 1.00 98.00 374 SER A CA 1
ATOM 2888 C C . SER A 1 374 ? -17.287 -0.497 19.418 1.00 98.00 374 SER A C 1
ATOM 2890 O O . SER A 1 374 ? -18.164 -0.808 18.614 1.00 98.00 374 SER A O 1
ATOM 2892 N N . MET A 1 375 ? -16.002 -0.417 19.059 1.00 98.38 375 MET A N 1
ATOM 2893 C CA . MET A 1 375 ? -15.498 -0.757 17.723 1.00 98.38 375 MET A CA 1
ATOM 2894 C C . MET A 1 375 ? -15.315 -2.267 17.521 1.00 98.38 375 MET A C 1
ATOM 2896 O O . MET A 1 375 ? -15.436 -2.764 16.405 1.00 98.38 375 MET A O 1
ATOM 2900 N N . THR A 1 376 ? -15.006 -3.000 18.594 1.00 98.12 376 THR A N 1
ATOM 2901 C CA . THR A 1 376 ? -14.557 -4.406 18.546 1.00 98.12 376 THR A CA 1
ATOM 2902 C C . THR A 1 376 ? -15.607 -5.405 19.040 1.00 98.12 376 THR A C 1
ATOM 2904 O O . THR A 1 376 ? -15.301 -6.570 19.321 1.00 98.12 376 THR A O 1
ATOM 2907 N N . VAL A 1 377 ? -16.874 -4.979 19.106 1.00 97.31 377 VAL A N 1
ATOM 2908 C CA . VAL A 1 377 ? -18.018 -5.876 19.323 1.00 97.31 377 VAL A CA 1
ATOM 2909 C C . VAL A 1 377 ? -18.036 -6.942 18.225 1.00 97.31 377 VAL A C 1
ATOM 2911 O O . VAL A 1 377 ? -17.844 -6.634 17.051 1.00 97.31 377 VAL A O 1
ATOM 2914 N N . LYS A 1 378 ? -18.249 -8.213 18.588 1.00 96.44 378 LYS A N 1
ATOM 2915 C CA . LYS A 1 378 ? -18.208 -9.315 17.610 1.00 96.44 378 LYS A CA 1
ATOM 2916 C C . LYS A 1 378 ? -19.317 -9.203 16.570 1.00 96.44 378 LYS A C 1
ATOM 2918 O O . LYS A 1 378 ? -19.047 -9.360 15.387 1.00 96.44 378 LYS A O 1
ATOM 2923 N N . ASP A 1 379 ? -20.515 -8.851 17.019 1.00 96.31 379 ASP A N 1
ATOM 2924 C CA . ASP A 1 379 ? -21.657 -8.545 16.164 1.00 96.31 379 ASP A CA 1
ATOM 2925 C C . ASP A 1 379 ? -21.423 -7.225 15.394 1.00 96.31 379 ASP A C 1
ATOM 2927 O O . ASP A 1 379 ? -21.314 -6.175 16.039 1.00 96.31 379 ASP A O 1
ATOM 2931 N N . PRO A 1 380 ? -21.313 -7.255 14.050 1.00 96.56 380 PRO A N 1
ATOM 2932 C CA . PRO A 1 380 ? -21.031 -6.070 13.245 1.00 96.56 380 PRO A CA 1
ATOM 2933 C C . PRO A 1 380 ? -22.130 -5.005 13.321 1.00 96.56 380 PRO A C 1
ATOM 2935 O O . PRO A 1 380 ? -21.809 -3.822 13.236 1.00 96.56 380 PRO A O 1
ATOM 2938 N N . GLU A 1 381 ? -23.392 -5.383 13.542 1.00 96.25 381 GLU A N 1
ATOM 2939 C CA . GLU A 1 381 ? -24.515 -4.433 13.596 1.00 96.25 381 GLU A CA 1
ATOM 2940 C C . GLU A 1 381 ? -24.524 -3.600 14.884 1.00 96.25 381 GLU A C 1
ATOM 2942 O O . GLU A 1 381 ? -25.115 -2.524 14.939 1.00 96.25 381 GLU A O 1
ATOM 2947 N N . LYS A 1 382 ? -23.843 -4.081 15.930 1.00 97.38 382 LYS A N 1
ATOM 2948 C CA . LYS A 1 382 ? -23.731 -3.401 17.228 1.00 97.38 382 LYS A CA 1
ATOM 2949 C C . LYS A 1 382 ? -22.504 -2.496 17.337 1.00 97.38 382 LYS A C 1
ATOM 2951 O O . LYS A 1 382 ? -22.286 -1.904 18.396 1.00 97.38 382 LYS A O 1
ATOM 2956 N N . ARG A 1 383 ? -21.674 -2.417 16.293 1.00 97.50 383 ARG A N 1
ATOM 2957 C CA . ARG A 1 383 ? -20.472 -1.577 16.298 1.00 97.50 383 ARG A CA 1
ATOM 2958 C C . ARG A 1 383 ? -20.839 -0.109 16.106 1.00 97.50 383 ARG A C 1
ATOM 2960 O O . ARG A 1 383 ? -21.796 0.231 15.417 1.00 97.50 383 ARG A O 1
ATOM 2967 N N . ILE A 1 384 ? -20.040 0.764 16.708 1.00 97.81 384 ILE A N 1
ATOM 2968 C CA . ILE A 1 384 ? -20.108 2.210 16.471 1.00 97.81 384 ILE A CA 1
ATOM 2969 C C . ILE A 1 384 ? -19.889 2.527 14.979 1.00 97.81 384 ILE A C 1
ATOM 2971 O O . ILE A 1 384 ? -19.100 1.861 14.308 1.00 97.81 384 ILE A O 1
ATOM 2975 N N . SER A 1 385 ? -20.559 3.552 14.446 1.00 96.31 385 SER A N 1
ATOM 2976 C CA . SER A 1 385 ? -20.272 4.037 13.090 1.00 96.31 385 SER A CA 1
ATOM 2977 C C . SER A 1 385 ? -18.979 4.859 13.051 1.00 96.31 385 SER A C 1
ATOM 2979 O O . SER A 1 385 ? -18.536 5.394 14.071 1.00 96.31 385 SER A O 1
ATOM 2981 N N . MET A 1 386 ? -18.380 5.015 11.865 1.00 95.25 386 MET A N 1
ATOM 2982 C CA . MET A 1 386 ? -17.207 5.885 11.706 1.00 95.25 386 MET A CA 1
ATOM 2983 C C . MET A 1 386 ? -17.533 7.343 12.060 1.00 95.25 386 MET A C 1
ATOM 2985 O O . MET A 1 386 ? -16.718 8.021 12.674 1.00 95.25 386 MET A O 1
ATOM 2989 N N . GLU A 1 387 ? -18.730 7.825 11.722 1.00 95.12 387 GLU A N 1
ATOM 2990 C CA . GLU A 1 387 ? -19.182 9.188 12.018 1.00 95.12 387 GLU A CA 1
ATOM 2991 C C . GLU A 1 387 ? -19.270 9.446 13.528 1.00 95.12 387 GLU A C 1
ATOM 2993 O O . GLU A 1 387 ? -18.786 10.469 14.015 1.00 95.12 387 GLU A O 1
ATOM 2998 N N . GLU A 1 388 ? -19.846 8.506 14.281 1.00 96.56 388 GLU A N 1
ATOM 2999 C CA . GLU A 1 388 ? -19.955 8.628 15.736 1.00 96.56 388 GLU A CA 1
ATOM 3000 C C . GLU A 1 388 ? -18.584 8.459 16.410 1.00 96.56 388 GLU A C 1
ATOM 3002 O O . GLU A 1 388 ? -18.270 9.184 17.354 1.00 96.56 388 GLU A O 1
ATOM 3007 N N . LEU A 1 389 ? -17.712 7.594 15.879 1.00 96.81 389 LEU A N 1
ATOM 3008 C CA . LEU A 1 389 ? -16.322 7.469 16.329 1.00 96.81 389 LEU A CA 1
ATOM 3009 C C . LEU A 1 389 ? -15.549 8.791 16.189 1.00 96.81 389 LEU A C 1
ATOM 3011 O O . LEU A 1 389 ? -14.892 9.222 17.136 1.00 96.81 389 LEU A O 1
ATOM 3015 N N . ILE A 1 390 ? -15.640 9.447 15.028 1.00 96.31 390 ILE A N 1
ATOM 3016 C CA . ILE A 1 390 ? -14.999 10.747 14.763 1.00 96.31 390 ILE A CA 1
ATOM 3017 C C . ILE A 1 390 ? -15.467 11.783 15.787 1.00 96.31 390 ILE A C 1
ATOM 3019 O O . ILE A 1 390 ? -14.643 12.486 16.375 1.00 96.31 390 ILE A O 1
ATOM 3023 N N . LYS A 1 391 ? -16.779 11.849 16.037 1.00 96.31 391 LYS A N 1
ATOM 3024 C CA . LYS A 1 391 ? -17.371 12.765 17.017 1.00 96.31 391 LYS A CA 1
ATOM 3025 C C . LYS A 1 391 ? -16.844 12.504 18.428 1.00 96.31 391 LYS A C 1
ATOM 3027 O O . LYS A 1 391 ? -16.440 13.448 19.101 1.00 96.31 391 LYS A O 1
ATOM 3032 N N . GLN A 1 392 ? -16.804 11.245 18.865 1.00 95.88 392 GLN A N 1
ATOM 3033 C CA . GLN A 1 392 ? -16.315 10.894 20.200 1.00 95.88 392 GLN A CA 1
ATOM 3034 C C . GLN A 1 392 ? -14.825 11.200 20.368 1.00 95.88 392 GLN A C 1
ATOM 3036 O O . GLN A 1 392 ? -14.445 11.763 21.390 1.00 95.88 392 GLN A O 1
ATOM 3041 N N . ILE A 1 393 ? -13.987 10.916 19.364 1.00 94.12 393 ILE A N 1
ATOM 3042 C CA . ILE A 1 393 ? -12.561 11.273 19.415 1.00 94.12 393 ILE A CA 1
ATOM 3043 C C . ILE A 1 393 ? -12.376 12.792 19.453 1.00 94.12 393 ILE A C 1
ATOM 3045 O O . ILE A 1 393 ? -11.574 13.274 20.249 1.00 94.12 393 ILE A O 1
ATOM 3049 N N . GLY A 1 394 ? -13.144 13.543 18.658 1.00 90.12 394 GLY A N 1
ATOM 3050 C CA . GLY A 1 394 ? -13.088 15.008 18.638 1.00 90.12 394 GLY A CA 1
ATOM 3051 C C . GLY A 1 394 ? -13.475 15.669 19.966 1.00 90.12 394 GLY A C 1
ATOM 3052 O O . GLY A 1 394 ? -13.071 16.795 20.222 1.00 90.12 394 GLY A O 1
ATOM 3053 N N . MET A 1 395 ? -14.223 14.978 20.833 1.00 89.19 395 MET A N 1
ATOM 3054 C CA . MET A 1 395 ? -14.517 15.437 22.200 1.00 89.19 395 MET A CA 1
ATOM 3055 C C . MET A 1 395 ? -13.402 15.105 23.209 1.00 89.19 395 MET A C 1
ATOM 3057 O O . MET A 1 395 ? -13.438 15.588 24.339 1.00 89.19 395 MET A O 1
ATOM 3061 N N . MET A 1 396 ? -12.455 14.235 22.843 1.00 83.94 396 MET A N 1
ATOM 3062 C CA . MET A 1 396 ? -11.361 13.760 23.704 1.00 83.94 396 MET A CA 1
ATOM 3063 C C . MET A 1 396 ? -10.011 14.420 23.396 1.00 83.94 396 MET A C 1
ATOM 3065 O O . MET A 1 396 ? -9.090 14.292 24.209 1.00 83.94 396 MET A O 1
ATOM 3069 N N . SER A 1 397 ? -9.887 15.029 22.214 1.00 64.12 397 SER A N 1
ATOM 3070 C CA . SER A 1 397 ? -8.770 15.870 21.765 1.00 64.12 397 SER A CA 1
ATOM 3071 C C . SER A 1 397 ? -8.952 17.307 22.218 1.00 64.12 397 SER A C 1
ATOM 3073 O O . SER A 1 397 ? -7.941 17.901 22.650 1.00 64.12 397 SER A O 1
#

Foldseek 3Di:
DVVVVVVVVVVVVVVVVVVPDPDDAPWAKEKEAEAFQKFKAKPNHGPDGAHNRRIDIDTHGAAKIKIWIGDPQWDIDIDIFGDDDNDHYDYDYTHGDDDDPVVVVVVVVVVVVVVVVVVVVVVVVCVQDFAQWRFDAWDADDPFWTWTFTDHPVDPDTWIKTKGDLVCQPPPVLLVLLQVQLVLLQVLCVQDPPQLEWAWDDWAWHDDPRTITITITHDFAADFQLRVLVVPPADDPVLLLQQLLSVLVNLLSSQVSVHHQQADDRRQWGQHPPPSHTHGYHRCSSQPPDLDLQDPPGHGGGDLLQFALCRLVSHDDHSLRNLQSSLQRSLCNHRSHGQDDDPDSVRSSCCNQPNQRDARPDPVCPVVRVLSNLSSPNPSVSHDHSVVSSVSSVVVD

Sequence (397 aa):
MRNSVCMGIMQALLCSAILVFGADQPQVPLLIESSPDADVILEGRLSGKTDSAGFFLTRVSPGSHRVRVQKSGFYAAERSVFVYDLSTRVRIILTEKPLSKTWAILAGSLLLLIVIALIIWIRHLRANYIGQFKVIREIGRGGVASVYMAKSRKHTLPLALKVMHDSLADDKDLVEKFSREGKVLSLVQKNCPGSGLAKIFEYGHTNGSVKRHYIAMEYVEGETLLEQLKRKGALERSYVLKVIYSLAATLSCCHRSGVFHRDLSPDNIIIQTESGTPILIDFGIAKNANTSYRTLDGSIAGKPAYMSPEQCQGYEISSASDVYALGILFYCLLEGGPPFTGCNPVEVIYSQVNKPFPKLSNAQYKTLNLLIASMTVKDPEKRISMEELIKQIGMMS

Radius of gyration: 47.45 Å; chains: 1; bounding box: 107×41×136 Å